Protein AF-A0AAV4DYQ5-F1 (afdb_monomer_lite)

pLDDT: mean 73.78, std 22.27, range [22.94, 95.5]

Organism: NCBI:txid259542

Radius of gyration: 40.96 Å; chains: 1; bounding box: 99×68×121 Å

InterPro domains:
  IPR041373 Reverse transcriptase, RNase H-like domain [PF17917] (2-89)
  IPR041588 Integrase zinc-binding domain [PF17921] (194-247)
  IPR043502 DNA/RNA polymerase superfamily [SSF56672] (3-96)

Secondary structure (DSSP, 8-state):
--EEEEEEEETTEEEEEEEEEPPTTGGGS-HHHHHHHHHHHHHHHTHHHHTTS-EEEEES-HHHHHHHHS-GGGS-HHHHHHHHHHTTS-EEEEE--GGG-HHHHHHHHS--------------TT--S-HHHHHHHHHHHHH-TTHHHHHHHHHH---S-GGGS-TTGGGTTTSGGGEEEETTEEEETTEEEPPGGGHHHHHHHHHTT---HHHHHHHHHTTEE-TTHHHHHHHHHHH-HHHHHTPPPPPPPPP-PPPPPSSTTSS-------TTHHHHHTS----SS-----S--TTHHHHHHHHHHHHHHHHHHHHTT--PPPPPPTT-EEEEE-TTT--EEEEEEEEE-SSTTEEEEEETTS-EEEEEGGGEEE----S----PPP---------------------------------------------------------PBPTTS-B-PPPGGG--

Structure (mmCIF, N/CA/C/O backbone):
data_AF-A0AAV4DYQ5-F1
#
_entry.id   AF-A0AAV4DYQ5-F1
#
loop_
_atom_site.group_PDB
_atom_site.id
_atom_site.type_symbol
_atom_site.label_atom_id
_atom_site.label_alt_id
_atom_site.label_comp_id
_atom_site.label_asym_id
_atom_site.label_entity_id
_atom_site.label_seq_id
_atom_site.pdbx_PDB_ins_code
_atom_site.Cartn_x
_atom_site.Cartn_y
_atom_site.Cartn_z
_atom_site.occupancy
_atom_site.B_iso_or_equiv
_atom_site.auth_seq_id
_atom_site.auth_comp_id
_atom_site.auth_asym_id
_atom_site.auth_atom_id
_atom_site.pdbx_PDB_model_num
ATOM 1 N N . MET A 1 1 ? 24.724 -5.135 -26.888 1.00 62.59 1 MET A N 1
ATOM 2 C CA . MET A 1 1 ? 24.090 -4.908 -28.202 1.00 62.59 1 MET A CA 1
ATOM 3 C C . MET A 1 1 ? 24.418 -3.481 -28.605 1.00 62.59 1 MET A C 1
ATOM 5 O O . MET A 1 1 ? 24.224 -2.604 -27.772 1.00 62.59 1 MET A O 1
ATOM 9 N N . ASN A 1 2 ? 24.985 -3.268 -29.795 1.00 72.44 2 ASN A N 1
ATOM 10 C CA . ASN A 1 2 ? 25.504 -1.955 -30.218 1.00 72.44 2 ASN A CA 1
ATOM 11 C C . ASN A 1 2 ? 24.656 -1.302 -31.321 1.00 72.44 2 ASN A C 1
ATOM 13 O O . ASN A 1 2 ? 24.756 -0.096 -31.530 1.00 72.44 2 ASN A O 1
ATOM 17 N N . GLY A 1 3 ? 23.785 -2.074 -31.968 1.00 81.25 3 GLY A N 1
ATOM 18 C CA . GLY A 1 3 ? 22.864 -1.610 -32.993 1.00 81.25 3 GLY A CA 1
ATOM 19 C C . GLY A 1 3 ? 21.546 -2.375 -32.959 1.00 81.25 3 GLY A C 1
ATOM 20 O O . GLY A 1 3 ? 21.386 -3.359 -32.239 1.00 81.25 3 GLY A O 1
ATOM 21 N N . LEU A 1 4 ? 20.596 -1.888 -33.744 1.00 85.56 4 LEU A N 1
ATOM 22 C CA . LEU A 1 4 ? 19.301 -2.485 -34.028 1.00 85.56 4 LEU A CA 1
ATOM 23 C C . LEU A 1 4 ? 19.344 -3.053 -35.444 1.00 85.56 4 LEU A C 1
ATOM 25 O O . LEU A 1 4 ? 19.844 -2.398 -36.359 1.00 85.56 4 LEU A O 1
ATOM 29 N N . GLY A 1 5 ? 18.793 -4.248 -35.624 1.00 87.31 5 GLY A N 1
ATOM 30 C CA . GLY A 1 5 ? 18.663 -4.900 -36.922 1.00 87.31 5 GLY A CA 1
ATOM 31 C C . GLY A 1 5 ? 17.226 -5.347 -37.142 1.00 87.31 5 GLY A C 1
ATOM 32 O O . GLY A 1 5 ? 16.602 -5.899 -36.238 1.00 87.31 5 GLY A O 1
ATOM 33 N N . ALA A 1 6 ? 16.698 -5.115 -38.339 1.00 90.25 6 ALA A N 1
ATOM 34 C CA . ALA A 1 6 ? 15.381 -5.579 -38.747 1.00 90.25 6 ALA A CA 1
ATOM 35 C C . ALA A 1 6 ? 15.418 -6.060 -40.202 1.00 90.25 6 ALA A C 1
ATOM 37 O O . ALA A 1 6 ? 16.075 -5.472 -41.062 1.00 90.25 6 ALA A O 1
ATOM 38 N N . VAL A 1 7 ? 14.686 -7.133 -40.487 1.00 91.81 7 VAL A N 1
ATOM 39 C CA . VAL A 1 7 ? 14.515 -7.669 -41.839 1.00 91.81 7 VAL A CA 1
ATOM 40 C C . VAL A 1 7 ? 13.033 -7.878 -42.107 1.00 91.81 7 VAL A C 1
ATOM 42 O O . VAL A 1 7 ? 12.326 -8.474 -41.294 1.00 91.81 7 VAL A O 1
ATOM 45 N N . LEU A 1 8 ? 12.565 -7.385 -43.250 1.00 92.62 8 LEU A N 1
ATOM 46 C CA . LEU A 1 8 ? 11.227 -7.652 -43.755 1.00 92.62 8 LEU A CA 1
ATOM 47 C C . LEU A 1 8 ? 11.285 -8.880 -44.663 1.00 92.62 8 LEU A C 1
ATOM 49 O O . LEU A 1 8 ? 12.020 -8.883 -45.651 1.00 92.62 8 LEU A O 1
ATOM 53 N N . LEU A 1 9 ? 10.506 -9.907 -44.329 1.00 91.94 9 LEU A N 1
ATOM 54 C CA . LEU A 1 9 ? 10.408 -11.145 -45.099 1.00 91.94 9 LEU A CA 1
ATOM 55 C C . LEU A 1 9 ? 9.011 -11.279 -45.713 1.00 91.94 9 LEU A C 1
ATOM 57 O O . LEU A 1 9 ? 8.012 -10.995 -45.053 1.00 91.94 9 LEU A O 1
ATOM 61 N N . GLN A 1 10 ? 8.940 -11.783 -46.941 1.00 92.12 10 GLN A N 1
ATOM 62 C CA . GLN A 1 10 ? 7.708 -12.213 -47.597 1.00 92.12 10 GLN A CA 1
ATOM 63 C C . GLN A 1 10 ? 7.927 -13.629 -48.132 1.00 92.12 10 GLN A C 1
ATOM 65 O O . GLN A 1 10 ? 8.867 -13.857 -48.885 1.00 92.12 10 GLN A O 1
ATOM 70 N N . ASN A 1 11 ? 7.084 -14.587 -47.728 1.00 89.31 11 ASN A N 1
ATOM 71 C CA . ASN A 1 11 ? 7.251 -16.013 -48.057 1.00 89.31 11 ASN A CA 1
ATOM 72 C C . ASN A 1 11 ? 8.669 -16.536 -47.736 1.00 89.31 11 ASN A C 1
ATOM 74 O O . ASN A 1 11 ? 9.299 -17.186 -48.563 1.00 89.31 11 ASN A O 1
ATOM 78 N N . ASP A 1 12 ? 9.187 -16.168 -46.557 1.00 84.88 12 ASP A N 1
ATOM 79 C CA . ASP A 1 12 ? 10.547 -16.464 -46.070 1.00 84.88 12 ASP A CA 1
ATOM 80 C C . ASP A 1 12 ? 11.709 -15.932 -46.940 1.00 84.88 12 ASP A C 1
ATOM 82 O O . ASP A 1 12 ? 12.875 -16.178 -46.631 1.00 84.88 12 ASP A O 1
ATOM 86 N N . ALA A 1 13 ? 11.420 -15.116 -47.959 1.00 88.06 13 ALA A N 1
ATOM 87 C CA . ALA A 1 13 ? 12.415 -14.397 -48.748 1.00 88.06 13 ALA A CA 1
ATOM 88 C C . ALA A 1 13 ? 12.568 -12.940 -48.265 1.00 88.06 13 ALA A C 1
ATOM 90 O O . ALA A 1 13 ? 11.567 -12.288 -47.950 1.00 88.06 13 ALA A O 1
ATOM 91 N N . PRO A 1 14 ? 13.795 -12.394 -48.198 1.00 89.81 14 PRO A N 1
ATOM 92 C CA . PRO A 1 14 ? 14.017 -11.019 -47.770 1.00 89.81 14 PRO A CA 1
ATOM 93 C C . PRO A 1 14 ? 13.567 -10.003 -48.819 1.00 89.81 14 PRO A C 1
ATOM 95 O O . PRO A 1 14 ? 13.977 -10.057 -49.974 1.00 89.81 14 PRO A O 1
ATOM 98 N N . VAL A 1 15 ? 12.753 -9.047 -48.377 1.00 90.56 15 VAL A N 1
ATOM 99 C CA . VAL A 1 15 ? 12.261 -7.916 -49.178 1.00 90.56 15 VAL A CA 1
ATOM 100 C C . VAL A 1 15 ? 13.088 -6.666 -48.901 1.00 90.56 15 VAL A C 1
ATOM 102 O O . VAL A 1 15 ? 13.448 -5.937 -49.820 1.00 90.56 15 VAL A O 1
ATOM 105 N N . ALA A 1 16 ? 13.396 -6.408 -47.629 1.00 90.19 16 ALA A N 1
ATOM 106 C CA . ALA A 1 16 ? 14.167 -5.244 -47.217 1.00 90.19 16 ALA A CA 1
ATOM 107 C C . ALA A 1 16 ? 14.948 -5.522 -45.930 1.00 90.19 16 ALA A C 1
ATOM 109 O O . ALA A 1 16 ? 14.476 -6.230 -45.039 1.00 90.19 16 ALA A O 1
ATOM 110 N N . PHE A 1 17 ? 16.125 -4.911 -45.819 1.00 89.69 17 PHE A N 1
ATOM 111 C CA . PHE A 1 17 ? 16.960 -4.943 -44.623 1.00 89.69 17 PHE A CA 1
ATOM 112 C C . PHE A 1 17 ? 17.086 -3.536 -44.049 1.00 89.69 17 PHE A C 1
ATOM 114 O O . PHE A 1 17 ? 17.131 -2.548 -44.786 1.00 89.69 17 PHE A O 1
ATOM 121 N N . ALA A 1 18 ? 17.159 -3.448 -42.730 1.00 85.88 18 ALA A N 1
ATOM 122 C CA . ALA A 1 18 ? 17.378 -2.208 -42.017 1.00 85.88 18 ALA A CA 1
ATOM 123 C C . ALA A 1 18 ? 18.311 -2.449 -40.834 1.00 85.88 18 ALA A C 1
ATOM 125 O O . ALA A 1 18 ? 18.137 -3.400 -40.074 1.00 85.88 18 ALA A O 1
ATOM 126 N N . SER A 1 19 ? 19.272 -1.554 -40.651 1.00 86.69 19 SER A N 1
ATOM 127 C CA . SER A 1 19 ? 20.131 -1.520 -39.474 1.00 86.69 19 SER A CA 1
ATOM 128 C C . SER A 1 19 ? 20.339 -0.080 -39.020 1.00 86.69 19 SER A C 1
ATOM 130 O O . SER A 1 19 ? 20.219 0.859 -39.812 1.00 86.69 19 SER A O 1
ATOM 132 N N . LYS A 1 20 ? 20.602 0.100 -37.726 1.00 83.38 20 LYS A N 1
ATOM 133 C CA . LYS A 1 20 ? 20.886 1.404 -37.119 1.00 83.38 20 LYS A CA 1
ATOM 134 C C . LYS A 1 20 ? 21.747 1.229 -35.873 1.00 83.38 20 LYS A C 1
ATOM 136 O O . LYS A 1 20 ? 21.446 0.376 -35.046 1.00 83.38 20 LYS A O 1
ATOM 141 N N . SER A 1 21 ? 22.764 2.063 -35.692 1.00 83.00 21 SER A N 1
ATOM 142 C CA . SER A 1 21 ? 23.550 2.093 -34.452 1.00 83.00 21 SER A CA 1
ATOM 143 C C . SER A 1 21 ? 22.764 2.718 -33.291 1.00 83.00 21 SER A C 1
ATOM 145 O O . SER A 1 21 ? 22.024 3.685 -33.479 1.00 83.00 21 SER A O 1
ATOM 147 N N . LEU A 1 22 ? 22.915 2.161 -32.085 1.00 80.75 22 LEU A N 1
ATOM 148 C CA . LEU A 1 22 ? 22.312 2.718 -30.871 1.00 80.75 22 LEU A CA 1
ATOM 149 C C . LEU A 1 22 ? 23.082 3.964 -30.427 1.00 80.75 22 LEU A C 1
ATOM 151 O O . LEU A 1 22 ? 24.313 3.955 -30.365 1.00 80.75 22 LEU A O 1
ATOM 155 N N . THR A 1 23 ? 22.361 5.010 -30.040 1.00 81.12 23 THR A N 1
ATOM 156 C CA . THR A 1 23 ? 22.945 6.194 -29.391 1.00 81.12 23 THR A CA 1
ATOM 157 C C . THR A 1 23 ? 23.490 5.859 -27.996 1.00 81.12 23 THR A C 1
ATOM 159 O O . THR A 1 23 ? 23.063 4.893 -27.362 1.00 81.12 23 THR A O 1
ATOM 162 N N . GLU A 1 24 ? 24.375 6.700 -27.450 1.00 75.50 24 GLU A N 1
ATOM 163 C CA . GLU A 1 24 ? 24.888 6.559 -26.069 1.00 75.50 24 GLU A CA 1
ATOM 164 C C . GLU A 1 24 ? 23.779 6.513 -25.001 1.00 75.50 24 GLU A C 1
ATOM 166 O O . GLU A 1 24 ? 23.923 5.915 -23.930 1.00 75.50 24 GLU A O 1
ATOM 171 N N . THR A 1 25 ? 22.633 7.131 -25.282 1.00 77.69 25 THR A N 1
ATOM 172 C CA . THR A 1 25 ? 21.459 7.063 -24.409 1.00 77.69 25 THR A CA 1
ATOM 173 C C . THR A 1 25 ? 20.726 5.734 -24.561 1.00 77.69 25 THR A C 1
ATOM 175 O O . THR A 1 25 ? 20.440 5.093 -23.552 1.00 77.69 25 THR A O 1
ATOM 178 N N . GLU A 1 26 ? 20.479 5.275 -25.791 1.00 80.69 26 GLU A N 1
ATOM 179 C CA . GLU A 1 26 ? 19.784 4.005 -26.051 1.00 80.69 26 GLU A CA 1
ATOM 180 C C . GLU A 1 26 ? 20.610 2.779 -25.620 1.00 80.69 26 GLU A C 1
ATOM 182 O O . GLU A 1 26 ? 20.047 1.774 -25.185 1.00 80.69 26 GLU A O 1
ATOM 187 N N . LYS A 1 27 ? 21.949 2.858 -25.648 1.00 80.44 27 LYS A N 1
ATOM 188 C CA . LYS A 1 27 ? 22.840 1.801 -25.125 1.00 80.44 27 LYS A CA 1
ATOM 189 C C . LYS A 1 27 ? 22.600 1.499 -23.642 1.00 80.44 27 LYS A C 1
ATOM 191 O O . LYS A 1 27 ? 22.812 0.365 -23.212 1.00 80.44 27 LYS A O 1
ATOM 196 N N . ARG A 1 28 ? 22.143 2.496 -22.875 1.00 77.88 28 ARG A N 1
ATOM 197 C CA . ARG A 1 28 ? 21.854 2.399 -21.433 1.00 77.88 28 ARG A CA 1
ATOM 198 C C . ARG A 1 28 ? 20.436 1.912 -21.120 1.00 77.88 28 ARG A C 1
ATOM 200 O O . ARG A 1 28 ? 20.096 1.786 -19.946 1.00 77.88 28 ARG A O 1
ATOM 207 N N . TYR A 1 29 ? 19.608 1.658 -22.134 1.00 82.38 29 TYR A N 1
ATOM 208 C CA . TYR A 1 29 ? 18.263 1.119 -21.936 1.00 82.38 29 TYR A CA 1
ATOM 209 C C . TYR A 1 29 ? 18.311 -0.318 -21.412 1.00 82.38 29 TYR A C 1
ATOM 211 O O . TYR A 1 29 ? 19.249 -1.071 -21.698 1.00 82.38 29 TYR A O 1
ATOM 219 N N . ALA A 1 30 ? 17.282 -0.702 -20.651 1.00 80.94 30 ALA A N 1
ATOM 220 C CA . ALA A 1 30 ? 17.138 -2.072 -20.170 1.00 80.94 30 ALA A CA 1
ATOM 221 C C . ALA A 1 30 ? 17.024 -3.043 -21.355 1.00 80.94 30 ALA A C 1
ATOM 223 O O . ALA A 1 30 ? 16.554 -2.663 -22.430 1.00 80.94 30 ALA A O 1
ATOM 224 N N . ASN A 1 31 ? 17.404 -4.312 -21.168 1.00 82.94 31 ASN A N 1
ATOM 225 C CA . ASN A 1 31 ? 17.429 -5.268 -22.282 1.00 82.94 31 ASN A CA 1
ATOM 226 C C . ASN A 1 31 ? 16.085 -5.334 -23.030 1.00 82.94 31 ASN A C 1
ATOM 228 O O . ASN A 1 31 ? 16.035 -5.158 -24.240 1.00 82.94 31 ASN A O 1
ATOM 232 N N . ILE A 1 32 ? 14.988 -5.445 -22.280 1.00 84.06 32 ILE A N 1
ATOM 233 C CA . ILE A 1 32 ? 13.623 -5.476 -22.815 1.00 84.06 32 ILE A CA 1
ATOM 234 C C . ILE A 1 32 ? 13.227 -4.207 -23.589 1.00 84.06 32 ILE A C 1
ATOM 236 O O . ILE A 1 32 ? 12.458 -4.280 -24.544 1.00 84.06 32 ILE A O 1
ATOM 240 N N . GLU A 1 33 ? 13.762 -3.047 -23.205 1.00 86.19 33 GLU A N 1
ATOM 241 C CA . GLU A 1 33 ? 13.521 -1.772 -23.886 1.00 86.19 33 GLU A CA 1
ATOM 242 C C . GLU A 1 33 ? 14.260 -1.702 -25.218 1.00 86.19 33 GLU A C 1
ATOM 244 O O . GLU A 1 33 ? 13.699 -1.203 -26.190 1.00 86.19 33 GLU A O 1
ATOM 249 N N . ARG A 1 34 ? 15.488 -2.230 -25.290 1.00 86.06 34 ARG A N 1
ATOM 250 C CA . ARG A 1 34 ? 16.248 -2.306 -26.548 1.00 86.06 34 ARG A CA 1
ATOM 251 C C . ARG A 1 34 ? 15.583 -3.245 -27.547 1.00 86.06 34 ARG A C 1
ATOM 253 O O . ARG A 1 34 ? 15.468 -2.903 -28.719 1.00 86.06 34 ARG A O 1
ATOM 260 N N . GLU A 1 35 ? 15.087 -4.380 -27.066 1.00 88.81 35 GLU A N 1
ATOM 261 C CA . GLU A 1 35 ? 14.379 -5.352 -27.900 1.00 88.81 35 GLU A CA 1
ATOM 262 C C . GLU A 1 35 ? 13.065 -4.774 -28.443 1.00 88.81 35 GLU A C 1
ATOM 264 O O . GLU A 1 35 ? 12.780 -4.881 -29.636 1.00 88.81 35 GLU A O 1
ATOM 269 N N . LEU A 1 36 ? 12.276 -4.074 -27.614 1.00 89.44 36 LEU A N 1
ATOM 270 C CA . LEU A 1 36 ? 11.073 -3.396 -28.111 1.00 89.44 36 LEU A CA 1
ATOM 271 C C . LEU A 1 36 ? 11.422 -2.238 -29.058 1.00 89.44 36 LEU A C 1
ATOM 273 O O . LEU A 1 36 ? 10.729 -2.030 -30.051 1.00 89.44 36 LEU A O 1
ATOM 277 N N . LEU A 1 37 ? 12.502 -1.499 -28.790 1.00 89.44 37 LEU A N 1
ATOM 278 C CA . LEU A 1 37 ? 12.987 -0.442 -29.676 1.00 89.44 37 LEU A CA 1
ATOM 279 C C . LEU A 1 37 ? 13.370 -0.991 -31.060 1.00 89.44 37 LEU A C 1
ATOM 281 O O . LEU A 1 37 ? 13.089 -0.327 -32.058 1.00 89.44 37 LEU A O 1
ATOM 285 N N . ALA A 1 38 ? 13.932 -2.202 -31.144 1.00 89.50 38 ALA A N 1
ATOM 286 C CA . ALA A 1 38 ? 14.184 -2.880 -32.418 1.00 89.50 38 ALA A CA 1
ATOM 287 C C . ALA A 1 38 ? 12.885 -3.106 -33.210 1.00 89.50 38 ALA A C 1
ATOM 289 O O . ALA A 1 38 ? 12.847 -2.870 -34.419 1.00 89.50 38 ALA A O 1
ATOM 290 N N . VAL A 1 39 ? 11.804 -3.493 -32.524 1.00 90.75 39 VAL A N 1
ATOM 291 C CA . VAL A 1 39 ? 10.474 -3.656 -33.133 1.00 90.75 39 VAL A CA 1
ATOM 292 C C . VAL A 1 39 ? 9.920 -2.318 -33.622 1.00 90.75 39 VAL A C 1
ATOM 294 O O . VAL A 1 39 ? 9.500 -2.230 -34.774 1.00 90.75 39 VAL A O 1
ATOM 297 N N . VAL A 1 40 ? 9.962 -1.267 -32.791 1.00 91.25 40 VAL A N 1
ATOM 298 C CA . VAL A 1 40 ? 9.535 0.091 -33.187 1.00 91.25 40 VAL A CA 1
ATOM 299 C C . VAL A 1 40 ? 10.296 0.542 -34.435 1.00 91.25 40 VAL A C 1
ATOM 301 O O . VAL A 1 40 ? 9.683 0.983 -35.405 1.00 91.25 40 VAL A O 1
ATOM 304 N N . PHE A 1 41 ? 11.624 0.384 -34.428 1.00 90.94 41 PHE A N 1
ATOM 305 C CA . PHE A 1 41 ? 12.489 0.737 -35.550 1.00 90.94 41 PHE A CA 1
ATOM 306 C C . PHE A 1 41 ? 12.107 -0.018 -36.826 1.00 90.94 41 PHE A C 1
ATOM 308 O O . PHE A 1 41 ? 11.960 0.606 -37.874 1.00 90.94 41 PHE A O 1
ATOM 315 N N . GLY A 1 42 ? 11.904 -1.336 -36.744 1.00 90.69 42 GLY A N 1
ATOM 316 C CA . GLY A 1 42 ? 11.468 -2.143 -37.884 1.00 90.69 42 GLY A CA 1
ATOM 317 C C . GLY A 1 42 ? 10.118 -1.685 -38.438 1.00 90.69 42 GLY A C 1
ATOM 318 O O . GLY A 1 42 ? 9.991 -1.480 -39.645 1.00 90.69 42 GLY A O 1
ATOM 319 N N . CYS A 1 43 ? 9.131 -1.461 -37.567 1.00 91.31 43 CYS A N 1
ATOM 320 C CA . CYS A 1 43 ? 7.796 -1.042 -37.987 1.00 91.31 43 CYS A CA 1
ATOM 321 C C . CYS A 1 43 ? 7.803 0.320 -38.691 1.00 91.31 43 CYS A C 1
ATOM 323 O O . CYS A 1 43 ? 7.223 0.475 -39.763 1.00 91.31 43 CYS A O 1
ATOM 325 N N . GLU A 1 44 ? 8.500 1.302 -38.123 1.00 91.19 44 GLU A N 1
ATOM 326 C CA . GLU A 1 44 ? 8.587 2.639 -38.712 1.00 91.19 44 GLU A CA 1
ATOM 327 C C . GLU A 1 44 ? 9.431 2.659 -39.983 1.00 91.19 44 GLU A C 1
ATOM 329 O O . GLU A 1 44 ? 9.074 3.319 -40.959 1.00 91.19 44 GLU A O 1
ATOM 334 N N . ARG A 1 45 ? 10.532 1.900 -40.018 1.00 90.44 45 ARG A N 1
ATOM 335 C CA . ARG A 1 45 ? 11.393 1.841 -41.201 1.00 90.44 45 ARG A CA 1
ATOM 336 C C . ARG A 1 45 ? 10.688 1.193 -42.387 1.00 90.44 45 ARG A C 1
ATOM 338 O O . ARG A 1 45 ? 10.913 1.613 -43.522 1.00 90.44 45 ARG A O 1
ATOM 345 N N . PHE A 1 46 ? 9.843 0.199 -42.127 1.00 92.75 46 PHE A N 1
ATOM 346 C CA . PHE A 1 46 ? 9.070 -0.508 -43.144 1.00 92.75 46 PHE A CA 1
ATOM 347 C C . PHE A 1 46 ? 7.632 0.002 -43.277 1.00 92.75 46 PHE A C 1
ATOM 349 O O . PHE A 1 46 ? 6.819 -0.683 -43.896 1.00 92.75 46 PHE A O 1
ATOM 356 N N . HIS A 1 47 ? 7.324 1.200 -42.761 1.00 92.69 47 HIS A N 1
ATOM 357 C CA . HIS A 1 47 ? 5.975 1.774 -42.731 1.00 92.69 47 HIS A CA 1
ATOM 358 C C . HIS A 1 47 ? 5.230 1.628 -44.065 1.00 92.69 47 HIS A C 1
ATOM 360 O O . HIS A 1 47 ? 4.129 1.085 -44.099 1.00 92.69 47 HIS A O 1
ATOM 366 N N . THR A 1 48 ? 5.868 2.003 -45.178 1.00 91.88 48 THR A N 1
ATOM 367 C CA . THR A 1 48 ? 5.293 1.923 -46.532 1.00 91.88 48 THR A CA 1
ATOM 368 C C . THR A 1 48 ? 4.841 0.513 -46.932 1.00 91.88 48 THR A C 1
ATOM 370 O O . THR A 1 48 ? 3.925 0.367 -47.735 1.00 91.88 48 THR A O 1
ATOM 373 N N . TYR A 1 49 ? 5.470 -0.534 -46.391 1.00 91.25 49 TYR A N 1
ATOM 374 C CA . TYR A 1 49 ? 5.157 -1.927 -46.714 1.00 91.25 49 TYR A CA 1
ATOM 375 C C . TYR A 1 49 ? 4.096 -2.534 -45.796 1.00 91.25 49 TYR A C 1
ATOM 377 O O . TYR A 1 49 ? 3.275 -3.332 -46.257 1.00 91.25 49 TYR A O 1
ATOM 385 N N . ILE A 1 50 ? 4.151 -2.198 -44.504 1.00 92.69 50 ILE A N 1
ATOM 386 C CA . ILE A 1 50 ? 3.383 -2.887 -43.459 1.00 92.69 50 ILE A CA 1
ATOM 387 C C . ILE A 1 50 ? 2.125 -2.135 -43.020 1.00 92.69 50 ILE A C 1
ATOM 389 O O . ILE A 1 50 ? 1.24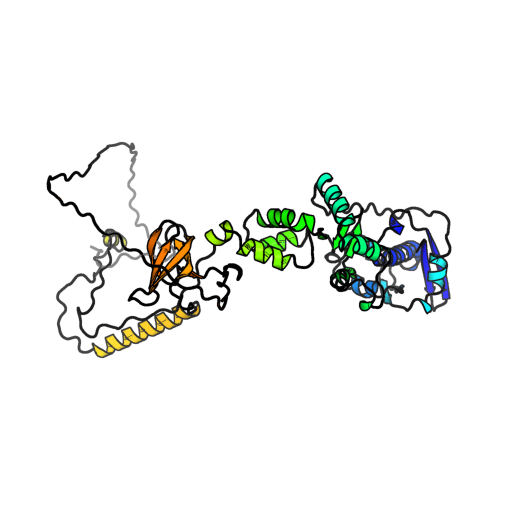1 -2.736 -42.415 1.00 92.69 50 ILE A O 1
ATOM 393 N N . TYR A 1 51 ? 2.029 -0.830 -43.288 1.00 93.25 51 TYR A N 1
ATOM 394 C CA . TYR A 1 51 ? 0.888 -0.035 -42.848 1.00 93.25 51 TYR A CA 1
ATOM 395 C C . TYR A 1 51 ? -0.420 -0.552 -43.467 1.00 93.25 51 TYR A C 1
ATOM 397 O O . TYR A 1 51 ? -0.509 -0.780 -44.674 1.00 93.25 51 TYR A O 1
ATOM 405 N N . GLY A 1 52 ? -1.433 -0.767 -42.621 1.00 90.12 52 GLY A N 1
ATOM 406 C CA . GLY A 1 52 ? -2.734 -1.306 -43.028 1.00 90.12 52 GLY A CA 1
ATOM 407 C C . GLY A 1 52 ? -2.756 -2.804 -43.363 1.00 90.12 52 GLY A C 1
ATOM 408 O O . GLY A 1 52 ? -3.756 -3.275 -43.901 1.00 90.12 52 GLY A O 1
ATOM 409 N N . LYS A 1 53 ? -1.687 -3.560 -43.070 1.00 91.06 53 LYS A N 1
ATOM 410 C CA . LYS A 1 53 ? -1.629 -5.016 -43.276 1.00 91.06 53 LYS A CA 1
ATOM 411 C C . LYS A 1 53 ? -1.314 -5.756 -41.973 1.00 91.06 53 LYS A C 1
ATOM 413 O O . LYS A 1 53 ? -0.512 -5.249 -41.189 1.00 91.06 53 LYS A O 1
ATOM 418 N N . PRO A 1 54 ? -1.855 -6.973 -41.778 1.00 92.62 54 PRO A N 1
ATOM 419 C CA . PRO A 1 54 ? -1.468 -7.821 -40.661 1.00 92.62 54 PRO A CA 1
ATOM 420 C C . PRO A 1 54 ? -0.026 -8.302 -40.850 1.00 92.62 54 PRO A C 1
ATOM 422 O O . PRO A 1 54 ? 0.316 -8.891 -41.880 1.00 92.62 54 PRO A O 1
ATOM 425 N N . VAL A 1 55 ? 0.827 -8.064 -39.855 1.00 92.81 55 VAL A N 1
ATOM 426 C CA . VAL A 1 55 ? 2.244 -8.450 -39.881 1.00 92.81 55 VAL A CA 1
ATOM 427 C C . VAL A 1 55 ? 2.622 -9.225 -38.626 1.00 92.81 55 VAL A C 1
ATOM 429 O O . VAL A 1 55 ? 2.231 -8.897 -37.510 1.00 92.81 55 VAL A O 1
ATOM 432 N N . ILE A 1 56 ? 3.435 -10.265 -38.802 1.00 92.75 56 ILE A N 1
ATOM 433 C CA . ILE A 1 56 ? 3.984 -11.049 -37.696 1.00 92.75 56 ILE A CA 1
ATOM 434 C C . ILE A 1 56 ? 5.403 -10.561 -37.412 1.00 92.75 56 ILE A C 1
ATOM 436 O O . ILE A 1 56 ? 6.302 -10.723 -38.238 1.00 92.75 56 ILE A O 1
ATOM 440 N N . VAL A 1 57 ? 5.613 -10.003 -36.224 1.00 92.38 57 VAL A N 1
ATOM 441 C CA . VAL A 1 57 ? 6.936 -9.606 -35.738 1.00 92.38 57 VAL A CA 1
ATOM 442 C C . VAL A 1 57 ? 7.544 -10.783 -34.986 1.00 92.38 57 VAL A C 1
ATOM 444 O O . VAL A 1 57 ? 6.992 -11.242 -33.990 1.00 92.38 57 VAL A O 1
ATOM 447 N N . LYS A 1 58 ? 8.693 -11.275 -35.451 1.00 90.88 58 LYS A N 1
ATOM 448 C CA . LYS A 1 58 ? 9.458 -12.341 -34.788 1.00 90.88 58 LYS A CA 1
ATOM 449 C C . LYS A 1 58 ? 10.590 -11.705 -33.974 1.00 90.88 58 LYS A C 1
ATOM 451 O O . LYS A 1 58 ? 11.402 -10.986 -34.548 1.00 90.88 58 LYS A O 1
ATOM 456 N N . SER A 1 59 ? 10.634 -11.962 -32.667 1.00 88.69 59 SER A N 1
ATOM 457 C CA . SER A 1 59 ? 11.707 -11.510 -31.763 1.00 88.69 59 SER A CA 1
ATOM 458 C C . SER A 1 59 ? 12.206 -12.672 -30.906 1.00 88.69 59 SER A C 1
ATOM 460 O O . SER A 1 59 ? 11.437 -13.559 -30.535 1.00 88.69 59 SER A O 1
ATOM 462 N N . ASP A 1 60 ? 13.486 -12.661 -30.561 1.00 84.56 60 ASP A N 1
ATOM 463 C CA . ASP A 1 60 ? 14.128 -13.613 -29.655 1.00 84.56 60 ASP A CA 1
ATOM 464 C C . ASP A 1 60 ? 13.999 -13.233 -28.173 1.00 84.56 60 ASP A C 1
ATOM 466 O O . ASP A 1 60 ? 14.480 -13.957 -27.299 1.00 84.56 60 ASP A O 1
ATOM 470 N N . HIS A 1 61 ? 13.263 -12.167 -27.853 1.00 82.50 61 HIS A N 1
ATOM 471 C CA . HIS A 1 61 ? 13.005 -11.759 -26.479 1.00 82.50 61 HIS A CA 1
ATOM 472 C C . HIS A 1 61 ? 11.599 -12.166 -26.017 1.00 82.50 61 HIS A C 1
ATOM 474 O O . HIS A 1 61 ? 10.626 -11.416 -26.133 1.00 82.50 61 HIS A O 1
ATOM 480 N N . LYS A 1 62 ? 11.489 -13.368 -25.429 1.00 80.12 62 LYS A N 1
ATOM 481 C CA . LYS A 1 62 ? 10.220 -13.971 -24.965 1.00 80.12 62 LYS A CA 1
ATOM 482 C C . LYS A 1 62 ? 9.320 -13.026 -24.140 1.00 80.12 62 LYS A C 1
ATOM 484 O O . LYS A 1 62 ? 8.112 -13.029 -24.381 1.00 80.12 62 LYS A O 1
ATOM 489 N N . PRO A 1 63 ? 9.839 -12.185 -23.219 1.00 78.50 63 PRO A N 1
ATOM 490 C CA . PRO A 1 63 ? 9.003 -11.234 -22.480 1.00 78.50 63 PRO A CA 1
ATOM 491 C C . PRO A 1 63 ? 8.205 -10.242 -23.343 1.00 78.50 63 PRO A C 1
ATOM 493 O O . PRO A 1 63 ? 7.142 -9.794 -22.910 1.00 78.50 63 PRO A O 1
ATOM 496 N N . LEU A 1 64 ? 8.650 -9.917 -24.566 1.00 81.44 64 LEU A N 1
ATOM 497 C CA . LEU A 1 64 ? 7.934 -8.975 -25.441 1.00 81.44 64 LEU A CA 1
ATOM 498 C C . LEU A 1 64 ? 6.562 -9.490 -25.874 1.00 81.44 64 LEU A C 1
ATOM 500 O O . LEU A 1 64 ? 5.613 -8.709 -25.952 1.00 81.44 64 LEU A O 1
ATOM 504 N N . GLN A 1 65 ? 6.441 -10.803 -26.082 1.00 82.44 65 GLN A N 1
ATOM 505 C CA . GLN A 1 65 ? 5.169 -11.442 -26.412 1.00 82.44 65 GLN A CA 1
ATOM 506 C C . GLN A 1 65 ? 4.124 -11.195 -25.310 1.00 82.44 65 GLN A C 1
ATOM 508 O O . GLN A 1 65 ? 2.963 -10.918 -25.600 1.00 82.44 65 GLN A O 1
ATOM 513 N N . ASN A 1 66 ? 4.553 -11.222 -24.044 1.00 76.62 66 ASN A N 1
ATOM 514 C CA . ASN A 1 66 ? 3.678 -10.993 -22.896 1.00 76.62 66 ASN A CA 1
ATOM 515 C C . ASN A 1 66 ? 3.360 -9.508 -22.688 1.00 76.62 66 ASN A C 1
ATOM 517 O O . ASN A 1 66 ? 2.252 -9.176 -22.275 1.00 76.62 66 ASN A O 1
ATOM 521 N N . ILE A 1 67 ? 4.321 -8.607 -22.923 1.00 73.44 67 ILE A N 1
ATOM 522 C CA . ILE A 1 67 ? 4.117 -7.166 -22.709 1.00 73.44 67 ILE A CA 1
ATOM 523 C C . ILE A 1 67 ? 3.107 -6.587 -23.695 1.00 73.44 67 ILE A C 1
ATOM 525 O O . ILE A 1 67 ? 2.268 -5.793 -23.279 1.00 73.44 67 ILE A O 1
ATOM 529 N N . HIS A 1 68 ? 3.136 -7.014 -24.958 1.00 69.81 68 HIS A N 1
ATOM 530 C CA . HIS A 1 68 ? 2.195 -6.535 -25.972 1.00 69.81 68 HIS A CA 1
ATOM 531 C C . HIS A 1 68 ? 0.728 -6.875 -25.646 1.00 69.81 68 HIS A C 1
ATOM 533 O O . HIS A 1 68 ? -0.177 -6.135 -26.014 1.00 69.81 68 HIS A O 1
ATOM 539 N N . GLN A 1 69 ? 0.491 -7.962 -24.907 1.00 72.44 69 GLN A N 1
ATOM 540 C CA . GLN A 1 69 ? -0.849 -8.384 -24.483 1.00 72.44 69 GLN A CA 1
ATOM 541 C C . GLN A 1 69 ? -1.322 -7.707 -23.187 1.00 72.44 69 GLN A C 1
ATOM 543 O O . GLN A 1 69 ? -2.506 -7.751 -22.853 1.00 72.44 69 GLN A O 1
ATOM 548 N N . LYS A 1 70 ? -0.408 -7.107 -22.415 1.00 73.25 70 LYS A N 1
ATOM 549 C CA . LYS A 1 70 ? -0.733 -6.445 -21.147 1.00 73.25 70 LYS A CA 1
ATOM 550 C C . LYS A 1 70 ? -1.249 -5.031 -21.400 1.00 73.25 70 LYS A C 1
ATOM 552 O O . LYS A 1 70 ? -0.861 -4.360 -22.350 1.00 73.25 70 LYS A O 1
ATOM 557 N N . HIS A 1 71 ? -2.090 -4.540 -20.491 1.00 72.44 71 HIS A N 1
ATOM 558 C CA . HIS A 1 71 ? -2.564 -3.161 -20.555 1.00 72.44 71 HIS A CA 1
ATOM 559 C C . HIS A 1 71 ? -1.387 -2.177 -20.445 1.00 72.44 71 HIS A C 1
ATOM 561 O O . HIS A 1 71 ? -0.591 -2.249 -19.503 1.00 72.44 71 HIS A O 1
ATOM 567 N N . ILE A 1 72 ? -1.316 -1.237 -21.393 1.00 75.69 72 ILE A N 1
ATOM 568 C CA . ILE A 1 72 ? -0.193 -0.311 -21.610 1.00 75.69 72 ILE A CA 1
ATOM 569 C C . ILE A 1 72 ? 0.210 0.439 -20.325 1.00 75.69 72 ILE A C 1
ATOM 571 O O . ILE A 1 72 ? 1.394 0.653 -20.086 1.00 75.69 72 ILE A O 1
ATOM 575 N N . ALA A 1 73 ? -0.752 0.779 -19.459 1.00 70.38 73 ALA A N 1
ATOM 576 C CA . ALA A 1 73 ? -0.493 1.511 -18.211 1.00 70.38 73 ALA A CA 1
ATOM 577 C C . ALA A 1 73 ? 0.348 0.749 -17.167 1.00 70.38 73 ALA A C 1
ATOM 579 O O . ALA A 1 73 ? 0.826 1.355 -16.213 1.00 70.38 73 ALA A O 1
ATOM 580 N N . HIS A 1 74 ? 0.512 -0.571 -17.302 1.00 70.94 74 HIS A N 1
ATOM 581 C CA . HIS A 1 74 ? 1.363 -1.356 -16.401 1.00 70.94 74 HIS A CA 1
ATOM 582 C C . HIS A 1 74 ? 2.806 -1.490 -16.896 1.00 70.94 74 HIS A C 1
ATOM 584 O O . HIS A 1 74 ? 3.647 -2.010 -16.160 1.00 70.94 74 HIS A O 1
ATOM 590 N N . ALA A 1 75 ? 3.096 -1.062 -18.125 1.00 75.44 75 ALA A N 1
ATOM 591 C CA . ALA A 1 75 ? 4.452 -1.050 -18.645 1.00 75.44 75 ALA A CA 1
ATOM 592 C C . ALA A 1 75 ? 5.228 0.159 -18.082 1.00 75.44 75 ALA A C 1
ATOM 594 O O . ALA A 1 75 ? 4.639 1.216 -17.850 1.00 75.44 75 ALA A O 1
ATOM 595 N N . PRO A 1 76 ? 6.551 0.038 -17.880 1.00 77.50 76 PRO A N 1
ATOM 596 C CA . PRO A 1 76 ? 7.426 1.183 -17.649 1.00 77.50 76 PRO A CA 1
ATOM 597 C C . PRO A 1 76 ? 7.168 2.323 -18.655 1.00 77.50 76 PRO A C 1
ATOM 599 O O . PRO A 1 76 ? 6.926 2.035 -19.830 1.00 77.50 76 PRO A O 1
ATOM 602 N N . PRO A 1 77 ? 7.263 3.608 -18.256 1.00 78.56 77 PRO A N 1
ATOM 603 C CA . PRO A 1 77 ? 6.887 4.749 -19.101 1.00 78.56 77 PRO A CA 1
ATOM 604 C C . PRO A 1 77 ? 7.537 4.755 -20.491 1.00 78.56 77 PRO A C 1
ATOM 606 O O . PRO A 1 77 ? 6.911 5.131 -21.483 1.00 78.56 77 PRO A O 1
ATOM 609 N N . ARG A 1 78 ? 8.795 4.309 -20.584 1.00 83.50 78 ARG A N 1
ATOM 610 C CA . ARG A 1 78 ? 9.523 4.203 -21.853 1.00 83.50 78 ARG A CA 1
ATOM 611 C C . ARG A 1 78 ? 8.919 3.130 -22.765 1.00 83.50 78 ARG A C 1
ATOM 613 O O . ARG A 1 78 ? 8.626 3.422 -23.923 1.00 83.50 78 ARG A O 1
ATOM 620 N N . LEU A 1 79 ? 8.654 1.936 -22.229 1.00 83.44 79 LEU A N 1
ATOM 621 C CA . LEU A 1 79 ? 7.967 0.857 -22.944 1.00 83.44 79 LEU A CA 1
ATOM 622 C C . LEU A 1 79 ? 6.546 1.264 -23.349 1.00 83.44 79 LEU A C 1
ATOM 624 O O . LEU A 1 79 ? 6.149 1.020 -24.481 1.00 83.44 79 LEU A O 1
ATOM 628 N N . GLN A 1 80 ? 5.802 1.945 -22.475 1.00 84.19 80 GLN A N 1
ATOM 629 C CA . GLN A 1 80 ? 4.469 2.470 -22.784 1.00 84.19 80 GLN A CA 1
ATOM 630 C C . GLN A 1 80 ? 4.484 3.387 -24.017 1.00 84.19 80 GLN A C 1
ATOM 632 O O . GLN A 1 80 ? 3.650 3.232 -24.906 1.00 84.19 80 GLN A O 1
ATOM 637 N N . ARG A 1 81 ? 5.454 4.304 -24.118 1.00 83.12 81 ARG A N 1
ATOM 638 C CA . ARG A 1 81 ? 5.599 5.183 -25.294 1.00 83.12 81 ARG A CA 1
ATOM 639 C C . ARG A 1 81 ? 5.954 4.406 -26.564 1.00 83.12 81 ARG A C 1
ATOM 641 O O . ARG A 1 81 ? 5.416 4.704 -27.626 1.00 83.12 81 ARG A O 1
ATOM 648 N N . MET A 1 82 ? 6.834 3.409 -26.465 1.00 88.00 82 MET A N 1
ATOM 649 C CA . MET A 1 82 ? 7.174 2.530 -27.591 1.00 88.00 82 MET A CA 1
ATOM 650 C C . MET A 1 82 ? 5.957 1.717 -28.062 1.00 88.00 82 MET A C 1
ATOM 652 O O . MET A 1 82 ? 5.703 1.640 -29.260 1.00 88.00 82 MET A O 1
ATOM 656 N N . LEU A 1 83 ? 5.156 1.184 -27.133 1.00 87.50 83 LEU A N 1
ATOM 657 C CA . LEU A 1 83 ? 3.913 0.469 -27.440 1.00 87.50 83 LEU A CA 1
ATOM 658 C C . LEU A 1 83 ? 2.892 1.368 -28.150 1.00 87.50 83 LEU A C 1
ATOM 660 O O . LEU A 1 83 ? 2.285 0.937 -29.126 1.00 87.50 83 LEU A O 1
ATOM 664 N N . LEU A 1 84 ? 2.744 2.626 -27.720 1.00 88.50 84 LEU A N 1
ATOM 665 C CA . LEU A 1 84 ? 1.862 3.596 -28.385 1.00 88.50 84 LEU A CA 1
ATOM 666 C C . LEU A 1 84 ? 2.291 3.893 -29.829 1.00 88.50 84 LEU A C 1
ATOM 668 O O . LEU A 1 84 ? 1.441 4.107 -30.685 1.00 88.50 84 LEU A O 1
ATOM 672 N N . ARG A 1 85 ? 3.594 3.867 -30.130 1.00 88.50 85 ARG A N 1
ATOM 673 C CA . ARG A 1 85 ? 4.106 4.051 -31.502 1.00 88.50 85 ARG A CA 1
ATOM 674 C C . ARG A 1 85 ? 3.885 2.843 -32.398 1.00 88.50 85 ARG A C 1
ATOM 676 O O . ARG A 1 85 ? 3.798 2.995 -33.610 1.00 88.50 85 ARG A O 1
ATOM 683 N N . ILE A 1 86 ? 3.796 1.657 -31.806 1.00 89.44 86 ILE A N 1
ATOM 684 C CA . ILE A 1 86 ? 3.487 0.420 -32.524 1.00 89.44 86 ILE A CA 1
ATOM 685 C C . ILE A 1 86 ? 1.973 0.290 -32.770 1.00 89.44 86 ILE A C 1
ATOM 687 O O . ILE A 1 86 ? 1.573 -0.337 -33.742 1.00 89.44 86 ILE A O 1
ATOM 691 N N . GLN A 1 87 ? 1.131 0.931 -31.953 1.00 88.75 87 GLN A N 1
ATOM 692 C CA . GLN A 1 87 ? -0.334 0.844 -32.022 1.00 88.75 87 GLN A CA 1
ATOM 693 C C . GLN A 1 87 ? -0.970 1.109 -33.408 1.00 88.75 87 GLN A C 1
ATOM 695 O O . GLN A 1 87 ? -1.976 0.467 -33.704 1.00 88.75 87 GLN A O 1
ATOM 700 N N . PRO A 1 88 ? -0.446 2.002 -34.273 1.00 90.12 88 PRO A N 1
ATOM 701 C CA . PRO A 1 88 ? -0.979 2.191 -35.625 1.00 90.12 88 PRO A CA 1
ATOM 702 C C . PRO A 1 88 ? -0.785 0.993 -36.570 1.00 90.12 88 PRO A C 1
ATOM 704 O O . PRO A 1 88 ? -1.370 0.986 -37.652 1.00 90.12 88 PRO A O 1
ATOM 707 N N . TYR A 1 89 ? 0.053 0.016 -36.212 1.00 90.88 89 TYR A N 1
ATOM 708 C CA . TYR A 1 89 ? 0.358 -1.160 -37.025 1.00 90.88 89 TYR A CA 1
ATOM 709 C C . TYR A 1 89 ? -0.395 -2.388 -36.500 1.00 90.88 89 TYR A C 1
ATOM 711 O O . TYR A 1 89 ? -0.384 -2.665 -35.302 1.00 90.88 89 TYR A O 1
ATOM 719 N N . ASP A 1 90 ? -0.996 -3.166 -37.403 1.00 90.44 90 ASP A N 1
ATOM 720 C CA . ASP A 1 90 ? -1.618 -4.454 -37.074 1.00 90.44 90 ASP A CA 1
ATOM 721 C C . ASP A 1 90 ? -0.538 -5.540 -36.944 1.00 90.44 90 ASP A C 1
ATOM 723 O O . ASP A 1 90 ? -0.311 -6.357 -37.841 1.00 90.44 90 ASP A O 1
ATOM 727 N N . CYS A 1 91 ? 0.229 -5.478 -35.855 1.00 88.75 91 CYS A N 1
ATOM 728 C CA . CYS A 1 91 ? 1.356 -6.371 -35.621 1.00 88.75 91 CYS A CA 1
ATOM 729 C C . CYS A 1 91 ? 1.080 -7.385 -34.506 1.00 88.75 91 CYS A C 1
ATOM 731 O O . CYS A 1 91 ? 0.649 -7.031 -33.412 1.00 88.75 91 CYS A O 1
ATOM 733 N N . THR A 1 92 ? 1.431 -8.648 -34.746 1.00 89.12 92 THR A N 1
ATOM 734 C CA . THR A 1 92 ? 1.438 -9.701 -33.719 1.00 89.12 92 THR A CA 1
ATOM 735 C C . THR A 1 92 ? 2.877 -10.092 -33.395 1.00 89.12 92 THR A C 1
ATOM 737 O O . THR A 1 92 ? 3.600 -10.571 -34.270 1.00 89.12 92 THR A O 1
ATOM 740 N N . ILE A 1 93 ? 3.305 -9.904 -32.142 1.00 89.50 93 ILE A N 1
ATOM 741 C CA . ILE A 1 93 ? 4.662 -10.254 -31.690 1.00 89.50 93 ILE A CA 1
ATOM 742 C C . ILE A 1 93 ? 4.716 -11.728 -31.269 1.00 89.50 93 ILE A C 1
ATOM 744 O O . ILE A 1 93 ? 4.008 -12.142 -30.350 1.00 89.50 93 ILE A O 1
ATOM 748 N N . LEU A 1 94 ? 5.587 -12.511 -31.910 1.00 88.81 94 LEU A N 1
ATOM 749 C CA . LEU A 1 94 ? 5.837 -13.922 -31.613 1.00 88.81 94 LEU A CA 1
ATOM 750 C C . LEU A 1 94 ? 7.300 -14.152 -31.229 1.00 88.81 94 LEU A C 1
ATOM 752 O O . LEU A 1 94 ? 8.219 -13.645 -31.876 1.00 88.81 94 LEU A O 1
ATOM 756 N N . TYR A 1 95 ? 7.509 -14.970 -30.198 1.00 88.62 95 TYR A N 1
ATOM 757 C CA . TYR A 1 95 ? 8.842 -15.419 -29.823 1.00 88.62 95 TYR A CA 1
ATOM 758 C C . TYR A 1 95 ? 9.398 -16.421 -30.844 1.00 88.62 95 TYR A C 1
ATOM 760 O O . TYR A 1 95 ? 8.726 -17.398 -31.185 1.00 88.62 95 TYR A O 1
ATOM 768 N N . LYS A 1 96 ? 10.644 -16.215 -31.280 1.00 85.19 96 LYS A N 1
ATOM 769 C CA . LYS A 1 96 ? 11.412 -17.169 -32.087 1.00 85.19 96 LYS A CA 1
ATOM 770 C C . LYS A 1 96 ? 12.825 -17.322 -31.505 1.00 85.19 96 LYS A C 1
ATOM 772 O O . LYS A 1 96 ? 13.458 -16.306 -31.247 1.00 85.19 96 LYS A O 1
ATOM 777 N N . PRO A 1 97 ? 13.357 -18.541 -31.300 1.00 83.50 97 PRO A N 1
ATOM 778 C CA . PRO A 1 97 ? 14.693 -18.720 -30.729 1.00 83.50 97 PRO A CA 1
ATOM 779 C C . PRO A 1 97 ? 15.789 -18.002 -31.534 1.00 83.50 97 PRO A C 1
ATOM 781 O O . PRO A 1 97 ? 15.833 -18.117 -32.758 1.00 83.50 97 PRO A O 1
ATOM 784 N N . GLY A 1 98 ? 16.726 -17.333 -30.850 1.00 77.44 98 GLY A N 1
ATOM 785 C CA . GLY A 1 98 ? 17.775 -16.521 -31.491 1.00 77.44 98 GLY A CA 1
ATOM 786 C C . GLY A 1 98 ? 18.663 -17.280 -32.489 1.00 77.44 98 GLY A C 1
ATOM 787 O O . GLY A 1 98 ? 19.091 -16.716 -33.491 1.00 77.44 98 GLY A O 1
ATOM 788 N N . LYS A 1 99 ? 18.850 -18.598 -32.303 1.00 78.88 99 LYS A N 1
ATOM 789 C CA . LYS A 1 99 ? 19.566 -19.470 -33.261 1.00 78.88 99 LYS A CA 1
ATOM 790 C C . LYS A 1 99 ? 18.947 -19.462 -34.666 1.00 78.88 99 LYS A C 1
ATOM 792 O O . LYS A 1 99 ? 19.637 -19.734 -35.640 1.00 78.88 99 LYS A O 1
ATOM 797 N N . GLU A 1 100 ? 17.660 -19.140 -34.770 1.00 78.94 100 GLU A N 1
ATOM 798 C CA . GLU A 1 100 ? 16.908 -19.076 -36.024 1.00 78.94 100 GLU A CA 1
ATOM 799 C C . GLU A 1 100 ? 16.716 -17.633 -36.539 1.00 78.94 100 GLU A C 1
ATOM 801 O O . GLU A 1 100 ? 15.973 -17.417 -37.504 1.00 78.94 100 GLU A O 1
ATOM 806 N N . MET A 1 101 ? 17.353 -16.646 -35.893 1.00 80.19 101 MET A N 1
ATOM 807 C CA . MET A 1 101 ? 17.299 -15.212 -36.214 1.00 80.19 101 MET A CA 1
ATOM 808 C C . MET A 1 101 ? 18.645 -14.660 -36.719 1.00 80.19 101 MET A C 1
ATOM 810 O O . MET A 1 101 ? 19.009 -13.516 -36.462 1.00 80.19 101 MET A O 1
ATOM 814 N N . VAL A 1 102 ? 19.365 -15.462 -37.508 1.00 79.19 102 VAL A N 1
ATOM 815 C CA . VAL A 1 102 ? 20.734 -15.169 -37.976 1.00 79.19 102 VAL A CA 1
ATOM 816 C C . VAL A 1 102 ? 20.853 -13.824 -38.707 1.00 79.19 102 VAL A C 1
ATOM 818 O O . VAL A 1 102 ? 21.798 -13.078 -38.481 1.00 79.19 102 VAL A O 1
ATOM 821 N N . ILE A 1 103 ? 19.887 -13.485 -39.566 1.00 80.62 103 ILE A N 1
ATOM 822 C CA . ILE A 1 103 ? 19.937 -12.266 -40.392 1.00 80.62 103 ILE A CA 1
ATOM 823 C C . ILE A 1 103 ? 19.808 -11.001 -39.532 1.00 80.62 103 ILE A C 1
ATOM 825 O O . ILE A 1 103 ? 20.570 -10.052 -39.701 1.00 80.62 103 ILE A O 1
ATOM 829 N N . ALA A 1 104 ? 18.844 -10.980 -38.609 1.00 77.19 104 ALA A N 1
ATOM 830 C CA . ALA A 1 104 ? 18.608 -9.827 -37.745 1.00 77.19 104 ALA A CA 1
ATOM 831 C C . ALA A 1 104 ? 19.737 -9.653 -36.715 1.00 77.19 104 ALA A C 1
ATOM 833 O O . ALA A 1 104 ? 20.168 -8.525 -36.478 1.00 77.19 104 ALA A O 1
ATOM 834 N N . ASP A 1 105 ? 20.259 -10.757 -36.168 1.00 80.56 105 ASP A N 1
ATOM 835 C CA . ASP A 1 105 ? 21.409 -10.745 -35.253 1.00 80.56 105 ASP A CA 1
ATOM 836 C C . ASP A 1 105 ? 22.693 -10.268 -35.955 1.00 80.56 105 ASP A C 1
ATOM 838 O O . ASP A 1 105 ? 23.457 -9.487 -35.395 1.00 80.56 105 ASP A O 1
ATOM 842 N N . TYR A 1 106 ? 22.910 -10.644 -37.220 1.00 81.75 106 TYR A N 1
ATOM 843 C CA . TYR A 1 106 ? 24.029 -10.109 -37.999 1.00 81.75 106 TYR A CA 1
ATOM 844 C C . TYR A 1 106 ? 23.902 -8.593 -38.216 1.00 81.75 106 TYR A C 1
ATOM 846 O O . TYR A 1 106 ? 24.859 -7.853 -37.992 1.00 81.75 106 TYR A O 1
ATOM 854 N N . LEU A 1 107 ? 22.713 -8.109 -38.592 1.00 75.38 107 LEU A N 1
ATOM 855 C CA . LEU A 1 107 ? 22.455 -6.684 -38.840 1.00 75.38 107 LEU A CA 1
ATOM 856 C C . LEU A 1 107 ? 22.529 -5.810 -37.583 1.00 75.38 107 LEU A C 1
ATOM 858 O O . LEU A 1 107 ? 22.865 -4.636 -37.689 1.00 75.38 107 LEU A O 1
ATOM 862 N N . SER A 1 108 ? 22.213 -6.356 -36.407 1.00 74.88 108 SER A N 1
ATOM 863 C CA . SER A 1 108 ? 22.321 -5.632 -35.133 1.00 74.88 108 SER A CA 1
ATOM 864 C C . SER A 1 108 ? 23.764 -5.553 -34.611 1.00 74.88 108 SER A C 1
ATOM 866 O O . SER A 1 108 ? 24.088 -4.681 -33.798 1.00 74.88 108 SER A O 1
ATOM 868 N N . ARG A 1 109 ? 24.637 -6.461 -35.075 1.00 73.25 109 ARG A N 1
ATOM 869 C CA . ARG A 1 109 ? 26.072 -6.516 -34.747 1.00 73.25 109 ARG A CA 1
ATOM 870 C C . ARG A 1 109 ? 26.947 -5.776 -35.753 1.00 73.25 109 ARG A C 1
ATOM 872 O O . ARG A 1 109 ? 27.984 -5.243 -35.365 1.00 73.25 109 ARG A O 1
ATOM 879 N N . ALA A 1 110 ? 26.555 -5.753 -37.024 1.00 67.38 110 ALA A N 1
ATOM 880 C CA . ALA A 1 110 ? 27.212 -4.966 -38.056 1.00 67.38 110 ALA A CA 1
ATOM 881 C C . ALA A 1 110 ? 26.880 -3.484 -37.828 1.00 67.38 110 ALA A C 1
ATOM 883 O O . ALA A 1 110 ? 25.735 -3.099 -38.001 1.00 67.38 110 ALA A O 1
ATOM 884 N N . ASN A 1 111 ? 27.852 -2.666 -37.414 1.00 56.62 111 ASN A N 1
ATOM 885 C CA . ASN A 1 111 ? 27.669 -1.225 -37.189 1.00 56.62 111 ASN A CA 1
ATOM 886 C C . ASN A 1 111 ? 27.490 -0.476 -38.528 1.00 56.62 111 ASN A C 1
ATOM 888 O O . ASN A 1 111 ? 28.487 -0.316 -39.236 1.00 56.62 111 ASN A O 1
ATOM 892 N N . PRO A 1 112 ? 26.297 0.036 -38.895 1.00 57.06 112 PRO A N 1
ATOM 893 C CA . PRO A 1 112 ? 26.207 1.094 -39.896 1.00 57.06 112 PRO A CA 1
ATOM 894 C C . PRO A 1 112 ? 26.518 2.460 -39.252 1.00 57.06 112 PRO A C 1
ATOM 896 O O . PRO A 1 112 ? 26.492 2.601 -38.025 1.00 57.06 112 PRO A O 1
ATOM 899 N N . GLU A 1 113 ? 26.789 3.472 -40.077 1.00 55.81 113 GLU A N 1
ATOM 900 C CA . GLU A 1 113 ? 27.054 4.849 -39.636 1.00 55.81 113 GLU A CA 1
ATOM 901 C C . GLU A 1 113 ? 25.951 5.430 -38.726 1.00 55.81 113 GLU A C 1
ATOM 903 O O . GLU A 1 113 ? 24.811 4.952 -38.716 1.00 55.81 113 GLU A O 1
ATOM 908 N N . GLU A 1 114 ? 26.306 6.446 -37.928 1.00 49.94 114 GLU A N 1
ATOM 909 C CA . GLU A 1 114 ? 25.427 7.113 -36.957 1.00 49.94 114 GLU A CA 1
ATOM 910 C C . GLU A 1 114 ? 24.140 7.631 -37.629 1.00 49.94 114 GLU A C 1
ATOM 912 O O . GLU A 1 114 ? 24.107 8.680 -38.264 1.00 49.94 114 GLU A O 1
ATOM 917 N N . GLY A 1 115 ? 23.053 6.863 -37.520 1.00 50.44 115 GLY A N 1
ATOM 918 C CA . GLY A 1 115 ? 21.761 7.211 -38.106 1.00 50.44 115 GLY A CA 1
ATOM 919 C C . GLY A 1 115 ? 20.932 8.140 -37.215 1.00 50.44 115 GLY A C 1
ATOM 920 O O . GLY A 1 115 ? 20.954 8.016 -35.990 1.00 50.44 115 GLY A O 1
ATOM 921 N N . ASN A 1 116 ? 20.130 9.007 -37.851 1.00 47.12 116 ASN A N 1
ATOM 922 C CA . ASN A 1 116 ? 19.212 9.973 -37.227 1.00 47.12 116 ASN A CA 1
ATOM 923 C C . ASN A 1 116 ? 18.508 9.440 -35.967 1.00 47.12 116 ASN A C 1
ATOM 925 O O . ASN A 1 116 ? 17.968 8.327 -35.942 1.00 47.12 116 ASN A O 1
ATOM 929 N N . THR A 1 117 ? 18.490 10.254 -34.912 1.00 47.12 117 THR A N 1
ATOM 930 C CA . THR A 1 117 ? 17.885 9.927 -33.618 1.00 47.12 117 THR A CA 1
ATOM 931 C C . THR A 1 117 ? 16.399 9.620 -33.777 1.00 47.12 117 THR A C 1
ATOM 933 O O . THR A 1 117 ? 15.646 10.341 -34.427 1.00 47.12 117 THR A O 1
ATOM 936 N N . ILE A 1 118 ? 15.952 8.526 -33.159 1.00 51.31 118 ILE A N 1
ATOM 937 C CA . ILE A 1 118 ? 14.534 8.409 -32.846 1.00 51.31 118 ILE A CA 1
ATOM 938 C C . ILE A 1 118 ? 14.364 9.341 -31.650 1.00 51.31 118 ILE A C 1
ATOM 940 O O . ILE A 1 118 ? 14.897 9.045 -30.583 1.00 51.31 118 ILE A O 1
ATOM 944 N N . ALA A 1 119 ? 13.719 10.493 -31.842 1.00 39.22 119 ALA A N 1
ATOM 945 C CA . ALA A 1 119 ? 13.504 11.468 -30.779 1.00 39.22 119 ALA A CA 1
ATOM 946 C C . ALA A 1 119 ? 12.590 10.867 -29.700 1.00 39.22 119 ALA A C 1
ATOM 948 O O . ALA A 1 119 ? 11.371 11.013 -29.710 1.00 39.22 119 ALA A O 1
ATOM 949 N N . LEU A 1 120 ? 13.192 10.126 -28.776 1.00 49.00 120 LEU A N 1
ATOM 950 C CA . LEU A 1 120 ? 12.596 9.758 -27.511 1.00 49.00 120 LEU A CA 1
ATOM 951 C C . LEU A 1 120 ? 13.112 10.798 -26.513 1.00 49.00 120 LEU A C 1
ATOM 953 O O . LEU A 1 120 ? 14.085 10.550 -25.804 1.00 49.00 120 LEU A O 1
ATOM 957 N N . GLU A 1 121 ? 12.500 11.988 -26.488 1.00 40.34 121 GLU A N 1
ATOM 958 C CA . GLU A 1 121 ? 12.669 12.937 -25.377 1.00 40.34 121 GLU A CA 1
ATOM 959 C C . GLU A 1 121 ? 12.069 12.288 -24.126 1.00 40.34 121 GLU A C 1
ATOM 961 O O . GLU A 1 121 ? 10.904 12.445 -23.763 1.00 40.34 121 GLU A O 1
ATOM 966 N N . ALA A 1 122 ? 12.856 11.397 -23.535 1.00 44.78 122 ALA A N 1
ATOM 967 C CA . ALA A 1 122 ? 12.421 10.460 -22.525 1.00 44.78 122 ALA A CA 1
ATOM 968 C C . ALA A 1 122 ? 12.918 10.886 -21.153 1.00 44.78 122 ALA A C 1
ATOM 970 O O . ALA A 1 122 ? 13.412 10.057 -20.397 1.00 44.78 122 ALA A O 1
ATOM 971 N N . THR A 1 123 ? 12.734 12.155 -20.800 1.00 42.94 123 THR A N 1
ATOM 972 C CA . THR A 1 123 ? 12.707 12.527 -19.389 1.00 42.94 123 THR A CA 1
ATOM 973 C C . THR A 1 123 ? 11.422 11.925 -18.825 1.00 42.94 123 THR A C 1
ATOM 975 O O . THR A 1 123 ? 10.305 12.250 -19.252 1.00 42.94 123 THR A O 1
ATOM 978 N N . ILE A 1 124 ? 11.547 10.929 -17.950 1.00 49.94 124 ILE A N 1
ATOM 979 C CA . ILE A 1 124 ? 10.403 10.357 -17.245 1.00 49.94 124 ILE A CA 1
ATOM 980 C C . ILE A 1 124 ? 9.932 11.423 -16.242 1.00 49.94 124 ILE A C 1
ATOM 982 O O . ILE A 1 124 ? 10.344 11.444 -15.091 1.00 49.94 124 ILE A O 1
ATOM 986 N N . TYR A 1 125 ? 9.039 12.316 -16.685 1.00 44.28 125 TYR A N 1
ATOM 987 C CA . TYR A 1 125 ? 8.344 13.322 -15.861 1.00 44.28 125 TYR A CA 1
ATOM 988 C C . TYR A 1 125 ? 7.482 12.718 -14.729 1.00 44.28 125 TYR A C 1
ATOM 990 O O . TYR A 1 125 ? 6.783 13.443 -14.029 1.00 44.28 125 TYR A O 1
ATOM 998 N N . ALA A 1 126 ? 7.497 11.395 -14.542 1.00 46.88 126 ALA A N 1
ATOM 999 C CA . ALA A 1 126 ? 6.678 10.702 -13.549 1.00 46.88 126 ALA A CA 1
ATOM 1000 C C . ALA A 1 126 ? 7.247 10.779 -12.121 1.00 46.88 126 ALA A C 1
ATOM 1002 O O . ALA A 1 126 ? 6.586 10.361 -11.173 1.00 46.88 126 ALA A O 1
ATOM 1003 N N . VAL A 1 127 ? 8.462 11.305 -11.941 1.00 55.12 127 VAL A N 1
ATOM 1004 C CA . VAL A 1 127 ? 9.064 11.445 -10.615 1.00 55.12 127 VAL A CA 1
ATOM 1005 C C . VAL A 1 127 ? 8.647 12.779 -10.001 1.00 55.12 127 VAL A C 1
ATOM 1007 O O . VAL A 1 127 ? 9.259 13.813 -10.248 1.00 55.12 127 VAL A O 1
ATOM 1010 N N . HIS A 1 128 ? 7.617 12.763 -9.156 1.00 60.25 128 HIS A N 1
ATOM 1011 C CA . HIS A 1 128 ? 7.250 13.905 -8.311 1.00 60.25 128 HIS A CA 1
ATOM 1012 C C . HIS A 1 128 ? 8.234 14.065 -7.135 1.00 60.25 128 HIS A C 1
ATOM 1014 O O . HIS A 1 128 ? 7.863 13.916 -5.969 1.00 60.25 128 HIS A O 1
ATOM 1020 N N . ALA A 1 129 ? 9.507 14.332 -7.427 1.00 68.38 129 ALA A N 1
ATOM 1021 C CA . ALA A 1 129 ? 10.528 14.618 -6.423 1.00 68.38 129 ALA A CA 1
ATOM 1022 C C . ALA A 1 129 ? 11.386 15.810 -6.850 1.00 68.38 129 ALA A C 1
ATOM 1024 O O . ALA A 1 129 ? 11.538 16.089 -8.034 1.00 68.38 129 ALA A O 1
ATOM 1025 N N . THR A 1 130 ? 11.945 16.520 -5.871 1.00 79.50 130 THR A N 1
ATOM 1026 C CA . THR A 1 130 ? 12.899 17.599 -6.135 1.00 79.50 130 THR A CA 1
ATOM 1027 C C . THR A 1 130 ? 14.202 17.029 -6.690 1.00 79.50 130 THR A C 1
ATOM 1029 O O . THR A 1 130 ? 14.632 15.952 -6.267 1.00 79.50 130 THR A O 1
ATOM 1032 N N . ASP A 1 131 ? 14.875 17.776 -7.567 1.00 81.19 131 ASP A N 1
ATOM 1033 C CA . ASP A 1 131 ? 16.143 17.350 -8.180 1.00 81.19 131 ASP A CA 1
ATOM 1034 C C . ASP A 1 131 ? 17.187 16.947 -7.128 1.00 81.19 131 ASP A C 1
ATOM 1036 O O . ASP A 1 131 ? 17.841 15.914 -7.243 1.00 81.19 131 ASP A O 1
ATOM 1040 N N . SER A 1 132 ? 17.263 17.693 -6.021 1.00 85.62 132 SER A N 1
ATOM 1041 C CA . SER A 1 132 ? 18.135 17.364 -4.886 1.00 85.62 132 SER A CA 1
ATOM 1042 C C . SER A 1 132 ? 17.832 15.987 -4.276 1.00 85.62 132 SER A C 1
ATOM 1044 O O . SER A 1 132 ? 18.753 15.218 -3.992 1.00 85.62 132 SER A O 1
ATOM 1046 N N . LYS A 1 133 ? 16.550 15.633 -4.103 1.00 86.06 133 LYS A N 1
ATOM 1047 C CA . LYS A 1 133 ? 16.163 14.326 -3.553 1.00 86.06 133 LYS A CA 1
ATOM 1048 C C . LYS A 1 133 ? 16.439 13.207 -4.556 1.00 86.06 133 LYS A C 1
ATOM 1050 O O . LYS A 1 133 ? 16.849 12.124 -4.148 1.00 86.06 133 LYS A O 1
ATOM 1055 N N . ILE A 1 134 ? 16.266 13.471 -5.850 1.00 85.88 134 ILE A N 1
ATOM 1056 C CA . ILE A 1 134 ? 16.607 12.530 -6.921 1.00 85.88 134 ILE A CA 1
ATOM 1057 C C . ILE A 1 134 ? 18.108 12.214 -6.906 1.00 85.88 134 ILE A C 1
ATOM 1059 O O . ILE A 1 134 ? 18.480 11.040 -6.907 1.00 85.88 134 ILE A O 1
ATOM 1063 N N . GLU A 1 135 ? 18.972 13.226 -6.823 1.00 87.81 135 GLU A N 1
ATOM 1064 C CA . GLU A 1 135 ? 20.427 13.024 -6.742 1.00 87.81 135 GLU A CA 1
ATOM 1065 C C . GLU A 1 135 ? 20.850 12.285 -5.464 1.00 87.81 135 GLU A C 1
ATOM 1067 O O . GLU A 1 135 ? 21.724 11.410 -5.500 1.00 87.81 135 GLU A O 1
ATOM 1072 N N . GLN A 1 136 ? 20.176 12.555 -4.342 1.00 89.94 136 GLN A N 1
ATOM 1073 C CA . GLN A 1 136 ? 20.376 11.798 -3.106 1.00 89.94 136 GLN A CA 1
ATOM 1074 C C . GLN A 1 136 ? 20.027 10.314 -3.300 1.00 89.94 136 GLN A C 1
ATOM 1076 O O . GLN A 1 136 ? 20.837 9.450 -2.963 1.00 89.94 136 GLN A O 1
ATOM 1081 N N . ILE A 1 137 ? 18.871 10.007 -3.903 1.00 90.06 137 ILE A N 1
ATOM 1082 C CA . ILE A 1 137 ? 18.457 8.624 -4.184 1.00 90.06 137 ILE A CA 1
ATOM 1083 C C . ILE A 1 137 ? 19.464 7.938 -5.108 1.00 90.06 137 ILE A C 1
ATOM 1085 O O . ILE A 1 137 ? 19.848 6.805 -4.831 1.00 90.06 137 ILE A O 1
ATOM 1089 N N . LYS A 1 138 ? 19.942 8.601 -6.169 1.00 89.69 138 LYS A N 1
ATOM 1090 C CA . LYS A 1 138 ? 20.965 8.036 -7.071 1.00 89.69 138 LYS A CA 1
ATOM 1091 C C . LYS A 1 138 ? 22.251 7.692 -6.324 1.00 89.69 138 LYS A C 1
ATOM 1093 O O . LYS A 1 138 ? 22.816 6.617 -6.523 1.00 89.69 138 LYS A O 1
ATOM 1098 N N . THR A 1 139 ? 22.705 8.595 -5.459 1.00 90.69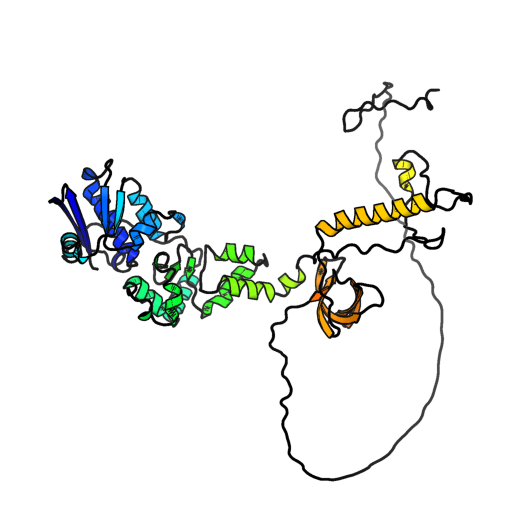 139 THR A N 1
ATOM 1099 C CA . THR A 1 139 ? 23.928 8.411 -4.670 1.00 90.69 139 THR A CA 1
ATOM 1100 C C . THR A 1 139 ? 23.792 7.236 -3.705 1.00 90.69 139 THR A C 1
ATOM 1102 O O . THR A 1 139 ? 24.676 6.385 -3.643 1.00 90.69 139 THR A O 1
ATOM 1105 N N . GLU A 1 140 ? 22.667 7.144 -2.998 1.00 91.06 140 GLU A N 1
ATOM 1106 C CA . GLU A 1 140 ? 22.397 6.057 -2.053 1.00 91.06 140 GLU A CA 1
ATOM 1107 C C . GLU A 1 140 ? 22.133 4.717 -2.759 1.00 91.06 140 GLU A C 1
ATOM 1109 O O . GLU A 1 140 ? 22.582 3.679 -2.286 1.00 91.06 140 GLU A O 1
ATOM 1114 N N . THR A 1 141 ? 21.512 4.728 -3.941 1.00 90.00 141 THR A N 1
ATOM 1115 C CA . THR A 1 141 ? 21.298 3.525 -4.770 1.00 90.00 141 THR A CA 1
ATOM 1116 C C . THR A 1 141 ? 22.622 2.890 -5.193 1.00 90.00 141 THR A C 1
ATOM 1118 O O . THR A 1 141 ? 22.742 1.669 -5.173 1.00 90.00 141 THR A O 1
ATOM 1121 N N . LYS A 1 142 ? 23.637 3.700 -5.529 1.00 88.38 142 LYS A N 1
ATOM 1122 C CA . LYS A 1 142 ? 24.982 3.201 -5.872 1.00 88.38 142 LYS A CA 1
ATOM 1123 C C . LYS A 1 142 ? 25.718 2.586 -4.679 1.00 88.38 142 LYS A C 1
ATOM 1125 O O . LYS A 1 142 ? 26.532 1.691 -4.875 1.00 88.38 142 LYS A O 1
ATOM 1130 N N . LYS A 1 143 ? 25.465 3.080 -3.463 1.00 89.75 143 LYS A N 1
ATOM 1131 C CA . LYS A 1 143 ? 26.061 2.553 -2.224 1.00 89.75 143 LYS A CA 1
ATOM 1132 C C . LYS A 1 143 ? 25.335 1.309 -1.704 1.00 89.75 143 LYS A C 1
ATOM 1134 O O . LYS A 1 143 ? 25.912 0.556 -0.924 1.00 89.75 143 LYS A O 1
ATOM 1139 N N . ASP A 1 144 ? 24.071 1.123 -2.080 1.00 88.81 144 ASP A N 1
ATOM 1140 C CA . ASP A 1 144 ? 23.236 0.031 -1.588 1.00 88.81 144 ASP A CA 1
ATOM 1141 C C . ASP A 1 144 ? 23.740 -1.329 -2.123 1.00 88.81 144 ASP A C 1
ATOM 1143 O O . ASP A 1 144 ? 23.882 -1.503 -3.339 1.00 88.81 144 ASP A O 1
ATOM 1147 N N . PRO A 1 145 ? 23.993 -2.313 -1.236 1.00 86.12 145 PRO A N 1
ATOM 1148 C CA . PRO A 1 145 ? 24.562 -3.605 -1.615 1.00 86.12 145 PRO A CA 1
ATOM 1149 C C . PRO A 1 145 ? 23.618 -4.472 -2.461 1.00 86.12 145 PRO A C 1
ATOM 1151 O O . PRO A 1 145 ? 24.085 -5.410 -3.104 1.00 86.12 145 PRO A O 1
ATOM 1154 N N . GLU A 1 146 ? 22.308 -4.200 -2.463 1.00 87.50 146 GLU A N 1
ATOM 1155 C CA . GLU A 1 146 ? 21.330 -4.913 -3.293 1.00 87.50 146 GLU A CA 1
ATOM 1156 C C . GLU A 1 146 ? 21.002 -4.136 -4.575 1.00 87.50 146 GLU A C 1
ATOM 1158 O O . GLU A 1 146 ? 20.931 -4.738 -5.649 1.00 87.50 146 GLU A O 1
ATOM 1163 N N . LEU A 1 147 ? 20.807 -2.812 -4.493 1.00 87.75 147 LEU A N 1
ATOM 1164 C CA . LEU A 1 147 ? 20.370 -2.024 -5.655 1.00 87.75 147 LEU A CA 1
ATOM 1165 C C . LEU A 1 147 ? 21.493 -1.683 -6.642 1.00 87.75 147 LEU A C 1
ATOM 1167 O O . LEU A 1 147 ? 21.215 -1.599 -7.838 1.00 87.75 147 LEU A O 1
ATOM 1171 N N . GLY A 1 148 ? 22.739 -1.527 -6.184 1.00 86.62 148 GLY A N 1
ATOM 1172 C CA . GLY A 1 148 ? 23.887 -1.313 -7.072 1.00 86.62 148 GLY A CA 1
ATOM 1173 C C . GLY A 1 148 ? 24.046 -2.455 -8.087 1.00 86.62 148 GLY A C 1
ATOM 1174 O O . GLY A 1 148 ? 23.947 -2.213 -9.292 1.00 86.62 148 GLY A O 1
ATOM 1175 N N . PRO A 1 149 ? 24.170 -3.718 -7.630 1.00 87.12 149 PRO A N 1
ATOM 1176 C CA . PRO A 1 149 ? 24.198 -4.881 -8.518 1.00 87.12 149 PRO A CA 1
ATOM 1177 C C . PRO A 1 149 ? 22.926 -5.040 -9.362 1.00 87.12 149 PRO A C 1
ATOM 1179 O O . PRO A 1 149 ? 22.994 -5.497 -10.503 1.00 87.12 149 PRO A O 1
ATOM 1182 N N . LEU A 1 150 ? 21.758 -4.657 -8.828 1.00 86.69 150 LEU A N 1
ATOM 1183 C CA . LEU A 1 150 ? 20.491 -4.709 -9.565 1.00 86.69 150 LEU A CA 1
ATOM 1184 C C . LEU A 1 150 ? 20.508 -3.780 -10.782 1.00 86.69 150 LEU A C 1
ATOM 1186 O O . LEU A 1 150 ? 20.039 -4.166 -11.851 1.00 86.69 150 LEU A O 1
ATOM 1190 N N . LEU A 1 151 ? 21.054 -2.573 -10.628 1.00 85.62 151 LEU A N 1
ATOM 1191 C CA . LEU A 1 151 ? 21.172 -1.595 -11.705 1.00 85.62 151 LEU A CA 1
ATOM 1192 C C . LEU A 1 151 ? 22.010 -2.158 -12.858 1.00 85.62 151 LEU A C 1
ATOM 1194 O O . LEU A 1 151 ? 21.587 -2.094 -14.013 1.00 85.62 151 LEU A O 1
ATOM 1198 N N . GLU A 1 152 ? 23.154 -2.769 -12.549 1.00 84.12 152 GLU A N 1
ATOM 1199 C CA . GLU A 1 152 ? 24.007 -3.405 -13.556 1.00 84.12 152 GLU A CA 1
ATOM 1200 C C . GLU A 1 152 ? 23.310 -4.595 -14.228 1.00 84.12 152 GLU A C 1
ATOM 1202 O O . GLU A 1 152 ? 23.365 -4.722 -15.453 1.00 84.12 152 GLU A O 1
ATOM 1207 N N . GLN A 1 153 ? 22.607 -5.434 -13.461 1.00 85.06 153 GLN A N 1
ATOM 1208 C CA . GLN A 1 153 ? 21.876 -6.592 -13.989 1.00 85.06 153 GLN A CA 1
ATOM 1209 C C . GLN A 1 153 ? 20.728 -6.190 -14.926 1.00 85.06 153 GLN A C 1
ATOM 1211 O O . GLN A 1 153 ? 20.527 -6.831 -15.954 1.00 85.06 153 GLN A O 1
ATOM 1216 N N . ILE A 1 154 ? 19.990 -5.114 -14.633 1.00 84.44 154 ILE A N 1
ATOM 1217 C CA . ILE A 1 154 ? 18.893 -4.658 -15.507 1.00 84.44 154 ILE A CA 1
ATOM 1218 C C . ILE A 1 154 ? 19.425 -4.190 -16.875 1.00 84.44 154 ILE A C 1
ATOM 1220 O O . ILE A 1 154 ? 18.785 -4.434 -17.903 1.00 84.44 154 ILE A O 1
ATOM 1224 N N . ILE A 1 155 ? 20.598 -3.549 -16.900 1.00 80.19 155 ILE A N 1
ATOM 1225 C CA . ILE A 1 155 ? 21.228 -3.048 -18.134 1.00 80.19 155 ILE A CA 1
ATOM 1226 C C . ILE A 1 155 ? 21.829 -4.199 -18.960 1.00 80.19 155 ILE A C 1
ATOM 1228 O O . ILE A 1 155 ? 21.660 -4.251 -20.183 1.00 80.19 155 ILE A O 1
ATOM 1232 N N . HIS A 1 156 ? 22.524 -5.135 -18.307 1.00 79.25 156 HIS A N 1
ATOM 1233 C CA . HIS A 1 156 ? 23.223 -6.232 -18.989 1.00 79.25 156 HIS A CA 1
ATOM 1234 C C . HIS A 1 156 ? 22.326 -7.437 -19.302 1.00 79.25 156 HIS A C 1
ATOM 1236 O O . HIS A 1 156 ? 22.658 -8.219 -20.190 1.00 79.25 156 HIS A O 1
ATOM 1242 N N . GLY A 1 157 ? 21.171 -7.545 -18.646 1.00 74.69 157 GLY A N 1
ATOM 1243 C CA . GLY A 1 157 ? 20.232 -8.649 -18.803 1.00 74.69 157 GLY A CA 1
ATOM 1244 C C . GLY A 1 157 ? 20.296 -9.652 -17.650 1.00 74.69 157 GLY A C 1
ATOM 1245 O O . GLY A 1 157 ? 21.280 -9.748 -16.917 1.00 74.69 157 GLY A O 1
ATOM 1246 N N . TRP A 1 158 ? 19.206 -10.403 -17.497 1.00 76.62 158 TRP A N 1
ATOM 1247 C CA . TRP A 1 158 ? 19.058 -11.425 -16.462 1.00 76.62 158 TRP A CA 1
ATOM 1248 C C . TRP A 1 158 ? 19.511 -12.791 -16.996 1.00 76.62 158 TRP A C 1
ATOM 1250 O O . TRP A 1 158 ? 19.187 -13.117 -18.137 1.00 76.62 158 TRP A O 1
ATOM 1260 N N . PRO A 1 159 ? 20.229 -13.608 -16.204 1.00 74.88 159 PRO A N 1
ATOM 1261 C CA . PRO A 1 159 ? 20.604 -14.958 -16.617 1.00 74.88 159 PRO A CA 1
ATOM 1262 C C . PRO A 1 159 ? 19.382 -15.888 -16.665 1.00 74.88 159 PRO A C 1
ATOM 1264 O O . PRO A 1 159 ? 18.480 -15.777 -15.833 1.00 74.88 159 PRO A O 1
ATOM 1267 N N . ASP A 1 160 ? 19.397 -16.860 -17.584 1.00 68.25 160 ASP A N 1
ATOM 1268 C CA . ASP A 1 160 ? 18.303 -17.832 -17.775 1.00 68.25 160 ASP A CA 1
ATOM 1269 C C . ASP A 1 160 ? 18.005 -18.650 -16.506 1.00 68.25 160 ASP A C 1
ATOM 1271 O O . ASP A 1 160 ? 16.865 -19.028 -16.231 1.00 68.25 160 ASP A O 1
ATOM 1275 N N . ASN A 1 161 ? 19.036 -18.893 -15.690 1.00 71.62 161 ASN A N 1
ATOM 1276 C CA . ASN A 1 161 ? 18.923 -19.615 -14.431 1.00 71.62 161 ASN A CA 1
ATOM 1277 C C . ASN A 1 161 ? 18.872 -18.645 -13.247 1.00 71.62 161 ASN A C 1
ATOM 1279 O O . ASN A 1 161 ? 19.895 -18.100 -12.829 1.00 71.62 161 ASN A O 1
ATOM 1283 N N . SER A 1 162 ? 17.709 -18.544 -12.597 1.00 66.19 162 SER A N 1
ATOM 1284 C CA . SER A 1 162 ? 17.519 -17.735 -11.378 1.00 66.19 162 SER A CA 1
ATOM 1285 C C . SER A 1 162 ? 18.477 -18.105 -10.232 1.00 66.19 162 SER A C 1
ATOM 1287 O O . SER A 1 162 ? 18.744 -17.297 -9.343 1.00 66.19 162 SER A O 1
ATOM 1289 N N . ASN A 1 163 ? 19.045 -19.315 -10.256 1.00 66.44 163 ASN A N 1
ATOM 1290 C CA . ASN A 1 163 ? 20.029 -19.772 -9.278 1.00 66.44 163 ASN A CA 1
ATOM 1291 C C . ASN A 1 163 ? 21.422 -19.143 -9.437 1.00 66.44 163 ASN A C 1
ATOM 1293 O O . ASN A 1 163 ? 22.164 -19.111 -8.455 1.00 66.44 163 ASN A O 1
ATOM 1297 N N . GLN A 1 164 ? 21.757 -18.622 -10.621 1.00 67.38 164 GLN A N 1
ATOM 1298 C CA . GLN A 1 164 ? 23.014 -17.907 -10.888 1.00 67.38 164 GLN A CA 1
ATOM 1299 C C . GLN A 1 164 ? 22.965 -16.448 -10.405 1.00 67.38 164 GLN A C 1
ATOM 1301 O O . GLN A 1 164 ? 23.995 -15.789 -10.295 1.00 67.38 164 GLN A O 1
ATOM 1306 N N . VAL A 1 165 ? 21.771 -15.953 -10.069 1.00 73.94 165 VAL A N 1
ATOM 1307 C CA . VAL A 1 165 ? 21.554 -14.612 -9.524 1.00 73.94 165 VAL A CA 1
ATOM 1308 C C . VAL A 1 165 ? 21.935 -14.578 -8.038 1.00 73.94 165 VAL A C 1
ATOM 1310 O O . VAL A 1 165 ? 21.598 -15.494 -7.271 1.00 73.94 165 VAL A O 1
ATOM 1313 N N . GLN A 1 166 ? 22.614 -13.503 -7.612 1.00 76.12 166 GLN A N 1
ATOM 1314 C CA . GLN A 1 166 ? 22.988 -13.292 -6.207 1.00 76.12 166 GLN A CA 1
ATOM 1315 C C . GLN A 1 166 ? 21.757 -13.415 -5.295 1.00 76.12 166 GLN A C 1
ATOM 1317 O O . GLN A 1 166 ? 20.662 -12.966 -5.638 1.00 76.12 166 GLN A O 1
ATOM 1322 N N . LYS A 1 167 ? 21.922 -14.006 -4.103 1.00 74.31 167 LYS A N 1
ATOM 1323 C CA . LYS A 1 167 ? 20.800 -14.348 -3.204 1.00 74.31 167 LYS A CA 1
ATOM 1324 C C . LYS A 1 167 ? 19.860 -13.165 -2.901 1.00 74.31 167 LYS A C 1
ATOM 1326 O O . LYS A 1 167 ? 18.655 -13.384 -2.811 1.00 74.31 167 LYS A O 1
ATOM 1331 N N . GLY A 1 168 ? 20.379 -11.938 -2.775 1.00 74.62 168 GLY A N 1
ATOM 1332 C CA . GLY A 1 168 ? 19.571 -10.728 -2.545 1.00 74.62 168 GLY A CA 1
ATOM 1333 C C . GLY A 1 168 ? 18.693 -10.335 -3.742 1.00 74.62 168 GLY A C 1
ATOM 1334 O O . GLY A 1 168 ? 17.526 -9.985 -3.577 1.00 74.62 168 GLY A O 1
ATOM 1335 N N . LEU A 1 169 ? 19.209 -10.510 -4.960 1.00 79.00 169 LEU A N 1
ATOM 1336 C CA . LEU A 1 169 ? 18.568 -10.119 -6.222 1.00 79.00 169 LEU A CA 1
ATOM 1337 C C . LEU A 1 169 ? 17.451 -11.077 -6.662 1.00 79.00 169 LEU A C 1
ATOM 1339 O O . LEU A 1 169 ? 16.571 -10.690 -7.429 1.00 79.00 169 LEU A O 1
ATOM 1343 N N . ARG A 1 170 ? 17.416 -12.309 -6.133 1.00 80.75 170 ARG A N 1
ATOM 1344 C CA . ARG A 1 170 ? 16.391 -13.319 -6.474 1.00 80.75 170 ARG A CA 1
ATOM 1345 C C . ARG A 1 170 ? 14.955 -12.837 -6.248 1.00 80.75 170 ARG A C 1
ATOM 1347 O O . ARG A 1 170 ? 14.041 -13.283 -6.933 1.00 80.75 170 ARG A O 1
ATOM 1354 N N . ARG A 1 171 ? 14.746 -11.903 -5.314 1.00 82.62 171 ARG A N 1
ATOM 1355 C CA . ARG A 1 171 ? 13.426 -11.315 -5.011 1.00 82.62 171 ARG A CA 1
ATOM 1356 C C . ARG A 1 171 ? 12.897 -10.422 -6.138 1.00 82.62 171 ARG A C 1
ATOM 1358 O O . ARG A 1 171 ? 11.701 -10.152 -6.180 1.00 82.62 171 ARG A O 1
ATOM 1365 N N . TYR A 1 172 ? 13.780 -9.977 -7.029 1.00 83.69 172 TYR A N 1
ATOM 1366 C CA . TYR A 1 172 ? 13.467 -9.144 -8.185 1.00 83.69 172 TYR A CA 1
ATOM 1367 C C . TYR A 1 172 ? 13.285 -9.969 -9.472 1.00 83.69 172 TYR A C 1
ATOM 1369 O O . TYR A 1 172 ? 12.653 -9.479 -10.404 1.00 83.69 172 TYR A O 1
ATOM 1377 N N . CYS A 1 173 ? 13.718 -11.242 -9.497 1.00 81.06 173 CYS A N 1
ATOM 1378 C CA . CYS A 1 173 ? 13.543 -12.160 -10.636 1.00 81.06 173 CYS A CA 1
ATOM 1379 C C . CYS A 1 173 ? 12.075 -12.356 -11.062 1.00 81.06 173 CYS A C 1
ATOM 1381 O O . CYS A 1 173 ? 11.810 -12.681 -12.212 1.00 81.06 173 CYS A O 1
ATOM 1383 N N . SER A 1 174 ? 11.108 -12.193 -10.156 1.00 81.88 174 SER A N 1
ATOM 1384 C CA . SER A 1 174 ? 9.681 -12.339 -10.482 1.00 81.88 174 SER A CA 1
ATOM 1385 C C . SER A 1 174 ? 9.071 -11.100 -11.141 1.00 81.88 174 SER A C 1
ATOM 1387 O O . SER A 1 174 ? 7.970 -11.173 -11.683 1.00 81.88 174 SER A O 1
ATOM 1389 N N . ILE A 1 175 ? 9.755 -9.956 -11.069 1.00 83.06 175 ILE A N 1
ATOM 1390 C CA . ILE A 1 175 ? 9.259 -8.661 -11.547 1.00 83.06 175 ILE A CA 1
ATOM 1391 C C . ILE A 1 175 ? 10.188 -8.027 -12.585 1.00 83.06 175 ILE A C 1
ATOM 1393 O O . ILE A 1 175 ? 10.055 -6.838 -12.857 1.00 83.06 175 ILE A O 1
ATOM 1397 N N . THR A 1 176 ? 11.104 -8.800 -13.170 1.00 80.94 176 THR A N 1
ATOM 1398 C CA . THR A 1 176 ? 12.111 -8.336 -14.142 1.00 80.94 176 THR A CA 1
ATOM 1399 C C . THR A 1 176 ? 11.502 -7.558 -15.296 1.00 80.94 176 THR A C 1
ATOM 1401 O O . THR A 1 176 ? 12.016 -6.506 -15.653 1.00 80.94 176 THR A O 1
ATOM 1404 N N . ASP A 1 177 ? 10.360 -8.020 -15.808 1.00 76.69 177 ASP A N 1
ATOM 1405 C CA . ASP A 1 177 ? 9.639 -7.400 -16.927 1.00 76.69 177 ASP A CA 1
ATOM 1406 C C . ASP A 1 177 ? 9.111 -5.992 -16.604 1.00 76.69 177 ASP A C 1
ATOM 1408 O O . ASP A 1 177 ? 8.764 -5.229 -17.502 1.00 76.69 177 ASP A O 1
ATOM 1412 N N . TYR A 1 178 ? 9.014 -5.656 -15.316 1.00 80.94 178 TYR A N 1
ATOM 1413 C CA . TYR A 1 178 ? 8.527 -4.369 -14.825 1.00 80.94 178 TYR A CA 1
ATOM 1414 C C . TYR A 1 178 ? 9.653 -3.452 -14.350 1.00 80.94 178 TYR A C 1
ATOM 1416 O O . TYR A 1 178 ? 9.364 -2.325 -13.948 1.00 80.94 178 TYR A O 1
ATOM 1424 N N . LEU A 1 179 ? 10.903 -3.925 -14.351 1.00 85.56 179 LEU A N 1
ATOM 1425 C CA . LEU A 1 179 ? 12.054 -3.157 -13.897 1.00 85.56 179 LEU A CA 1
ATOM 1426 C C . LEU A 1 179 ? 12.726 -2.440 -15.068 1.00 85.56 179 LEU A C 1
ATOM 1428 O O . LEU A 1 179 ? 13.018 -3.039 -16.099 1.00 85.56 179 LEU A O 1
ATOM 1432 N N . SER A 1 180 ? 13.016 -1.159 -14.880 1.00 83.88 180 SER A N 1
ATOM 1433 C CA . SER A 1 180 ? 13.748 -0.335 -15.844 1.00 83.88 180 SER A CA 1
ATOM 1434 C C . SER A 1 180 ? 14.742 0.567 -15.124 1.00 83.88 180 SER A C 1
ATOM 1436 O O . SER A 1 180 ? 14.574 0.868 -13.941 1.00 83.88 180 SER A O 1
ATOM 1438 N N . VAL A 1 181 ? 15.767 1.026 -15.842 1.00 84.94 181 VAL A N 1
ATOM 1439 C CA . VAL A 1 181 ? 16.722 2.016 -15.332 1.00 84.94 181 VAL A CA 1
ATOM 1440 C C . VAL A 1 181 ? 16.546 3.324 -16.097 1.00 84.94 181 VAL A C 1
ATOM 1442 O O . VAL A 1 181 ? 16.443 3.335 -17.327 1.00 84.94 181 VAL A O 1
ATOM 1445 N N . ASP A 1 182 ? 16.498 4.436 -15.365 1.00 78.75 182 ASP A N 1
ATOM 1446 C CA . ASP A 1 182 ? 16.467 5.777 -15.947 1.00 78.75 182 ASP A CA 1
ATOM 1447 C C . ASP A 1 182 ? 17.313 6.758 -15.137 1.00 78.75 182 ASP A C 1
ATOM 1449 O O . ASP A 1 182 ? 17.147 6.884 -13.928 1.00 78.75 182 ASP A O 1
ATOM 1453 N N . GLY A 1 183 ? 18.270 7.426 -15.785 1.00 75.06 183 GLY A N 1
ATOM 1454 C CA . GLY A 1 183 ? 19.134 8.412 -15.124 1.00 75.06 183 GLY A CA 1
ATOM 1455 C C . GLY A 1 183 ? 19.915 7.893 -13.905 1.00 75.06 183 GLY A C 1
ATOM 1456 O O . GLY A 1 183 ? 20.316 8.695 -13.067 1.00 75.06 183 GLY A O 1
ATOM 1457 N N . GLY A 1 184 ? 20.121 6.578 -13.775 1.00 79.88 184 GLY A N 1
ATOM 1458 C CA . GLY A 1 184 ? 20.732 5.951 -12.593 1.00 79.88 184 GLY A CA 1
ATOM 1459 C C . GLY A 1 184 ? 19.751 5.594 -11.468 1.00 79.88 184 GLY A C 1
ATOM 146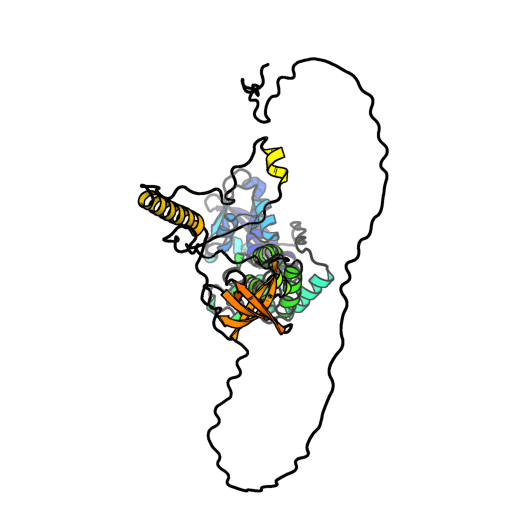0 O O . GLY A 1 184 ? 20.186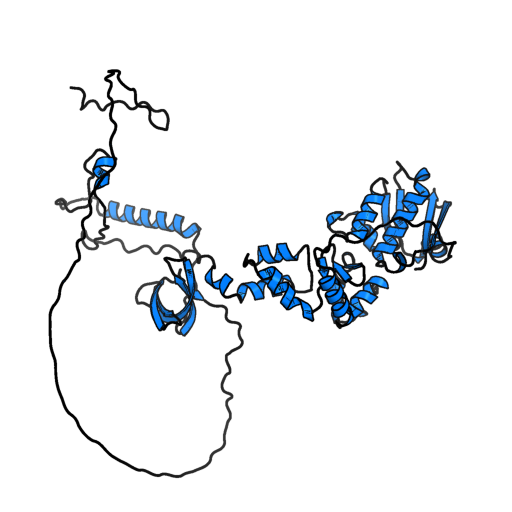 5.167 -10.402 1.00 79.88 184 GLY A O 1
ATOM 1461 N N . LEU A 1 185 ? 18.446 5.754 -11.691 1.00 84.75 185 LEU A N 1
ATOM 1462 C CA . LEU A 1 185 ? 17.380 5.279 -10.814 1.00 84.75 185 LEU A CA 1
ATOM 1463 C C . LEU A 1 185 ? 16.876 3.919 -11.289 1.00 84.75 185 LEU A C 1
ATOM 1465 O O . LEU A 1 185 ? 16.714 3.695 -12.489 1.00 84.75 185 LEU A O 1
ATOM 1469 N N . VAL A 1 186 ? 16.563 3.040 -10.341 1.00 88.44 186 VAL A N 1
ATOM 1470 C CA . VAL A 1 186 ? 15.829 1.803 -10.615 1.00 88.44 186 VAL A CA 1
ATOM 1471 C C . VAL A 1 186 ? 14.341 2.090 -10.449 1.00 88.44 186 VAL A C 1
ATOM 1473 O O . VAL A 1 186 ? 13.915 2.602 -9.414 1.00 88.44 186 VAL A O 1
ATOM 1476 N N . LEU A 1 187 ? 13.544 1.756 -11.458 1.00 86.38 187 LEU A N 1
ATOM 1477 C CA . LEU A 1 187 ? 12.096 1.948 -11.475 1.00 86.38 187 LEU A CA 1
ATOM 1478 C C . LEU A 1 187 ? 11.387 0.598 -11.572 1.00 86.38 187 LEU A C 1
ATOM 1480 O O . LEU A 1 187 ? 11.869 -0.312 -12.243 1.00 86.38 187 LEU A O 1
ATOM 1484 N N . LYS A 1 188 ? 10.218 0.489 -10.938 1.00 86.19 188 LYS A N 1
ATOM 1485 C CA . LYS A 1 188 ? 9.242 -0.583 -11.153 1.00 86.19 188 LYS A CA 1
ATOM 1486 C C . LYS A 1 188 ? 7.968 0.033 -11.732 1.00 86.19 188 LYS A C 1
ATOM 1488 O O . LYS A 1 188 ? 7.167 0.607 -10.993 1.00 86.19 188 LYS A O 1
ATOM 1493 N N . GLY A 1 189 ? 7.764 -0.085 -13.041 1.00 80.69 189 GLY A N 1
ATOM 1494 C CA . GLY A 1 189 ? 6.734 0.696 -13.730 1.00 80.69 189 GLY A CA 1
ATOM 1495 C C . GLY A 1 189 ? 7.026 2.195 -13.588 1.00 80.69 189 GLY A C 1
ATOM 1496 O O . GLY A 1 189 ? 8.077 2.652 -14.027 1.00 80.69 189 GLY A O 1
ATOM 1497 N N . ALA A 1 190 ? 6.123 2.947 -12.952 1.00 77.31 190 ALA A N 1
ATOM 1498 C CA . ALA A 1 190 ? 6.313 4.372 -12.648 1.00 77.31 190 ALA A CA 1
ATOM 1499 C C . ALA A 1 190 ? 6.968 4.647 -11.276 1.00 77.31 190 ALA A C 1
ATOM 1501 O O . ALA A 1 190 ? 7.433 5.757 -11.033 1.00 77.31 190 ALA A O 1
ATOM 1502 N N . ALA A 1 191 ? 7.025 3.653 -10.384 1.00 85.81 191 ALA A N 1
ATOM 1503 C CA . ALA A 1 191 ? 7.473 3.840 -9.007 1.00 85.81 191 ALA A CA 1
ATOM 1504 C C . ALA A 1 191 ? 8.997 3.700 -8.865 1.00 85.81 191 ALA A C 1
ATOM 1506 O O . ALA A 1 191 ? 9.592 2.765 -9.406 1.00 85.81 191 ALA A O 1
ATOM 1507 N N . ILE A 1 192 ? 9.627 4.572 -8.074 1.00 89.50 192 ILE A N 1
ATOM 1508 C CA . ILE A 1 192 ? 11.071 4.510 -7.799 1.00 89.50 192 ILE A CA 1
ATOM 1509 C C . ILE A 1 192 ? 11.371 3.422 -6.775 1.00 89.50 192 ILE A C 1
ATOM 1511 O O . ILE A 1 192 ? 10.746 3.362 -5.715 1.00 89.50 192 ILE A O 1
ATOM 1515 N N . VAL A 1 193 ? 12.371 2.589 -7.052 1.00 91.38 193 VAL A N 1
ATOM 1516 C CA . VAL A 1 193 ? 12.869 1.614 -6.084 1.00 91.38 193 VAL A CA 1
ATOM 1517 C C . VAL A 1 193 ? 13.773 2.307 -5.063 1.00 91.38 193 VAL A C 1
ATOM 1519 O O . VAL A 1 193 ? 14.795 2.880 -5.424 1.00 91.38 193 VAL A O 1
ATOM 1522 N N . ILE A 1 194 ? 13.391 2.261 -3.786 1.00 93.00 194 ILE A N 1
ATOM 1523 C CA . ILE A 1 194 ? 14.043 3.037 -2.721 1.00 93.00 194 ILE A CA 1
ATOM 1524 C C . ILE A 1 194 ? 15.156 2.233 -2.013 1.00 93.00 194 ILE A C 1
ATOM 1526 O O . ILE A 1 194 ? 14.893 1.109 -1.549 1.00 93.00 194 ILE A O 1
ATOM 1530 N N . PRO A 1 195 ? 16.373 2.807 -1.860 1.00 93.12 195 PRO A N 1
ATOM 1531 C CA . PRO A 1 195 ? 17.483 2.188 -1.130 1.00 93.12 195 PRO A CA 1
ATOM 1532 C C . PRO A 1 195 ? 17.176 2.051 0.358 1.00 93.12 195 PRO A C 1
ATOM 1534 O O . PRO A 1 195 ? 16.429 2.851 0.927 1.00 93.12 195 PRO A O 1
ATOM 1537 N N . LYS A 1 196 ? 17.763 1.040 1.009 1.00 92.19 196 LYS A N 1
ATOM 1538 C CA . LYS A 1 196 ? 17.435 0.686 2.403 1.00 92.19 196 LYS A CA 1
ATOM 1539 C C . LYS A 1 196 ? 17.594 1.865 3.372 1.00 92.19 196 LYS A C 1
ATOM 1541 O O . LYS A 1 196 ? 16.750 2.026 4.248 1.00 92.19 196 LYS A O 1
ATOM 1546 N N . THR A 1 197 ? 18.614 2.699 3.175 1.00 93.75 197 THR A N 1
ATOM 1547 C CA . THR A 1 197 ? 18.929 3.871 4.012 1.00 93.75 197 THR A CA 1
ATOM 1548 C C . THR A 1 197 ? 17.835 4.940 4.015 1.00 93.75 197 THR A C 1
ATOM 1550 O O . THR A 1 197 ? 17.689 5.659 4.996 1.00 93.75 197 THR A O 1
ATOM 1553 N N . MET A 1 198 ? 17.031 5.032 2.951 1.00 92.25 198 MET A N 1
ATOM 1554 C CA . MET A 1 198 ? 16.010 6.075 2.788 1.00 92.25 198 MET A CA 1
ATOM 1555 C C . MET A 1 198 ? 14.583 5.589 3.071 1.00 92.25 198 MET A C 1
ATOM 1557 O O . MET A 1 198 ? 13.640 6.384 3.028 1.00 92.25 198 MET A O 1
ATOM 1561 N N . ARG A 1 199 ? 14.392 4.290 3.344 1.00 94.56 199 ARG A N 1
ATOM 1562 C CA . ARG A 1 199 ? 13.053 3.705 3.533 1.00 94.56 199 ARG A CA 1
ATOM 1563 C C . ARG A 1 199 ? 12.323 4.312 4.726 1.00 94.56 199 ARG A C 1
ATOM 1565 O O . ARG A 1 199 ? 11.145 4.614 4.591 1.00 94.56 199 ARG A O 1
ATOM 1572 N N . GLU A 1 200 ? 13.009 4.542 5.845 1.00 93.75 200 GLU A N 1
ATOM 1573 C CA . GLU A 1 200 ? 12.403 5.126 7.052 1.00 93.75 200 GLU A CA 1
ATOM 1574 C C . GLU A 1 200 ? 11.886 6.551 6.812 1.00 93.75 200 GLU A C 1
ATOM 1576 O O . GLU A 1 200 ? 10.731 6.845 7.123 1.00 93.75 200 GLU A O 1
ATOM 1581 N N . GLU A 1 201 ? 12.692 7.413 6.176 1.00 93.94 201 GLU A N 1
ATOM 1582 C CA . GLU A 1 201 ? 12.287 8.785 5.826 1.00 93.94 201 GLU A CA 1
ATOM 1583 C C . GLU A 1 201 ? 11.046 8.778 4.919 1.00 93.94 201 GLU A C 1
ATOM 1585 O O . GLU A 1 201 ? 10.083 9.518 5.136 1.00 93.94 201 GLU A O 1
ATOM 1590 N N . ILE A 1 202 ? 11.055 7.932 3.887 1.00 92.81 202 ILE A N 1
ATOM 1591 C CA . ILE A 1 202 ? 9.968 7.871 2.906 1.00 92.81 202 ILE A CA 1
ATOM 1592 C C . ILE A 1 2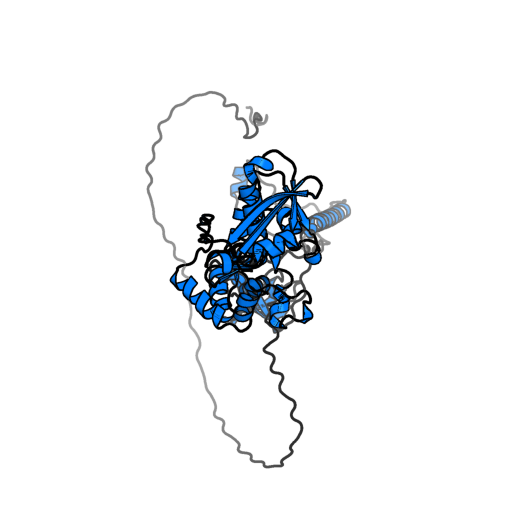02 ? 8.703 7.265 3.518 1.00 92.81 202 ILE A C 1
ATOM 1594 O O . ILE A 1 202 ? 7.608 7.770 3.261 1.00 92.81 202 ILE A O 1
ATOM 1598 N N . LEU A 1 203 ? 8.835 6.241 4.363 1.00 94.25 203 LEU A N 1
ATOM 1599 C CA . LEU A 1 203 ? 7.720 5.680 5.125 1.00 94.25 203 LEU A CA 1
ATOM 1600 C C . LEU A 1 203 ? 7.056 6.742 6.001 1.00 94.25 203 LEU A C 1
ATOM 1602 O O . LEU A 1 203 ? 5.833 6.887 5.939 1.00 94.25 203 LEU A O 1
ATOM 1606 N N . ALA A 1 204 ? 7.843 7.540 6.730 1.00 92.50 204 ALA A N 1
ATOM 1607 C CA . ALA A 1 204 ? 7.317 8.628 7.549 1.00 92.50 204 ALA A CA 1
ATOM 1608 C C . ALA A 1 204 ? 6.497 9.628 6.710 1.00 92.50 204 ALA A C 1
ATOM 1610 O O . ALA A 1 204 ? 5.375 9.968 7.079 1.00 92.50 204 ALA A O 1
ATOM 1611 N N . ARG A 1 205 ? 6.973 10.014 5.515 1.00 91.69 205 ARG A N 1
ATOM 1612 C CA . ARG A 1 205 ? 6.226 10.907 4.597 1.00 91.69 205 ARG A CA 1
ATOM 1613 C C . ARG A 1 205 ? 4.960 10.283 4.002 1.00 91.69 205 ARG A C 1
ATOM 1615 O O . ARG A 1 205 ? 3.979 10.978 3.709 1.00 91.69 205 ARG A O 1
ATOM 1622 N N . ILE A 1 206 ? 4.960 8.972 3.768 1.00 91.88 206 ILE A N 1
ATOM 1623 C CA . ILE A 1 206 ? 3.751 8.250 3.342 1.00 91.88 206 ILE A CA 1
ATOM 1624 C C . ILE A 1 206 ? 2.720 8.254 4.479 1.00 91.88 206 ILE A C 1
ATOM 1626 O O . ILE A 1 206 ? 1.521 8.387 4.215 1.00 91.88 206 ILE A O 1
ATOM 1630 N N . HIS A 1 207 ? 3.186 8.135 5.722 1.00 93.19 207 HIS A N 1
ATOM 1631 C CA . HIS A 1 207 ? 2.363 8.036 6.921 1.00 93.19 207 HIS A CA 1
ATOM 1632 C C . HIS A 1 207 ? 1.876 9.377 7.495 1.00 93.19 207 HIS A C 1
ATOM 1634 O O . HIS A 1 207 ? 0.834 9.376 8.139 1.00 93.19 207 HIS A O 1
ATOM 1640 N N . ASP A 1 208 ? 2.558 10.492 7.226 1.00 90.44 208 ASP A N 1
ATOM 1641 C CA . ASP A 1 208 ? 2.330 11.840 7.793 1.00 90.44 208 ASP A CA 1
ATOM 1642 C C . ASP A 1 208 ? 0.849 12.270 7.913 1.00 90.44 208 ASP A C 1
ATOM 1644 O O . ASP A 1 208 ? 0.421 12.848 8.903 1.00 90.44 208 ASP A O 1
ATOM 1648 N N . GLY A 1 209 ? 0.004 11.901 6.945 1.00 89.44 209 GLY A N 1
ATOM 1649 C CA . GLY A 1 209 ? -1.431 12.214 6.982 1.00 89.44 209 GLY A CA 1
ATOM 1650 C C . GLY A 1 209 ? -2.304 11.302 7.863 1.00 89.44 209 GLY A C 1
ATOM 1651 O O . GLY A 1 209 ? -3.527 11.421 7.796 1.00 89.44 209 GLY A O 1
ATOM 1652 N N . HIS A 1 210 ? -1.730 10.329 8.581 1.00 91.75 210 HIS A N 1
ATOM 1653 C CA . HIS A 1 210 ? -2.415 9.333 9.425 1.00 91.75 210 HIS A CA 1
ATOM 1654 C C . HIS A 1 210 ? -3.653 8.676 8.776 1.00 91.75 210 HIS A C 1
ATOM 1656 O O . HIS A 1 210 ? -4.646 8.355 9.427 1.00 91.75 210 HIS A O 1
ATOM 1662 N N . GLN A 1 211 ? -3.604 8.440 7.462 1.00 88.81 211 GLN A N 1
ATOM 1663 C CA . GLN A 1 211 ? -4.777 8.078 6.653 1.00 88.81 211 GLN A CA 1
ATOM 1664 C C . GLN A 1 211 ? -5.192 6.597 6.745 1.00 88.81 211 GLN A C 1
ATOM 1666 O O . GLN A 1 211 ? -6.161 6.172 6.107 1.00 88.81 211 GLN A O 1
ATOM 1671 N N . GLY A 1 212 ? -4.465 5.804 7.532 1.00 89.00 212 GLY A N 1
ATOM 1672 C CA . GLY A 1 212 ? -4.647 4.363 7.658 1.00 89.00 212 GLY A CA 1
ATOM 1673 C C . GLY A 1 212 ? -3.966 3.554 6.549 1.00 89.00 212 GLY A C 1
ATOM 1674 O O . GLY A 1 212 ? -3.582 4.070 5.500 1.00 89.00 212 GLY A O 1
ATOM 1675 N N . ILE A 1 213 ? -3.853 2.245 6.787 1.00 92.44 213 ILE A N 1
ATOM 1676 C CA . ILE A 1 213 ? -3.011 1.316 6.013 1.00 92.44 213 ILE A CA 1
ATOM 1677 C C . ILE A 1 213 ? -3.303 1.373 4.507 1.00 92.44 213 ILE A C 1
ATOM 1679 O O . ILE A 1 213 ? -2.400 1.578 3.703 1.00 92.44 213 ILE A O 1
ATOM 1683 N N . GLN A 1 214 ? -4.570 1.229 4.109 1.00 92.25 214 GLN A N 1
ATOM 1684 C CA . GLN A 1 214 ? -4.939 1.128 2.691 1.00 92.25 214 GLN A CA 1
ATOM 1685 C C . GLN A 1 214 ? -4.655 2.418 1.914 1.00 92.25 214 GLN A C 1
ATOM 1687 O O . GLN A 1 214 ? -4.134 2.365 0.803 1.00 92.25 214 GLN A O 1
ATOM 1692 N N . LYS A 1 215 ? -4.942 3.586 2.504 1.00 91.25 215 LYS A N 1
ATOM 1693 C CA . LYS A 1 215 ? -4.660 4.876 1.860 1.00 91.25 215 LYS A CA 1
ATOM 1694 C C . LYS A 1 215 ? -3.158 5.124 1.740 1.00 91.25 215 LYS A C 1
ATOM 1696 O O . LYS A 1 215 ? -2.710 5.565 0.687 1.00 91.25 215 LYS A O 1
ATOM 1701 N N . SER A 1 216 ? -2.379 4.767 2.762 1.00 93.00 216 SER A N 1
ATOM 1702 C CA . SER A 1 216 ? -0.914 4.827 2.709 1.00 93.00 216 SER A CA 1
ATOM 1703 C C . SER A 1 216 ? -0.333 3.913 1.623 1.00 93.00 216 SER A C 1
ATOM 1705 O O . SER A 1 216 ? 0.545 4.342 0.879 1.00 93.00 216 SER A O 1
ATOM 1707 N N . ILE A 1 217 ? -0.860 2.691 1.459 1.00 92.75 217 ILE A N 1
ATOM 1708 C CA . ILE A 1 217 ? -0.452 1.784 0.371 1.00 92.75 217 ILE A CA 1
ATOM 1709 C C . ILE A 1 217 ? -0.774 2.394 -0.997 1.00 92.75 217 ILE A C 1
ATOM 1711 O O . ILE A 1 217 ? 0.086 2.394 -1.875 1.00 92.75 217 ILE A O 1
ATOM 1715 N N . LEU A 1 218 ? -1.983 2.932 -1.183 1.00 89.25 218 LEU A N 1
ATOM 1716 C CA . LEU A 1 218 ? -2.384 3.562 -2.445 1.00 89.25 218 LEU A CA 1
ATOM 1717 C C . LEU A 1 218 ? -1.518 4.783 -2.779 1.00 89.25 218 LEU A C 1
ATOM 1719 O O . LEU A 1 218 ? -1.092 4.916 -3.921 1.00 89.25 218 LEU A O 1
ATOM 1723 N N . LYS A 1 219 ? -1.195 5.620 -1.785 1.00 87.25 219 LYS A N 1
ATOM 1724 C CA . LYS A 1 219 ? -0.291 6.772 -1.939 1.00 87.25 219 LYS A CA 1
ATOM 1725 C C . LYS A 1 219 ? 1.121 6.346 -2.357 1.00 87.25 219 LYS A C 1
ATOM 1727 O O . LYS A 1 219 ? 1.766 7.043 -3.131 1.00 87.25 219 LYS A O 1
ATOM 1732 N N . ALA A 1 220 ? 1.605 5.217 -1.839 1.00 90.06 220 ALA A N 1
ATOM 1733 C CA . ALA A 1 220 ? 2.941 4.716 -2.146 1.00 90.06 220 ALA A CA 1
ATOM 1734 C C . ALA A 1 220 ? 3.022 4.020 -3.514 1.00 90.06 220 ALA A C 1
ATOM 1736 O O . ALA A 1 220 ? 4.038 4.153 -4.191 1.00 90.06 220 ALA A O 1
ATOM 1737 N N . ARG A 1 221 ? 1.959 3.307 -3.923 1.00 85.50 221 ARG A N 1
ATOM 1738 C CA . ARG A 1 221 ? 1.935 2.385 -5.076 1.00 85.50 221 ARG A CA 1
ATOM 1739 C C . ARG A 1 221 ? 2.504 2.977 -6.364 1.00 85.50 221 ARG A C 1
ATOM 1741 O O . ARG A 1 221 ? 3.227 2.279 -7.069 1.00 85.50 221 ARG A O 1
ATOM 1748 N N . ASP A 1 222 ? 2.165 4.231 -6.647 1.00 75.25 222 ASP A N 1
ATOM 1749 C CA . ASP A 1 222 ? 2.473 4.873 -7.927 1.00 75.25 222 ASP A CA 1
ATOM 1750 C C . ASP A 1 222 ? 3.738 5.755 -7.853 1.00 75.25 222 ASP A C 1
ATOM 1752 O O . ASP A 1 222 ? 4.213 6.231 -8.878 1.00 75.25 222 ASP A O 1
ATOM 1756 N N . CYS A 1 223 ? 4.327 5.919 -6.660 1.00 84.69 223 CYS A N 1
ATOM 1757 C CA . CYS A 1 223 ? 5.485 6.789 -6.427 1.00 84.69 223 CYS A CA 1
ATOM 1758 C C . CYS A 1 223 ? 6.752 6.011 -6.053 1.00 84.69 223 CYS A C 1
ATOM 1760 O O . CYS A 1 223 ? 7.840 6.322 -6.540 1.00 84.69 223 CYS A O 1
ATOM 1762 N N . VAL A 1 224 ? 6.638 5.015 -5.167 1.00 91.31 224 VAL A N 1
ATOM 1763 C CA . VAL A 1 224 ? 7.792 4.322 -4.576 1.00 91.31 224 VAL A CA 1
ATOM 1764 C C . VAL A 1 224 ? 7.566 2.822 -4.416 1.00 91.31 224 VAL A C 1
ATOM 1766 O O . VAL A 1 224 ? 6.445 2.338 -4.269 1.00 91.31 224 VAL A O 1
ATOM 1769 N N . TYR A 1 225 ? 8.659 2.067 -4.412 1.00 92.38 225 TYR A N 1
ATOM 1770 C CA . TYR A 1 225 ? 8.643 0.621 -4.269 1.00 92.38 225 TYR A CA 1
ATOM 1771 C C . TYR A 1 225 ? 9.862 0.108 -3.500 1.00 92.38 225 TYR A C 1
ATOM 1773 O O . TYR A 1 225 ? 10.984 0.570 -3.675 1.00 92.38 225 TYR A O 1
ATOM 1781 N N . TRP A 1 226 ? 9.658 -0.921 -2.687 1.00 92.69 226 TRP A N 1
ATOM 1782 C CA . TRP A 1 226 ? 10.700 -1.855 -2.271 1.00 92.69 226 TRP A CA 1
ATOM 1783 C C . TRP A 1 226 ? 10.043 -3.169 -1.856 1.00 92.69 226 TRP A C 1
ATOM 1785 O O . TRP A 1 226 ? 8.831 -3.245 -1.624 1.00 92.69 226 TRP A O 1
ATOM 1795 N N . HIS A 1 227 ? 10.840 -4.231 -1.775 1.00 89.81 227 HIS A N 1
ATOM 1796 C CA . HIS A 1 227 ? 10.343 -5.511 -1.295 1.00 89.81 227 HIS A CA 1
ATOM 1797 C C . HIS A 1 227 ? 9.926 -5.395 0.178 1.00 89.81 227 HIS A C 1
ATOM 1799 O O . HIS A 1 227 ? 10.754 -5.067 1.021 1.00 89.81 227 HIS A O 1
ATOM 1805 N N . GLY A 1 228 ? 8.657 -5.681 0.478 1.00 90.56 228 GLY A N 1
ATOM 1806 C CA . GLY A 1 228 ? 8.109 -5.574 1.834 1.00 90.56 228 GLY A CA 1
ATOM 1807 C C . GLY A 1 228 ? 7.406 -4.252 2.161 1.00 90.56 228 GLY A C 1
ATOM 1808 O O . GLY A 1 228 ? 6.846 -4.154 3.243 1.00 90.56 228 GLY A O 1
ATOM 1809 N N . LEU A 1 229 ? 7.315 -3.290 1.230 1.00 93.44 229 LEU A N 1
ATOM 1810 C CA . LEU A 1 229 ? 6.668 -1.979 1.444 1.00 93.44 229 LEU A CA 1
ATOM 1811 C C . LEU A 1 229 ? 5.317 -2.044 2.182 1.00 93.44 229 LEU A C 1
ATOM 1813 O O . LEU A 1 229 ? 5.069 -1.279 3.105 1.00 93.44 229 LEU A O 1
ATOM 1817 N N . GLN A 1 230 ? 4.428 -2.961 1.789 1.00 94.44 230 GLN A N 1
ATOM 1818 C CA . GLN A 1 230 ? 3.111 -3.098 2.425 1.00 94.44 230 GLN A CA 1
ATOM 1819 C C . GLN A 1 230 ? 3.201 -3.539 3.891 1.00 94.44 230 GLN A C 1
ATOM 1821 O O . GLN A 1 230 ? 2.396 -3.097 4.713 1.00 94.44 230 GLN A O 1
ATOM 1826 N N . LYS A 1 231 ? 4.167 -4.407 4.209 1.00 95.00 231 LYS A N 1
ATOM 1827 C CA . LYS A 1 231 ? 4.426 -4.865 5.573 1.00 95.00 231 LYS A CA 1
ATOM 1828 C C . LYS A 1 231 ? 4.944 -3.700 6.413 1.00 95.00 231 LYS A C 1
ATOM 1830 O O . LYS A 1 231 ? 4.343 -3.412 7.441 1.00 95.00 231 LYS A O 1
ATOM 1835 N N . ASP A 1 232 ? 5.931 -2.966 5.908 1.00 95.25 232 ASP A N 1
ATOM 1836 C CA . ASP A 1 232 ? 6.517 -1.824 6.617 1.00 95.25 232 ASP A CA 1
ATOM 1837 C C . ASP A 1 232 ? 5.482 -0.705 6.857 1.00 95.25 232 ASP A C 1
ATOM 1839 O O . ASP A 1 232 ? 5.402 -0.151 7.952 1.00 95.25 232 ASP A O 1
ATOM 1843 N N . ILE A 1 233 ? 4.613 -0.412 5.876 1.00 95.38 233 ILE A N 1
ATOM 1844 C CA . ILE A 1 233 ? 3.486 0.528 6.057 1.00 95.38 233 ILE A CA 1
ATOM 1845 C C . ILE A 1 233 ? 2.525 0.028 7.141 1.00 95.38 233 ILE A C 1
ATOM 1847 O O . ILE A 1 233 ? 2.040 0.815 7.955 1.00 95.38 233 ILE A O 1
ATOM 1851 N N . THR A 1 234 ? 2.211 -1.268 7.141 1.00 94.19 234 THR A N 1
ATOM 1852 C CA . THR A 1 234 ? 1.296 -1.861 8.124 1.00 94.19 234 THR A CA 1
ATOM 1853 C C . THR A 1 234 ? 1.872 -1.751 9.533 1.00 94.19 234 THR A C 1
ATOM 1855 O O . THR A 1 234 ? 1.176 -1.273 10.427 1.00 94.19 234 THR A O 1
ATOM 1858 N N . GLU A 1 235 ? 3.141 -2.114 9.713 1.00 93.81 235 GLU A N 1
ATOM 1859 C CA . GLU A 1 235 ? 3.856 -2.026 10.991 1.00 93.81 235 GLU A CA 1
ATOM 1860 C C . GLU A 1 235 ? 3.977 -0.576 11.481 1.00 93.81 235 GLU A C 1
ATOM 1862 O O . GLU A 1 235 ? 3.725 -0.298 12.655 1.00 93.81 235 GLU A O 1
ATOM 1867 N N . MET A 1 236 ? 4.258 0.377 10.588 1.00 94.06 236 MET A N 1
ATOM 1868 C CA . MET A 1 236 ? 4.301 1.802 10.931 1.00 94.06 236 MET A CA 1
ATOM 1869 C C . MET A 1 236 ? 2.934 2.332 11.384 1.00 94.06 236 MET A C 1
ATOM 1871 O O . MET A 1 236 ? 2.837 3.031 12.389 1.00 94.06 236 MET A O 1
ATOM 1875 N N . VAL A 1 237 ? 1.851 1.993 10.679 1.00 92.00 237 VAL A N 1
ATOM 1876 C CA . VAL A 1 237 ? 0.505 2.452 11.063 1.00 92.00 237 VAL A CA 1
ATOM 1877 C C . VAL A 1 237 ? 0.034 1.791 12.362 1.00 92.00 237 VAL A C 1
ATOM 1879 O O . VAL A 1 237 ? -0.642 2.441 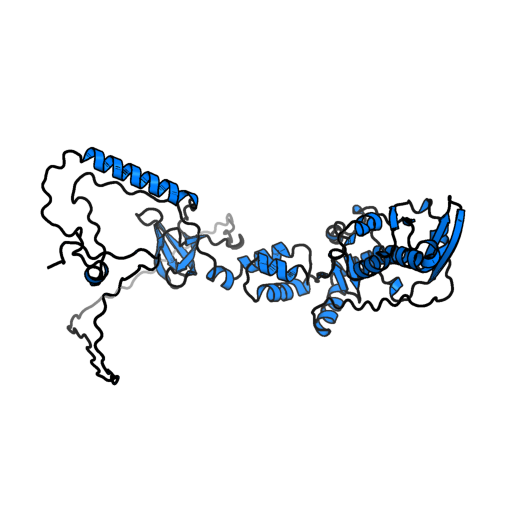13.154 1.00 92.00 237 VAL A O 1
ATOM 1882 N N . GLN A 1 238 ? 0.381 0.521 12.592 1.00 89.25 238 GLN A N 1
ATOM 1883 C CA . GLN A 1 238 ? 0.020 -0.209 13.812 1.00 89.25 238 GLN A CA 1
ATOM 1884 C C . GLN A 1 238 ? 0.801 0.259 15.045 1.00 89.25 238 GLN A C 1
ATOM 1886 O O . GLN A 1 238 ? 0.239 0.272 16.138 1.00 89.25 238 GLN A O 1
ATOM 1891 N N . SER A 1 239 ? 2.064 0.657 14.877 1.00 89.56 239 SER A N 1
ATOM 1892 C CA . SER A 1 239 ? 2.892 1.204 15.960 1.00 89.56 239 SER A CA 1
ATOM 1893 C C . SER A 1 239 ? 2.652 2.698 16.222 1.00 89.56 239 SER A C 1
ATOM 1895 O O . SER A 1 239 ? 3.051 3.214 17.265 1.00 89.56 239 SER A O 1
ATOM 1897 N N . CYS A 1 240 ? 1.959 3.401 15.322 1.00 90.88 240 CYS A N 1
ATOM 1898 C CA . CYS A 1 240 ? 1.679 4.825 15.467 1.00 90.88 240 CYS A CA 1
ATOM 1899 C C . CYS A 1 240 ? 0.662 5.131 16.581 1.00 90.88 240 CYS A C 1
ATOM 1901 O O . CYS A 1 240 ? -0.507 4.733 16.520 1.00 90.88 240 CYS A O 1
ATOM 1903 N N . ILE A 1 241 ? 1.090 5.947 17.550 1.00 87.88 241 ILE A N 1
ATOM 1904 C CA . ILE A 1 241 ? 0.274 6.402 18.685 1.00 87.88 241 ILE A CA 1
ATOM 1905 C C . ILE A 1 241 ? -0.954 7.186 18.205 1.00 87.88 241 ILE A C 1
ATOM 1907 O O . ILE A 1 241 ? -2.068 6.870 18.612 1.00 87.88 241 ILE A O 1
ATOM 1911 N N . HIS A 1 242 ? -0.786 8.145 17.287 1.00 90.19 242 HIS A N 1
ATOM 1912 C CA . HIS A 1 242 ? -1.900 8.957 16.781 1.00 90.19 242 HIS A CA 1
ATOM 1913 C C . HIS A 1 242 ? -2.954 8.126 16.036 1.00 90.19 242 HIS A C 1
ATOM 1915 O O . HIS A 1 242 ? -4.155 8.338 16.225 1.00 90.19 242 HIS A O 1
ATOM 1921 N N . CYS A 1 243 ? -2.532 7.148 15.225 1.00 90.69 243 CYS A N 1
ATOM 1922 C CA . CYS A 1 243 ? -3.456 6.224 14.560 1.00 90.69 243 CYS A CA 1
ATOM 1923 C C . CYS A 1 243 ? -4.161 5.292 15.556 1.00 90.69 243 CYS A C 1
ATOM 1925 O O . CYS A 1 243 ? -5.338 4.967 15.374 1.00 90.69 243 CYS A O 1
ATOM 1927 N N . SER A 1 244 ? -3.459 4.867 16.608 1.00 87.88 244 SER A N 1
ATOM 1928 C CA . SER A 1 244 ? -4.039 4.064 17.685 1.00 87.88 244 SER A CA 1
ATOM 1929 C C . SER A 1 244 ? -5.107 4.855 18.448 1.00 87.88 244 SER A C 1
ATOM 1931 O O . SER A 1 244 ? -6.240 4.387 18.565 1.00 87.88 244 SER A O 1
ATOM 1933 N N . GLU A 1 245 ? -4.804 6.095 18.844 1.00 89.50 245 GLU A N 1
ATOM 1934 C CA . GLU A 1 245 ? -5.713 6.994 19.569 1.00 89.50 245 GLU A CA 1
ATOM 1935 C C . GLU A 1 245 ? -7.012 7.263 18.793 1.00 89.50 245 GLU A C 1
ATOM 1937 O O . GLU A 1 245 ? -8.098 7.240 19.369 1.00 89.50 245 GLU A O 1
ATOM 1942 N N . HIS A 1 246 ? -6.927 7.444 17.472 1.00 89.25 246 HIS A N 1
ATOM 1943 C CA . HIS A 1 246 ? -8.077 7.743 16.604 1.00 89.25 246 HIS A CA 1
ATOM 1944 C C . HIS A 1 246 ? -8.690 6.496 15.949 1.00 89.25 246 HIS A C 1
ATOM 1946 O O . HIS A 1 246 ? -9.435 6.580 14.966 1.00 89.25 246 HIS A O 1
ATOM 1952 N N . SER A 1 247 ? -8.375 5.309 16.465 1.00 87.25 247 SER A N 1
ATOM 1953 C CA . SER A 1 247 ? -8.918 4.064 15.938 1.00 87.25 247 SER A CA 1
ATOM 1954 C C . SER A 1 247 ? -10.440 3.973 16.085 1.00 87.25 247 SER A C 1
ATOM 1956 O O . SER A 1 247 ? -11.039 4.415 17.062 1.00 87.25 247 SER A O 1
ATOM 1958 N N . LYS A 1 248 ? -11.086 3.290 15.133 1.00 88.44 248 LYS A N 1
ATOM 1959 C CA . LYS A 1 248 ? -12.532 3.015 15.190 1.00 88.44 248 LYS A CA 1
ATOM 1960 C C . LYS A 1 248 ? -12.904 2.207 16.437 1.00 88.44 248 LYS A C 1
ATOM 1962 O O . LYS A 1 248 ? -12.127 1.352 16.870 1.00 88.44 248 LYS A O 1
ATOM 1967 N N . SER A 1 249 ? -14.120 2.413 16.946 1.00 89.56 249 SER A N 1
ATOM 1968 C CA . SER A 1 249 ? -14.710 1.588 18.008 1.00 89.56 249 SER A CA 1
ATOM 1969 C C . SER A 1 249 ? -14.734 0.099 17.644 1.00 89.56 249 SER A C 1
ATOM 1971 O O . SER A 1 249 ? -14.812 -0.273 16.469 1.00 89.56 249 SER A O 1
ATOM 1973 N N . GLN A 1 250 ? -14.669 -0.766 18.660 1.00 91.12 250 GLN A N 1
ATOM 1974 C CA . GLN A 1 250 ? -14.806 -2.211 18.461 1.00 91.12 250 GLN A CA 1
ATOM 1975 C C . GLN A 1 250 ? -16.224 -2.582 18.009 1.00 91.12 250 GLN A C 1
ATOM 1977 O O . GLN A 1 250 ? -17.181 -1.823 18.177 1.00 91.12 250 GLN A O 1
ATOM 1982 N N . ARG A 1 251 ? -16.360 -3.777 17.424 1.00 90.12 251 ARG A N 1
ATOM 1983 C CA . ARG A 1 251 ? -17.675 -4.342 17.101 1.00 90.12 251 ARG A CA 1
ATOM 1984 C C . ARG A 1 251 ? -18.450 -4.627 18.386 1.00 90.12 251 ARG A C 1
ATOM 1986 O O . ARG A 1 251 ? -17.860 -5.019 19.387 1.00 90.12 251 ARG A O 1
ATOM 1993 N N . LYS A 1 252 ? -19.770 -4.456 18.319 1.00 90.31 252 LYS A N 1
ATOM 1994 C CA . LYS A 1 252 ? -20.685 -4.759 19.422 1.00 90.31 252 LYS A CA 1
ATOM 1995 C C . LYS A 1 252 ? -20.679 -6.259 19.723 1.00 90.31 252 LYS A C 1
ATOM 1997 O O . LYS A 1 252 ? -20.600 -7.074 18.804 1.00 90.31 252 LYS A O 1
ATOM 2002 N N . GLU A 1 253 ? -20.789 -6.601 21.001 1.00 92.44 253 GLU A N 1
ATOM 2003 C CA . GLU A 1 253 ? -20.986 -7.981 21.445 1.00 92.44 253 GLU A CA 1
ATOM 2004 C C . GLU A 1 253 ? -22.467 -8.377 21.385 1.00 92.44 253 GLU A C 1
ATOM 2006 O O . GLU A 1 253 ? -23.316 -7.491 21.495 1.00 92.44 253 GLU A O 1
ATOM 2011 N N . PRO A 1 254 ? -22.795 -9.678 21.260 1.00 93.50 254 PRO A N 1
ATOM 2012 C CA . PRO A 1 254 ? -24.177 -10.151 21.214 1.00 93.50 254 PRO A CA 1
ATOM 2013 C C . PRO A 1 254 ? -25.017 -9.648 22.387 1.00 93.50 254 PRO A C 1
ATOM 2015 O O . PRO A 1 254 ? -24.528 -9.587 23.522 1.00 93.50 254 PRO A O 1
ATOM 2018 N N . LEU A 1 255 ? -26.286 -9.331 22.141 1.00 92.94 255 LEU A N 1
ATOM 2019 C CA . LEU A 1 255 ? -27.212 -8.841 23.159 1.00 92.94 255 LEU A CA 1
ATOM 2020 C C . LEU A 1 255 ? -27.375 -9.891 24.265 1.00 92.94 255 LEU A C 1
ATOM 2022 O O . LEU A 1 255 ? -27.673 -11.056 23.989 1.00 92.94 255 LEU A O 1
ATOM 2026 N N . GLN A 1 256 ? -27.204 -9.478 25.520 1.00 89.94 256 GLN A N 1
ATOM 2027 C CA . GLN A 1 256 ? -27.509 -10.316 26.678 1.00 89.94 256 GLN A CA 1
ATOM 2028 C C . GLN A 1 256 ? -28.935 -10.003 27.149 1.00 89.94 256 GLN A C 1
ATOM 2030 O O . GLN A 1 256 ? -29.176 -8.898 27.642 1.00 89.94 256 GLN A O 1
ATOM 2035 N N . PRO A 1 257 ? -29.901 -10.921 26.956 1.00 87.50 257 PRO A N 1
ATOM 2036 C CA . PRO A 1 257 ? -31.241 -10.739 27.486 1.00 87.50 257 PRO A CA 1
ATOM 2037 C C . PRO A 1 257 ? -31.192 -10.816 29.013 1.00 87.50 257 PRO A C 1
ATOM 2039 O O . PRO A 1 257 ? -30.427 -11.586 29.589 1.00 87.50 257 PRO A O 1
ATOM 2042 N N . HIS A 1 258 ? -32.006 -9.995 29.666 1.00 85.81 258 HIS A N 1
ATOM 2043 C CA . HIS A 1 258 ? -32.171 -10.033 31.112 1.00 85.81 258 HIS A CA 1
ATOM 2044 C C . HIS A 1 258 ? -33.360 -10.919 31.474 1.00 85.81 258 HIS A C 1
ATOM 2046 O O . HIS A 1 258 ? -34.324 -11.019 30.710 1.00 85.81 258 HIS A O 1
ATOM 2052 N N . GLU A 1 259 ? -33.325 -11.493 32.672 1.00 87.38 259 GLU A N 1
ATOM 2053 C CA . GLU A 1 259 ? -34.440 -12.278 33.189 1.00 87.38 259 GLU A CA 1
ATOM 2054 C C . GLU A 1 259 ? -35.709 -11.429 33.315 1.00 87.38 259 GLU A C 1
ATOM 2056 O O . GLU A 1 259 ? -35.698 -10.323 33.869 1.00 87.38 259 GLU A O 1
ATOM 2061 N N . ILE A 1 260 ? -36.816 -11.957 32.792 1.00 85.81 260 ILE A N 1
ATOM 2062 C CA . ILE A 1 260 ? -38.128 -11.320 32.898 1.00 85.81 260 ILE A CA 1
ATOM 2063 C C . ILE A 1 260 ? -38.634 -11.508 34.334 1.00 85.81 260 ILE A C 1
ATOM 2065 O O . ILE A 1 260 ? -38.755 -12.657 34.774 1.00 85.81 260 ILE A O 1
ATOM 2069 N N . PRO A 1 261 ? -38.967 -10.420 35.059 1.00 84.69 261 PRO A N 1
ATOM 2070 C CA . PRO A 1 261 ? -39.445 -10.517 36.432 1.00 84.69 261 PRO A CA 1
ATOM 2071 C C . PRO A 1 261 ? -40.682 -11.414 36.537 1.00 84.69 261 PRO A C 1
ATOM 2073 O O . PRO A 1 261 ? -41.603 -11.335 35.722 1.00 84.69 261 PRO A O 1
ATOM 2076 N N . GLY A 1 262 ? -40.706 -12.280 37.548 1.00 80.00 262 GLY A N 1
ATOM 2077 C CA . GLY A 1 262 ? -41.794 -13.232 37.768 1.00 80.00 262 GLY A CA 1
ATOM 2078 C C . GLY A 1 262 ? -43.023 -12.613 38.430 1.00 80.00 262 GLY A C 1
ATOM 2079 O O . GLY A 1 262 ? -44.101 -13.204 38.377 1.00 80.00 262 GLY A O 1
ATOM 2080 N N . ARG A 1 263 ? -42.875 -11.442 39.059 1.00 77.12 263 ARG A N 1
ATOM 2081 C CA . ARG A 1 263 ? -43.956 -10.735 39.753 1.00 77.12 263 ARG A CA 1
ATOM 2082 C C . ARG A 1 263 ? -43.990 -9.255 39.357 1.00 77.12 263 ARG A C 1
ATOM 2084 O O . ARG A 1 263 ? -42.928 -8.672 39.115 1.00 77.12 263 ARG A O 1
ATOM 2091 N N . PRO A 1 264 ? -45.179 -8.625 39.322 1.00 75.00 264 PRO A N 1
ATOM 2092 C CA . PRO A 1 264 ? -45.281 -7.171 39.243 1.00 75.00 264 PRO A CA 1
ATOM 2093 C C . PRO A 1 264 ? -44.424 -6.508 40.328 1.00 75.00 264 PRO A C 1
ATOM 2095 O O . PRO A 1 264 ? -44.277 -7.060 41.416 1.00 75.00 264 PRO A O 1
ATOM 2098 N N . TRP A 1 265 ? -43.854 -5.341 40.024 1.00 75.31 265 TRP A N 1
ATOM 2099 C CA . TRP A 1 265 ? -43.026 -4.543 40.946 1.00 75.31 265 TRP A CA 1
ATOM 2100 C C . TRP A 1 265 ? -41.689 -5.158 41.385 1.00 75.31 265 TRP A C 1
ATOM 2102 O O . TRP A 1 265 ? -40.925 -4.492 42.073 1.00 75.31 265 TRP A O 1
ATOM 2112 N N . GLN A 1 266 ? -41.342 -6.371 40.945 1.00 80.50 266 GLN A N 1
ATOM 2113 C CA . GLN A 1 266 ? -40.045 -6.985 41.262 1.00 80.50 266 GLN A CA 1
ATOM 2114 C C . GLN A 1 266 ? -38.860 -6.227 40.634 1.00 80.50 266 GLN A C 1
ATOM 2116 O O . GLN A 1 266 ? -37.754 -6.256 41.166 1.00 80.50 266 GLN A O 1
ATOM 2121 N N . LYS A 1 267 ? -39.077 -5.543 39.505 1.00 80.62 267 LYS A N 1
ATOM 2122 C CA . LYS A 1 267 ? -38.086 -4.663 38.879 1.00 80.62 267 LYS A CA 1
ATOM 2123 C C . LYS A 1 267 ? -38.780 -3.414 38.359 1.00 80.62 267 LYS A C 1
ATOM 2125 O O . LYS A 1 267 ? -39.753 -3.517 37.614 1.00 80.62 267 LYS A O 1
ATOM 2130 N N . ILE A 1 268 ? -38.265 -2.254 38.744 1.00 80.69 268 ILE A N 1
ATOM 2131 C CA . ILE A 1 268 ? -38.755 -0.948 38.308 1.00 80.69 268 ILE A CA 1
ATOM 2132 C C . ILE A 1 268 ? -37.599 -0.268 37.583 1.00 80.69 268 ILE A C 1
ATOM 2134 O O . ILE A 1 268 ? -36.490 -0.197 38.107 1.00 80.69 268 ILE A O 1
ATOM 2138 N N . ALA A 1 269 ? -37.854 0.192 36.365 1.00 79.00 269 ALA A N 1
ATOM 2139 C CA . ALA A 1 269 ? -36.958 1.072 35.635 1.00 79.00 269 ALA A CA 1
ATOM 2140 C C . ALA A 1 269 ? -37.713 2.379 35.401 1.00 79.00 269 ALA A C 1
ATOM 2142 O O . ALA A 1 269 ? -38.851 2.355 34.932 1.00 79.00 269 ALA A O 1
ATOM 2143 N N . ALA A 1 270 ? -37.092 3.491 35.768 1.00 79.00 270 ALA A N 1
ATOM 2144 C CA . ALA A 1 270 ? -37.599 4.826 35.511 1.00 79.00 270 ALA A CA 1
ATOM 2145 C C . ALA A 1 270 ? -36.572 5.553 34.646 1.00 79.00 270 ALA A C 1
ATOM 2147 O O . ALA A 1 270 ? -35.370 5.389 34.853 1.00 79.00 270 ALA A O 1
ATOM 2148 N N . ASP A 1 271 ? -37.062 6.317 33.681 1.00 76.38 271 ASP A N 1
ATOM 2149 C CA . ASP A 1 271 ? -36.250 7.189 32.844 1.00 76.38 271 ASP A CA 1
ATOM 2150 C C . ASP A 1 271 ? -36.767 8.619 33.002 1.00 76.38 271 ASP A C 1
ATOM 2152 O O . ASP A 1 271 ? -37.960 8.826 33.259 1.00 76.38 271 ASP A O 1
ATOM 2156 N N . LEU A 1 272 ? -35.866 9.592 32.911 1.00 73.25 272 LEU A N 1
ATOM 2157 C CA . LEU A 1 272 ? -36.221 10.999 33.047 1.00 73.25 272 LEU A CA 1
ATOM 2158 C C . LEU A 1 272 ? -36.783 11.491 31.716 1.00 73.25 272 LEU A C 1
ATOM 2160 O O . LEU A 1 272 ? -36.176 11.321 30.662 1.00 73.25 272 LEU A O 1
ATOM 2164 N N . PHE A 1 273 ? -37.962 12.098 31.774 1.00 62.06 273 PHE A N 1
ATOM 2165 C CA . PHE A 1 273 ? -38.665 12.615 30.611 1.00 62.06 273 PHE A CA 1
ATOM 2166 C C . PHE A 1 273 ? -39.148 14.035 30.896 1.00 62.06 273 PHE A C 1
ATOM 2168 O O . PHE A 1 273 ? -39.749 14.280 31.942 1.00 62.06 273 PHE A O 1
ATOM 2175 N N . GLU A 1 274 ? -38.886 14.957 29.973 1.00 65.44 274 GLU A N 1
ATOM 2176 C CA . GLU A 1 274 ? -39.290 16.361 30.073 1.00 65.44 274 GLU A CA 1
ATOM 2177 C C . GLU A 1 274 ? -40.617 16.613 29.329 1.00 65.44 274 GLU A C 1
ATOM 2179 O O . GLU A 1 274 ? -40.922 15.989 28.312 1.00 65.44 274 GLU A O 1
ATOM 2184 N N . ILE A 1 275 ? -41.449 17.488 29.897 1.00 57.28 275 ILE A N 1
ATOM 2185 C CA . ILE A 1 275 ? -42.921 17.481 29.792 1.00 57.28 275 ILE A CA 1
ATOM 2186 C C . ILE A 1 275 ? -43.513 18.119 28.516 1.00 57.28 275 ILE A C 1
ATOM 2188 O O . ILE A 1 275 ? -44.702 17.935 28.246 1.00 57.28 275 ILE A O 1
ATOM 2192 N N . ASP A 1 276 ? -42.723 18.765 27.657 1.00 59.22 276 ASP A N 1
ATOM 2193 C CA . ASP A 1 276 ? -43.248 19.487 26.477 1.00 59.22 276 ASP A CA 1
ATOM 2194 C C . ASP A 1 276 ? -43.860 18.584 25.382 1.00 59.22 276 ASP A C 1
ATOM 2196 O O . ASP A 1 276 ? -44.464 19.049 24.411 1.00 59.22 276 ASP A O 1
ATOM 2200 N N . ALA A 1 277 ? -43.773 17.263 25.525 1.00 59.62 277 ALA A N 1
ATOM 2201 C CA . ALA A 1 277 ? -44.348 16.316 24.577 1.00 59.62 277 ALA A CA 1
ATOM 2202 C C . ALA A 1 277 ? -45.887 16.273 24.573 1.00 59.62 277 ALA A C 1
ATOM 2204 O O . ALA A 1 277 ? -46.476 15.950 23.540 1.00 59.62 277 ALA A O 1
ATOM 2205 N N . GLU A 1 278 ? -46.571 16.595 25.678 1.00 62.69 278 GLU A N 1
ATOM 2206 C CA . GLU A 1 278 ? -48.048 16.634 25.681 1.00 62.69 278 GLU A CA 1
ATOM 2207 C C . GLU A 1 278 ? -48.585 17.739 24.758 1.00 62.69 278 GLU A C 1
ATOM 2209 O O . GLU A 1 278 ? -49.624 17.562 24.113 1.00 62.69 278 GLU A O 1
ATOM 2214 N N . ILE A 1 279 ? -47.817 18.827 24.623 1.00 58.94 279 ILE A N 1
ATOM 2215 C CA . ILE A 1 279 ? -48.059 19.916 23.672 1.00 58.94 279 ILE A CA 1
ATOM 2216 C C . ILE A 1 279 ? -47.839 19.412 22.237 1.00 58.94 279 ILE A C 1
ATOM 2218 O O . ILE A 1 279 ? -48.689 19.627 21.374 1.00 58.94 279 ILE A O 1
ATOM 2222 N N . LEU A 1 280 ? -46.757 18.662 21.987 1.00 57.25 280 LEU A N 1
ATOM 2223 C CA . LEU A 1 280 ? -46.435 18.101 20.666 1.00 57.25 280 LEU A CA 1
ATOM 2224 C C . LEU A 1 280 ? -47.482 17.084 20.164 1.00 57.25 280 LEU A C 1
ATOM 2226 O O . LEU A 1 280 ? -47.780 17.029 18.971 1.00 57.25 280 LEU A O 1
ATOM 2230 N N . PHE A 1 281 ? -48.041 16.262 21.059 1.00 65.50 281 PHE A N 1
ATOM 2231 C CA . PHE A 1 281 ? -49.002 15.210 20.702 1.00 65.50 281 PHE A CA 1
ATOM 2232 C C . PHE A 1 281 ? -50.473 15.622 20.860 1.00 65.50 281 PHE A C 1
ATOM 2234 O O . PHE A 1 281 ? -51.355 14.832 20.506 1.00 65.50 281 PHE A O 1
ATOM 2241 N N . GLY A 1 282 ? -50.753 16.821 21.390 1.00 57.47 282 GLY A N 1
ATOM 2242 C CA . GLY A 1 282 ? -52.110 17.357 21.564 1.00 57.47 282 GLY A CA 1
ATOM 2243 C C . GLY A 1 282 ? -53.027 16.461 22.406 1.00 57.47 282 GLY A C 1
ATOM 2244 O O . GLY A 1 282 ? -54.250 16.470 22.240 1.00 57.47 282 GLY A O 1
ATOM 2245 N N . ARG A 1 283 ? -52.443 15.617 23.261 1.00 63.44 283 ARG A N 1
ATOM 2246 C CA . ARG A 1 283 ? -53.159 14.670 24.116 1.00 63.44 283 ARG A CA 1
ATOM 2247 C C . ARG A 1 283 ? -52.360 14.414 25.382 1.00 63.44 283 ARG A C 1
ATOM 2249 O O . ARG A 1 283 ? -51.138 14.315 25.334 1.00 63.44 283 ARG A O 1
ATOM 2256 N N . ARG A 1 284 ? -53.085 14.186 26.477 1.00 60.16 284 ARG A N 1
ATOM 2257 C CA . ARG A 1 284 ? -52.513 13.660 27.715 1.00 60.16 284 ARG A CA 1
ATOM 2258 C C . ARG A 1 284 ? -51.896 12.293 27.427 1.00 60.16 284 ARG A C 1
ATOM 2260 O O . ARG A 1 284 ? -52.588 11.398 26.920 1.00 60.16 284 ARG A O 1
ATOM 2267 N N . ILE A 1 285 ? -50.603 12.139 27.679 1.00 62.12 285 ILE A N 1
ATOM 2268 C CA . ILE A 1 285 ? -49.910 10.881 27.402 1.00 62.12 285 ILE A CA 1
ATOM 2269 C C . ILE A 1 285 ? -50.234 9.931 28.559 1.00 62.12 285 ILE A C 1
ATOM 2271 O O . ILE A 1 285 ? -50.073 10.275 29.726 1.00 62.12 285 ILE A O 1
ATOM 2275 N N . GLN A 1 286 ? -50.727 8.725 28.259 1.00 57.28 286 GLN A N 1
ATOM 2276 C CA . GLN A 1 286 ? -50.853 7.687 29.284 1.00 57.28 286 GLN A CA 1
ATOM 2277 C C . GLN A 1 286 ? -49.445 7.246 29.696 1.00 57.28 286 GLN A C 1
ATOM 2279 O O . GLN A 1 286 ? -48.803 6.470 28.991 1.00 57.28 286 GLN A O 1
ATOM 2284 N N . GLY A 1 287 ? -48.948 7.803 30.799 1.00 58.59 287 GLY A N 1
ATOM 2285 C CA . GLY A 1 287 ? -47.664 7.436 31.383 1.00 58.59 287 GLY A CA 1
ATOM 2286 C C . GLY A 1 287 ? -47.743 6.138 32.187 1.00 58.59 287 GLY A C 1
ATOM 2287 O O . GLY A 1 287 ? -48.805 5.730 32.650 1.00 58.59 287 GLY A O 1
ATOM 2288 N N . THR A 1 288 ? -46.589 5.510 32.402 1.00 51.91 288 THR A N 1
ATOM 2289 C CA . THR A 1 288 ? -46.411 4.362 33.308 1.00 51.91 288 THR A CA 1
ATOM 2290 C C . THR A 1 288 ? -46.331 4.770 34.782 1.00 51.91 288 THR A C 1
ATOM 2292 O O . THR A 1 288 ? -46.015 3.937 35.632 1.00 51.91 288 THR A O 1
ATOM 2295 N N . LEU A 1 289 ? -46.596 6.044 35.099 1.00 53.19 289 LEU A N 1
ATOM 2296 C CA . LEU A 1 289 ? -46.684 6.513 36.477 1.00 53.19 289 LEU A CA 1
ATOM 2297 C C . LEU A 1 289 ? -47.820 5.763 37.192 1.00 53.19 289 LEU A C 1
ATOM 2299 O O . LEU A 1 289 ? -48.883 5.577 36.595 1.00 53.19 289 LEU A O 1
ATOM 2303 N N . PRO A 1 290 ? -47.620 5.297 38.437 1.00 50.12 290 PRO A N 1
ATOM 2304 C CA . PRO A 1 290 ? -48.528 4.342 39.058 1.00 50.12 290 PRO A CA 1
ATOM 2305 C C . PRO A 1 290 ? -49.948 4.901 39.216 1.00 50.12 290 PRO A C 1
ATOM 2307 O O . PRO A 1 290 ? -50.238 5.667 40.129 1.00 50.12 290 PRO A O 1
ATOM 2310 N N . SER A 1 291 ? -50.868 4.457 38.365 1.00 55.94 291 SER A N 1
ATOM 2311 C CA . SER A 1 291 ? -52.296 4.431 38.677 1.00 55.94 291 SER A CA 1
ATOM 2312 C C . SER A 1 291 ? -52.660 3.018 39.121 1.00 55.94 291 SER A C 1
ATOM 2314 O O . SER A 1 291 ? -52.219 2.055 38.496 1.00 55.94 291 SER A O 1
ATOM 2316 N N . ARG A 1 292 ? -53.451 2.896 40.193 1.00 46.00 292 ARG A N 1
ATOM 2317 C CA . ARG A 1 292 ? -53.890 1.640 40.829 1.00 46.00 292 ARG A CA 1
ATOM 2318 C C . ARG A 1 292 ? -54.229 0.548 39.795 1.00 46.00 292 ARG A C 1
ATOM 2320 O O . ARG A 1 292 ? -55.285 0.590 39.167 1.00 46.00 292 ARG A O 1
ATOM 2327 N N . ILE A 1 293 ? -53.329 -0.422 39.618 1.00 53.78 293 ILE A N 1
ATOM 2328 C CA . ILE A 1 293 ? -53.524 -1.569 38.721 1.00 53.78 293 ILE A CA 1
ATOM 2329 C C . ILE A 1 293 ? -54.479 -2.534 39.422 1.00 53.78 293 ILE A C 1
ATOM 2331 O O . ILE A 1 293 ? -54.270 -2.884 40.580 1.00 53.78 293 ILE A O 1
ATOM 2335 N N . ARG A 1 294 ? -55.558 -2.936 38.744 1.00 50.84 294 ARG A N 1
ATOM 2336 C CA . ARG A 1 294 ? -56.469 -3.955 39.270 1.00 50.84 294 ARG A CA 1
ATOM 2337 C C . ARG A 1 294 ? -55.750 -5.303 39.245 1.00 50.84 294 ARG A C 1
ATOM 2339 O O . ARG A 1 294 ? -55.398 -5.796 38.173 1.00 50.84 294 ARG A O 1
ATOM 2346 N N . ASP A 1 295 ? -55.536 -5.875 40.425 1.00 50.53 295 ASP A N 1
ATOM 2347 C CA . ASP A 1 295 ? -55.074 -7.247 40.599 1.00 50.53 295 ASP A CA 1
ATOM 2348 C C . ASP A 1 295 ? -56.131 -8.189 40.038 1.00 50.53 295 ASP A C 1
ATOM 2350 O O . ASP A 1 295 ? -57.165 -8.393 40.663 1.00 50.53 295 ASP A O 1
ATOM 2354 N N . THR A 1 296 ? -55.913 -8.662 38.810 1.00 55.34 296 THR A N 1
ATOM 2355 C CA . THR A 1 296 ? -56.406 -9.916 38.203 1.00 55.34 296 THR A CA 1
ATOM 2356 C C . THR A 1 296 ? -56.364 -9.760 36.683 1.00 55.34 296 THR A C 1
ATOM 2358 O O . THR A 1 296 ? -57.371 -9.505 36.028 1.00 55.34 296 THR A O 1
ATOM 2361 N N . ASN A 1 297 ? -55.180 -9.910 36.082 1.00 55.56 297 ASN A N 1
ATOM 2362 C CA . ASN A 1 297 ? -55.117 -10.187 34.649 1.00 55.56 297 ASN A CA 1
ATOM 2363 C C . ASN A 1 297 ? -54.975 -11.707 34.450 1.00 55.56 297 ASN A C 1
ATOM 2365 O O . ASN A 1 297 ? -53.882 -12.233 34.668 1.00 55.56 297 ASN A O 1
ATOM 2369 N N . PRO A 1 298 ? -56.036 -12.425 34.036 1.00 57.94 298 PRO A N 1
ATOM 2370 C CA . PRO A 1 298 ? -56.004 -13.879 33.844 1.00 57.94 298 PRO A CA 1
ATOM 2371 C C . PRO A 1 298 ? -55.062 -14.345 32.714 1.00 57.94 298 PRO A C 1
ATOM 2373 O O . PRO A 1 298 ? -54.877 -15.542 32.537 1.00 57.94 298 PRO A O 1
ATOM 2376 N N . LYS A 1 299 ? -54.436 -13.423 31.962 1.00 62.56 299 LYS A N 1
ATOM 2377 C CA . LYS A 1 299 ? -53.514 -13.702 30.841 1.00 62.56 299 LYS A CA 1
ATOM 2378 C C . LYS A 1 299 ? -52.029 -13.467 31.166 1.00 62.56 299 LYS A C 1
ATOM 2380 O O . LYS A 1 299 ? -51.236 -13.183 30.271 1.00 62.56 299 LYS A O 1
ATOM 2385 N N . SER A 1 300 ? -51.625 -13.524 32.436 1.00 65.00 300 SER A N 1
ATOM 2386 C CA . SER A 1 300 ? -50.235 -13.241 32.843 1.00 65.00 300 SER A CA 1
ATOM 2387 C C . SER A 1 300 ? -49.200 -14.163 32.173 1.00 65.00 300 SER A C 1
ATOM 2389 O O . SER A 1 300 ? -48.124 -13.695 31.794 1.00 65.00 300 SER A O 1
ATOM 2391 N N . ALA A 1 301 ? -49.545 -15.437 31.956 1.00 68.00 301 ALA A N 1
ATOM 2392 C CA . ALA A 1 301 ? -48.707 -16.402 31.243 1.00 68.00 301 ALA A CA 1
ATOM 2393 C C . ALA A 1 301 ? -48.492 -16.006 29.768 1.00 68.00 301 ALA A C 1
ATOM 2395 O O . ALA A 1 301 ? -47.349 -15.945 29.314 1.00 68.00 301 ALA A O 1
ATOM 2396 N N . ASP A 1 302 ? -49.560 -15.625 29.057 1.00 77.88 302 ASP A N 1
ATOM 2397 C CA . ASP A 1 302 ? -49.489 -15.154 27.665 1.00 77.88 302 ASP A CA 1
ATOM 2398 C C . ASP A 1 302 ? -48.621 -13.897 27.528 1.00 77.88 302 ASP A C 1
ATOM 2400 O O . ASP A 1 302 ? -47.882 -13.735 26.556 1.00 77.88 302 ASP A O 1
ATOM 2404 N N . ILE A 1 303 ? -48.697 -12.984 28.502 1.00 77.19 303 ILE A N 1
ATOM 2405 C CA . ILE A 1 303 ? -47.884 -11.760 28.515 1.00 77.19 303 ILE A CA 1
ATOM 2406 C C . ILE A 1 303 ? -46.406 -12.106 28.695 1.00 77.19 303 ILE A C 1
ATOM 2408 O O . ILE A 1 303 ? -45.565 -11.560 27.978 1.00 77.19 303 ILE A O 1
ATOM 2412 N N . LYS A 1 304 ? -46.082 -13.028 29.609 1.00 79.94 304 LYS A N 1
ATOM 2413 C CA . LYS A 1 304 ? -44.703 -13.483 29.820 1.00 79.94 304 LYS A CA 1
ATOM 2414 C C . LYS A 1 304 ? -44.137 -14.129 28.557 1.00 79.94 304 LYS A C 1
ATOM 2416 O O . LYS A 1 304 ? -43.028 -13.777 28.164 1.00 79.94 304 LYS A O 1
ATOM 2421 N N . GLN A 1 305 ? -44.908 -14.987 27.887 1.00 84.56 305 GLN A N 1
ATOM 2422 C CA . GLN A 1 305 ? -44.475 -15.615 26.637 1.00 84.56 305 GLN A CA 1
ATOM 2423 C C . GLN A 1 305 ? -44.220 -14.575 25.539 1.00 84.56 305 GLN A C 1
ATOM 2425 O O . GLN A 1 305 ? -43.151 -14.565 24.939 1.00 84.56 305 GLN A O 1
ATOM 2430 N N . ARG A 1 306 ? -45.123 -13.602 25.362 1.00 85.62 306 ARG A N 1
ATOM 2431 C CA . ARG A 1 306 ? -44.917 -12.500 24.402 1.00 85.62 306 ARG A CA 1
ATOM 2432 C C . ARG A 1 306 ? -43.674 -11.663 24.706 1.00 85.62 306 ARG A C 1
ATOM 2434 O O . ARG A 1 306 ? -43.032 -11.175 23.779 1.00 85.62 306 ARG A O 1
ATOM 2441 N N . LEU A 1 307 ? -43.338 -11.458 25.982 1.00 85.25 307 LEU A N 1
ATOM 2442 C CA . LEU A 1 307 ? -42.113 -10.755 26.377 1.00 85.25 307 LEU A CA 1
ATOM 2443 C C . LEU A 1 307 ? -40.860 -11.570 26.036 1.00 85.25 307 LEU A C 1
ATOM 2445 O O . LEU A 1 307 ? -39.904 -10.992 25.521 1.00 85.25 307 LEU A O 1
ATOM 2449 N N . ILE A 1 308 ? -40.887 -12.887 26.266 1.00 88.94 308 ILE A N 1
ATOM 2450 C CA . ILE A 1 308 ? -39.818 -13.820 25.875 1.00 88.94 308 ILE A CA 1
ATOM 2451 C C . ILE A 1 308 ? -39.622 -13.774 24.355 1.00 88.94 308 ILE A C 1
ATOM 2453 O O . ILE A 1 308 ? -38.521 -13.489 23.884 1.00 88.94 308 ILE A O 1
ATOM 2457 N N . ASP A 1 309 ? -40.695 -13.947 23.583 1.00 90.12 309 ASP A N 1
ATOM 2458 C CA . ASP A 1 309 ? -40.648 -13.945 22.116 1.00 90.12 309 ASP A CA 1
ATOM 2459 C C . ASP A 1 309 ? -40.120 -12.605 21.573 1.00 90.12 309 ASP A C 1
ATOM 2461 O O . ASP A 1 309 ? -39.323 -12.562 20.628 1.00 90.12 309 ASP A O 1
ATOM 2465 N N . ARG A 1 310 ? -40.497 -11.488 22.214 1.00 89.88 310 ARG A N 1
ATOM 2466 C CA . ARG A 1 310 ? -39.986 -10.150 21.886 1.00 89.88 310 ARG A CA 1
ATOM 2467 C C . ARG A 1 310 ? -38.492 -10.015 22.182 1.00 89.88 310 ARG A C 1
ATOM 2469 O O . ARG A 1 310 ? -37.777 -9.472 21.341 1.00 89.88 310 ARG A O 1
ATOM 2476 N N . GLN A 1 311 ? -38.017 -10.509 23.331 1.00 92.31 311 GLN A N 1
ATOM 2477 C CA . GLN A 1 311 ? -36.586 -10.530 23.663 1.00 92.31 311 GLN A CA 1
ATOM 2478 C C . GLN A 1 311 ? -35.794 -11.393 22.665 1.00 92.31 311 GLN A C 1
ATOM 2480 O O . GLN A 1 311 ? -34.747 -10.951 22.190 1.00 92.31 311 GLN A O 1
ATOM 2485 N N . HIS A 1 312 ? -36.302 -12.572 22.284 1.00 92.50 312 HIS A N 1
ATOM 2486 C CA . HIS A 1 312 ? -35.668 -13.435 21.278 1.00 92.50 312 HIS A CA 1
ATOM 2487 C C . HIS A 1 312 ? -35.593 -12.772 19.906 1.00 92.50 312 HIS A C 1
ATOM 2489 O O . HIS A 1 312 ? -34.534 -12.774 19.280 1.00 92.50 312 HIS A O 1
ATOM 2495 N N . THR A 1 313 ? -36.691 -12.162 19.458 1.00 93.06 313 THR A N 1
ATOM 2496 C CA . THR A 1 313 ? -36.742 -11.454 18.173 1.00 93.06 313 THR A CA 1
ATOM 2497 C C . THR A 1 313 ? -35.749 -10.291 18.155 1.00 93.06 313 THR A C 1
ATOM 2499 O O . THR A 1 313 ? -34.973 -10.147 17.211 1.00 93.06 313 THR A O 1
ATOM 2502 N N . GLN A 1 314 ? -35.718 -9.484 19.220 1.00 93.06 314 GLN A N 1
ATOM 2503 C CA . GLN A 1 314 ? -34.772 -8.375 19.349 1.00 93.06 314 GLN A CA 1
ATOM 2504 C C . GLN A 1 314 ? -33.319 -8.863 19.335 1.00 93.06 314 GLN A C 1
ATOM 2506 O O . GLN A 1 314 ? -32.494 -8.294 18.620 1.00 93.06 314 GLN A O 1
ATOM 2511 N N . LYS A 1 315 ? -33.015 -9.923 20.095 1.00 93.38 315 LYS A N 1
ATOM 2512 C CA . LYS A 1 315 ? -31.687 -10.543 20.127 1.00 93.38 315 LYS A CA 1
ATOM 2513 C C . LYS A 1 315 ? -31.273 -11.045 18.746 1.00 93.38 315 LYS A C 1
ATOM 2515 O O . LYS A 1 315 ? -30.178 -10.721 18.307 1.00 93.38 315 LYS A O 1
ATOM 2520 N N . HIS A 1 316 ? -32.151 -11.764 18.046 1.00 93.06 316 HIS A N 1
ATOM 2521 C CA . HIS A 1 316 ? -31.870 -12.299 16.715 1.00 93.06 316 HIS A CA 1
ATOM 2522 C C . HIS A 1 316 ? -31.432 -11.200 15.740 1.00 93.06 316 HIS A C 1
ATOM 2524 O O . HIS A 1 316 ? -30.356 -11.299 15.156 1.00 93.06 316 HIS A O 1
ATOM 2530 N N . TYR A 1 317 ? -32.217 -10.123 15.614 1.00 93.50 317 TYR A N 1
ATOM 2531 C CA . TYR A 1 317 ? -31.881 -9.022 14.708 1.00 93.50 317 TYR A CA 1
ATOM 2532 C C . TYR A 1 317 ? -30.642 -8.244 15.151 1.00 93.50 317 TYR A C 1
ATOM 2534 O O . TYR A 1 317 ? -29.827 -7.879 14.305 1.00 93.50 317 TYR A O 1
ATOM 2542 N N . TYR A 1 318 ? -30.474 -8.001 16.452 1.00 92.44 318 TYR A N 1
ATOM 2543 C CA . TYR A 1 318 ? -29.299 -7.301 16.967 1.00 92.44 318 TYR A CA 1
ATOM 2544 C C . TYR A 1 318 ? -28.014 -8.087 16.684 1.00 92.44 318 TYR A C 1
ATOM 2546 O O . TYR A 1 318 ? -27.037 -7.520 16.191 1.00 92.44 318 TYR A O 1
ATOM 2554 N N . ASP A 1 319 ? -28.032 -9.397 16.937 1.00 94.19 319 ASP A N 1
ATOM 2555 C CA . ASP A 1 319 ? -26.839 -10.238 16.905 1.00 94.19 319 ASP A CA 1
ATOM 2556 C C . ASP A 1 319 ? -26.269 -10.438 15.494 1.00 94.19 319 ASP A C 1
ATOM 2558 O O . ASP A 1 319 ? -25.079 -10.727 15.364 1.00 94.19 319 ASP A O 1
ATOM 2562 N N . THR A 1 320 ? -27.064 -10.189 14.445 1.00 92.25 320 THR A N 1
ATOM 2563 C CA . THR A 1 320 ? -26.646 -10.283 13.030 1.00 92.25 320 THR A CA 1
ATOM 2564 C C . THR A 1 320 ? -25.356 -9.521 12.702 1.00 92.25 320 THR A C 1
ATOM 2566 O O . THR A 1 320 ? -24.597 -9.943 11.832 1.00 92.25 320 THR A O 1
ATOM 2569 N N . HIS A 1 321 ? -25.082 -8.416 13.402 1.00 87.88 321 HIS A N 1
ATOM 2570 C CA . HIS A 1 321 ? -23.903 -7.568 13.184 1.00 87.88 321 HIS A CA 1
ATOM 2571 C C . HIS A 1 321 ? -22.946 -7.553 14.390 1.00 87.88 321 HIS A C 1
ATOM 2573 O O . HIS A 1 321 ? -22.102 -6.658 14.510 1.00 87.88 321 HIS A O 1
ATOM 2579 N N . THR A 1 322 ? -23.068 -8.526 15.296 1.00 90.94 322 THR A N 1
ATOM 2580 C CA . THR A 1 322 ? -22.263 -8.611 16.524 1.00 90.94 322 THR A CA 1
ATOM 2581 C C . THR A 1 322 ? -21.190 -9.686 16.443 1.00 90.94 322 THR A C 1
ATOM 2583 O O . THR A 1 322 ? -21.220 -10.569 15.586 1.00 90.94 322 THR A O 1
ATOM 2586 N N . LYS A 1 323 ? -20.201 -9.606 17.334 1.00 91.00 323 LYS A N 1
ATOM 2587 C CA . LYS A 1 323 ? -19.204 -10.661 17.516 1.00 91.00 323 LYS A CA 1
ATOM 2588 C C . LYS A 1 323 ? -18.786 -10.722 18.976 1.00 91.00 323 LYS A C 1
ATOM 2590 O O . LYS A 1 323 ? -18.581 -9.680 19.591 1.00 91.00 323 LYS A O 1
ATOM 2595 N N . GLU A 1 324 ? -18.644 -11.926 19.515 1.00 90.94 324 GLU A N 1
ATOM 2596 C CA . GLU A 1 324 ? -18.093 -12.104 20.857 1.00 90.94 324 GLU A CA 1
ATOM 2597 C C . GLU A 1 324 ? -16.640 -11.630 20.909 1.00 90.94 324 GLU A C 1
ATOM 2599 O O . GLU A 1 324 ? -15.840 -11.903 20.004 1.00 90.94 324 GLU A O 1
ATOM 2604 N N . LEU A 1 325 ? -16.317 -10.876 21.960 1.00 91.25 325 LEU A N 1
ATOM 2605 C CA . LEU A 1 325 ? -14.976 -10.361 22.189 1.00 91.25 325 LEU A CA 1
ATOM 2606 C C . LEU A 1 325 ? -14.238 -11.273 23.184 1.00 91.25 325 LEU A C 1
ATOM 2608 O O . LEU A 1 325 ? -14.829 -11.670 24.188 1.00 91.25 325 LEU A O 1
ATOM 2612 N N . PRO A 1 326 ? -12.947 -11.586 22.955 1.00 90.88 326 PRO A N 1
ATOM 2613 C CA . PRO A 1 326 ? -12.173 -12.423 23.869 1.00 90.88 326 PRO A CA 1
ATOM 2614 C C . PRO A 1 326 ? -12.102 -11.832 25.276 1.00 90.88 326 PRO A C 1
ATOM 2616 O O . PRO A 1 326 ? -11.950 -10.616 25.432 1.00 90.88 326 PRO A O 1
ATOM 2619 N N . VAL A 1 327 ? -12.163 -12.688 26.294 1.00 90.88 327 VAL A N 1
ATOM 2620 C CA . VAL A 1 327 ? -11.979 -12.291 27.697 1.00 90.88 327 VAL A CA 1
ATOM 2621 C C . VAL A 1 327 ? -10.562 -11.747 27.893 1.00 90.88 327 VAL A C 1
ATOM 2623 O O . VAL A 1 327 ? -9.599 -12.343 27.417 1.00 90.88 327 VAL A O 1
ATOM 2626 N N . LEU A 1 328 ? -10.443 -10.609 28.579 1.00 91.94 328 LEU A N 1
ATOM 2627 C CA . LEU A 1 328 ? -9.150 -9.986 28.875 1.00 91.94 328 LEU A CA 1
ATOM 2628 C C . LEU A 1 328 ? -8.605 -10.529 30.193 1.00 91.94 328 LEU A C 1
ATOM 2630 O O . LEU A 1 328 ? -9.356 -10.649 31.156 1.00 91.94 328 LEU A O 1
ATOM 2634 N N . GLN A 1 329 ? -7.308 -10.825 30.241 1.00 90.75 329 GLN A N 1
ATOM 2635 C CA . GLN A 1 329 ? -6.655 -11.296 31.462 1.00 90.75 329 GLN A CA 1
ATOM 2636 C C . GLN A 1 329 ? -6.328 -10.127 32.395 1.00 90.75 329 GLN A C 1
ATOM 2638 O O . GLN A 1 329 ? -6.030 -9.016 31.944 1.00 90.75 329 GLN A O 1
ATOM 2643 N N . VAL A 1 330 ? -6.344 -10.379 33.702 1.00 91.88 330 VAL A N 1
ATOM 2644 C CA . VAL A 1 330 ? -5.850 -9.419 34.697 1.00 91.88 330 VAL A CA 1
ATOM 2645 C C . VAL A 1 330 ? -4.366 -9.131 34.441 1.00 91.88 330 VAL A C 1
ATOM 2647 O O . VAL A 1 330 ? -3.616 -10.017 34.036 1.00 91.88 330 VAL A O 1
ATOM 2650 N N . ASN A 1 331 ? -3.954 -7.880 34.638 1.00 90.69 331 ASN A N 1
ATOM 2651 C CA . ASN A 1 331 ? -2.631 -7.330 34.327 1.00 90.69 331 ASN A CA 1
ATOM 2652 C C . ASN A 1 331 ? -2.279 -7.252 32.829 1.00 90.69 331 ASN A C 1
ATOM 2654 O O . ASN A 1 331 ? -1.149 -6.908 32.485 1.00 90.69 331 ASN A O 1
ATOM 2658 N N . SER A 1 332 ? -3.223 -7.522 31.919 1.00 90.31 332 SER A N 1
ATOM 2659 C CA . SER A 1 332 ? -2.989 -7.319 30.483 1.00 90.31 332 SER A CA 1
ATOM 2660 C C . SER A 1 332 ? -2.917 -5.832 30.121 1.00 90.31 332 SER A C 1
ATOM 2662 O O . SER A 1 332 ? -3.657 -4.996 30.658 1.00 90.31 332 SER A O 1
ATOM 2664 N N . ARG A 1 333 ? -2.021 -5.505 29.179 1.00 92.25 333 ARG A N 1
ATOM 2665 C CA . ARG A 1 333 ? -1.894 -4.160 28.615 1.00 92.25 333 ARG A CA 1
ATOM 2666 C C . ARG A 1 333 ? -2.950 -3.947 27.539 1.00 92.25 333 ARG A C 1
ATOM 2668 O O . ARG A 1 333 ? -3.041 -4.705 26.573 1.00 92.25 333 ARG A O 1
ATOM 2675 N N . ILE A 1 334 ? -3.725 -2.887 27.696 1.00 92.81 334 ILE A N 1
ATOM 2676 C CA . ILE A 1 334 ? -4.864 -2.589 26.837 1.00 92.81 334 ILE A CA 1
ATOM 2677 C C . ILE A 1 334 ? -4.872 -1.112 26.438 1.00 92.81 334 ILE A C 1
ATOM 2679 O O . ILE A 1 334 ? -4.074 -0.299 26.905 1.00 92.81 334 ILE A O 1
ATOM 2683 N N . THR A 1 335 ? -5.823 -0.757 25.591 1.00 92.38 335 THR A N 1
ATOM 2684 C CA . THR A 1 335 ? -6.261 0.614 25.360 1.00 92.38 335 THR A CA 1
ATOM 2685 C C . THR A 1 335 ? -7.729 0.734 25.746 1.00 92.38 335 THR A C 1
ATOM 2687 O O . THR A 1 335 ? -8.527 -0.171 25.490 1.00 92.38 335 THR A O 1
ATOM 2690 N N . VAL A 1 336 ? -8.088 1.838 26.389 1.00 93.75 336 VAL A N 1
ATOM 2691 C CA . VAL A 1 336 ? -9.445 2.179 26.802 1.00 93.75 336 VAL A CA 1
ATOM 2692 C C . VAL A 1 336 ? -9.978 3.309 25.933 1.00 93.75 336 VAL A C 1
ATOM 2694 O O . VAL A 1 336 ? -9.291 4.298 25.703 1.00 93.75 336 VAL A O 1
ATOM 2697 N N . GLN A 1 337 ? -11.203 3.159 25.440 1.00 94.62 337 GLN A N 1
ATOM 2698 C CA . GLN A 1 337 ? -11.887 4.200 24.690 1.00 94.62 337 GLN A CA 1
ATOM 2699 C C . GLN A 1 337 ? -12.608 5.152 25.647 1.00 94.62 337 GLN A C 1
ATOM 2701 O O . GLN A 1 337 ? -13.426 4.723 26.469 1.00 94.62 337 GLN A O 1
ATOM 2706 N N . ASP A 1 338 ? -12.344 6.446 25.513 1.00 91.25 338 ASP A N 1
ATOM 2707 C CA . ASP A 1 338 ? -13.172 7.492 26.095 1.00 91.25 338 ASP A CA 1
ATOM 2708 C C . ASP A 1 338 ? -14.487 7.590 25.309 1.00 91.25 338 ASP A C 1
ATOM 2710 O O . ASP A 1 338 ? -14.506 7.802 24.098 1.00 91.25 338 ASP A O 1
ATOM 2714 N N . THR A 1 339 ? -15.607 7.412 26.005 1.00 88.25 339 THR A N 1
ATOM 2715 C CA . THR A 1 339 ? -16.951 7.405 25.418 1.00 88.25 339 THR A CA 1
ATOM 2716 C C . THR A 1 339 ? -17.413 8.779 24.947 1.00 88.25 339 THR A C 1
ATOM 2718 O O . THR A 1 339 ? -18.310 8.846 24.111 1.00 88.25 339 THR A O 1
ATOM 2721 N N . THR A 1 340 ? -16.825 9.856 25.472 1.00 89.94 340 THR A N 1
ATOM 2722 C CA . THR A 1 340 ? -17.200 11.230 25.114 1.00 89.94 340 THR A CA 1
ATOM 2723 C C . THR A 1 340 ? -16.436 11.693 23.880 1.00 89.94 340 THR A C 1
ATOM 2725 O O . THR A 1 340 ? -17.030 12.202 22.934 1.00 89.94 340 THR A O 1
ATOM 2728 N N . THR A 1 341 ? -15.116 11.492 23.866 1.00 90.62 341 THR A N 1
ATOM 2729 C CA . THR A 1 341 ? -14.249 11.943 22.763 1.00 90.62 341 THR A CA 1
ATOM 2730 C C . THR A 1 341 ? -14.053 10.890 21.670 1.00 90.62 341 THR A C 1
ATOM 2732 O O . THR A 1 341 ? -13.623 11.220 20.566 1.00 90.62 341 THR A O 1
ATOM 2735 N N . GLY A 1 342 ? -14.341 9.618 21.957 1.00 90.12 342 GLY A N 1
ATOM 2736 C CA . GLY A 1 342 ? -14.100 8.485 21.061 1.00 90.12 342 GLY A CA 1
ATOM 2737 C C . GLY A 1 342 ? -12.633 8.051 20.966 1.00 90.12 342 GLY A C 1
ATOM 2738 O O . GLY A 1 342 ? -12.342 7.105 20.229 1.00 90.12 342 GLY A O 1
ATOM 2739 N N . ARG A 1 343 ? -11.722 8.710 21.692 1.00 91.50 343 ARG A N 1
ATOM 2740 C CA . ARG A 1 343 ? -10.272 8.473 21.638 1.00 91.50 343 ARG A CA 1
ATOM 2741 C C . ARG A 1 343 ? -9.851 7.271 22.472 1.00 91.50 343 ARG A C 1
ATOM 2743 O O . ARG A 1 343 ? -10.461 6.979 23.497 1.00 91.50 343 ARG A O 1
ATOM 2750 N N . TRP A 1 344 ? -8.788 6.599 22.048 1.00 92.81 344 TRP A N 1
ATOM 2751 C CA . TRP A 1 344 ? -8.187 5.471 22.757 1.00 92.81 344 TRP A CA 1
ATOM 2752 C C . TRP A 1 344 ? -6.943 5.900 23.528 1.00 92.81 344 TRP A C 1
ATOM 2754 O O . TRP A 1 344 ? -6.030 6.485 22.953 1.00 92.81 344 TRP A O 1
ATOM 2764 N N . SER A 1 345 ? -6.869 5.549 24.808 1.00 91.31 345 SER A N 1
ATOM 2765 C CA . SER A 1 345 ? -5.697 5.791 25.652 1.00 91.31 345 SER A CA 1
ATOM 2766 C C . SER A 1 345 ? -5.168 4.488 26.261 1.00 91.31 345 SER A C 1
ATOM 2768 O O . SER A 1 345 ? -5.942 3.557 26.482 1.00 91.31 345 SER A O 1
ATOM 2770 N N . PRO A 1 346 ? -3.857 4.358 26.515 1.00 92.31 346 PRO A N 1
ATOM 2771 C CA . PRO A 1 346 ? -3.303 3.161 27.142 1.00 92.31 346 PRO A CA 1
ATOM 2772 C C . PRO A 1 346 ? -3.790 2.958 28.586 1.00 92.31 346 PRO A C 1
ATOM 2774 O O . PRO A 1 346 ? -3.978 3.913 29.343 1.00 92.31 346 PRO A O 1
ATOM 2777 N N . ALA A 1 347 ? -3.993 1.697 28.965 1.00 93.12 347 ALA A N 1
ATOM 2778 C CA . ALA A 1 347 ? -4.437 1.294 30.295 1.00 93.12 347 ALA A CA 1
ATOM 2779 C C . ALA A 1 347 ? -4.005 -0.147 30.622 1.00 93.12 347 ALA A C 1
ATOM 2781 O O . ALA A 1 347 ? -3.530 -0.892 29.760 1.00 93.12 347 ALA A O 1
ATOM 2782 N N . THR A 1 348 ? -4.207 -0.561 31.869 1.00 94.69 348 THR A N 1
ATOM 2783 C CA . THR A 1 348 ? -3.948 -1.925 32.347 1.00 94.69 348 THR A CA 1
ATOM 2784 C C . THR A 1 348 ? -5.186 -2.475 33.048 1.00 94.69 348 THR A C 1
ATOM 2786 O O . THR A 1 348 ? -5.873 -1.754 33.776 1.00 94.69 348 THR A O 1
ATOM 2789 N N . VAL A 1 349 ? -5.501 -3.752 32.826 1.00 94.69 349 VAL A N 1
ATOM 2790 C CA . VAL A 1 349 ? -6.630 -4.415 33.496 1.00 94.69 349 VAL A CA 1
ATOM 2791 C C . VAL A 1 349 ? -6.254 -4.742 34.940 1.00 94.69 349 VAL A C 1
ATOM 2793 O O . VAL A 1 349 ? -5.338 -5.524 35.163 1.00 94.69 349 VAL A O 1
ATOM 2796 N N . ILE A 1 350 ? -6.978 -4.188 35.915 1.00 93.75 350 ILE A N 1
ATOM 2797 C CA . ILE A 1 350 ? -6.761 -4.473 37.343 1.00 93.75 350 ILE A CA 1
ATOM 2798 C C . ILE A 1 350 ? -7.564 -5.699 37.771 1.00 93.75 350 ILE A C 1
ATOM 2800 O O . ILE A 1 350 ? -7.054 -6.571 38.464 1.00 93.75 350 ILE A O 1
ATOM 2804 N N . ASN A 1 351 ? -8.849 -5.748 37.409 1.00 91.81 351 ASN A N 1
ATOM 2805 C CA . ASN A 1 351 ? -9.730 -6.832 37.828 1.00 91.81 351 ASN A CA 1
ATOM 2806 C C . ASN A 1 351 ? -10.971 -6.946 36.933 1.00 91.81 351 ASN A C 1
ATOM 2808 O O . ASN A 1 351 ? -11.362 -5.996 36.244 1.00 91.81 351 ASN A O 1
ATOM 2812 N N . HIS A 1 352 ? -11.633 -8.096 36.995 1.00 88.75 352 HIS A N 1
ATOM 2813 C CA . HIS A 1 352 ? -12.992 -8.260 36.498 1.00 88.75 352 HIS A CA 1
ATOM 2814 C C . HIS A 1 352 ? -13.976 -7.613 37.481 1.00 88.75 352 HIS A C 1
ATOM 2816 O O . HIS A 1 352 ? -13.822 -7.698 38.698 1.00 88.75 352 HIS A O 1
ATOM 2822 N N . SER A 1 353 ? -14.992 -6.935 36.956 1.00 85.69 353 SER A N 1
ATOM 2823 C CA . SER A 1 353 ? -16.131 -6.488 37.760 1.00 85.69 353 SER A CA 1
ATOM 2824 C C . SER A 1 353 ? -17.087 -7.668 37.985 1.00 85.69 353 SER A C 1
ATOM 2826 O O . SER A 1 353 ? -17.082 -8.614 37.203 1.00 85.69 353 SER A O 1
ATOM 2828 N N . GLY A 1 354 ? -17.936 -7.605 39.016 1.00 81.19 354 GLY A N 1
ATOM 2829 C CA . GLY A 1 354 ? -18.958 -8.634 39.263 1.00 81.19 354 GLY A CA 1
ATOM 2830 C C . GLY A 1 354 ? -20.026 -8.738 38.163 1.00 81.19 354 GLY A C 1
ATOM 2831 O O . GLY A 1 354 ? -20.704 -9.754 38.066 1.00 81.19 354 GLY A O 1
ATOM 2832 N N . ASP A 1 355 ? -20.149 -7.714 37.314 1.00 85.69 355 ASP A N 1
ATOM 2833 C CA . ASP A 1 355 ? -21.087 -7.694 36.194 1.00 85.69 355 ASP A CA 1
ATOM 2834 C C . ASP A 1 355 ? -20.456 -8.226 34.893 1.00 85.69 355 ASP A C 1
ATOM 2836 O O . ASP A 1 355 ? -19.278 -7.966 34.610 1.00 85.69 355 ASP A O 1
ATOM 2840 N N . PRO A 1 356 ? -21.234 -8.908 34.032 1.00 86.38 356 PRO A N 1
ATOM 2841 C CA . PRO A 1 356 ? -20.728 -9.473 32.789 1.00 86.38 356 PRO A CA 1
ATOM 2842 C C . PRO A 1 356 ? -20.146 -8.392 31.874 1.00 86.38 356 PRO A C 1
ATOM 2844 O O . PRO A 1 356 ? -20.690 -7.294 31.734 1.00 86.38 356 PRO A O 1
ATOM 2847 N N . ARG A 1 357 ? -19.026 -8.718 31.214 1.00 91.19 357 ARG A N 1
ATOM 2848 C CA . ARG A 1 357 ? -18.302 -7.827 30.282 1.00 91.19 357 ARG A CA 1
ATOM 2849 C C . ARG A 1 357 ? -17.848 -6.501 30.905 1.00 91.19 357 ARG A C 1
ATOM 2851 O O . ARG A 1 357 ? -17.510 -5.578 30.169 1.00 91.19 357 ARG A O 1
ATOM 2858 N N . SER A 1 358 ? -17.828 -6.376 32.228 1.00 93.19 358 SER A N 1
ATOM 2859 C CA . SER A 1 358 ? -17.394 -5.173 32.936 1.00 93.19 358 SER A CA 1
ATOM 2860 C C . SER A 1 358 ? -16.027 -5.414 33.581 1.00 93.19 358 SER A C 1
ATOM 2862 O O . SER A 1 358 ? -15.796 -6.445 34.207 1.00 93.19 358 SER A O 1
ATOM 2864 N N . TYR A 1 359 ? -15.111 -4.464 33.426 1.00 94.94 359 TYR A N 1
ATOM 2865 C CA . TYR A 1 359 ? -13.729 -4.553 33.903 1.00 94.94 359 TYR A CA 1
ATOM 2866 C C . TYR A 1 359 ? -13.349 -3.280 34.654 1.00 94.94 359 TYR A C 1
ATOM 2868 O O . TYR A 1 359 ? -13.841 -2.191 34.338 1.00 94.94 359 TYR A O 1
ATOM 2876 N N . ILE A 1 360 ? -12.460 -3.426 35.631 1.00 95.00 360 ILE A N 1
ATOM 2877 C CA . ILE A 1 360 ? -11.800 -2.324 36.327 1.00 95.00 360 ILE A CA 1
ATOM 2878 C C . ILE A 1 360 ? -10.415 -2.167 35.705 1.00 95.00 360 ILE A C 1
ATOM 2880 O O . ILE A 1 360 ? -9.627 -3.115 35.683 1.00 95.00 360 ILE A O 1
ATOM 2884 N N . VAL A 1 361 ? -10.132 -0.982 35.176 1.00 94.94 361 VAL A N 1
ATOM 2885 C CA . VAL A 1 361 ? -8.888 -0.674 34.467 1.00 94.94 361 VAL A CA 1
ATOM 2886 C C . VAL A 1 361 ? -8.228 0.557 35.070 1.00 94.94 361 VAL A C 1
ATOM 2888 O O . VAL A 1 361 ? -8.922 1.467 35.521 1.00 94.94 361 VAL A O 1
ATOM 2891 N N . GLN A 1 362 ? -6.899 0.588 35.067 1.00 95.50 362 GLN A N 1
ATOM 2892 C CA . GLN A 1 362 ? -6.108 1.750 35.463 1.00 95.50 362 GLN A CA 1
ATOM 2893 C C . GLN A 1 362 ? -5.519 2.397 34.216 1.00 95.50 362 GLN A C 1
ATOM 2895 O O . GLN A 1 362 ? -4.850 1.718 33.435 1.00 95.50 362 GLN A O 1
ATOM 2900 N N . THR A 1 363 ? -5.768 3.685 34.009 1.00 92.69 363 THR A N 1
ATOM 2901 C CA . THR A 1 363 ? -5.055 4.461 32.987 1.00 92.69 363 THR A CA 1
ATOM 2902 C C . THR A 1 363 ? -3.619 4.727 33.433 1.00 92.69 363 THR A C 1
ATOM 2904 O O . THR A 1 363 ? -3.310 4.683 34.623 1.00 92.69 363 THR A O 1
ATOM 2907 N N . ASP A 1 364 ? -2.742 5.088 32.498 1.00 88.62 364 ASP A N 1
ATOM 2908 C CA . ASP A 1 364 ? -1.361 5.480 32.833 1.00 88.62 364 ASP A CA 1
ATOM 2909 C C . ASP A 1 364 ? -1.278 6.727 33.721 1.00 88.62 364 ASP A C 1
ATOM 2911 O O . ASP A 1 364 ? -0.317 6.902 34.460 1.00 88.62 364 ASP A O 1
ATOM 2915 N N . SER A 1 365 ? -2.309 7.575 33.693 1.00 89.19 365 SER A N 1
ATOM 2916 C CA . SER A 1 365 ? -2.453 8.711 34.608 1.00 89.19 365 SER A CA 1
ATOM 2917 C C . SER A 1 365 ? -2.835 8.307 36.040 1.00 89.19 365 SER A C 1
ATOM 2919 O O . SER A 1 365 ? -2.987 9.172 36.897 1.00 89.19 365 SER A O 1
ATOM 2921 N N . GLY A 1 366 ? -3.027 7.011 36.306 1.00 88.69 366 GLY A N 1
ATOM 2922 C CA . GLY A 1 366 ? -3.397 6.472 37.614 1.00 88.69 366 GLY A CA 1
ATOM 2923 C C . GLY A 1 366 ? -4.902 6.448 37.897 1.00 88.69 366 GLY A C 1
ATOM 2924 O O . GLY A 1 366 ? -5.305 5.973 38.957 1.00 88.69 366 GLY A O 1
ATOM 2925 N N . GLN A 1 367 ? -5.750 6.906 36.969 1.00 92.75 367 GLN A N 1
ATOM 2926 C CA . GLN A 1 367 ? -7.201 6.914 37.152 1.00 92.75 367 GLN A CA 1
ATOM 2927 C C . GLN A 1 367 ? -7.773 5.498 37.036 1.00 92.75 367 GLN A C 1
ATOM 2929 O O . GLN A 1 367 ? -7.520 4.782 36.066 1.00 92.75 367 GLN A O 1
ATOM 2934 N N . ILE A 1 368 ? -8.599 5.108 38.007 1.00 94.06 368 ILE A N 1
ATOM 2935 C CA . ILE A 1 368 ? -9.306 3.828 37.992 1.00 94.06 368 ILE A CA 1
ATOM 2936 C C . ILE A 1 368 ? -10.678 4.029 37.354 1.00 94.06 368 ILE A C 1
ATOM 2938 O O . ILE A 1 368 ? -11.484 4.840 37.811 1.00 94.06 368 ILE A O 1
ATOM 2942 N N . LEU A 1 369 ? -10.951 3.275 36.294 1.00 93.25 369 LEU A N 1
ATOM 2943 C CA . LEU A 1 369 ? -12.187 3.350 35.529 1.00 93.25 369 LEU A CA 1
ATOM 2944 C C . LEU A 1 369 ? -12.868 1.988 35.478 1.00 93.25 369 LEU A C 1
ATOM 2946 O O . LEU A 1 369 ? -12.237 0.957 35.248 1.00 93.25 369 LEU A O 1
ATOM 2950 N N . ARG A 1 370 ? -14.195 1.997 35.602 1.00 93.94 370 ARG A N 1
ATOM 2951 C CA . ARG A 1 370 ? -15.034 0.845 35.274 1.00 93.94 370 ARG A CA 1
ATOM 2952 C C . ARG A 1 370 ? -15.504 0.966 33.828 1.00 93.94 370 ARG A C 1
ATOM 2954 O O . ARG A 1 370 ? -16.164 1.942 33.469 1.00 93.94 370 ARG A O 1
ATOM 2961 N N . ARG A 1 371 ? -15.182 -0.017 32.987 1.00 93.69 371 ARG A N 1
ATOM 2962 C CA . ARG A 1 371 ? -15.502 0.014 31.553 1.00 93.69 371 ARG A CA 1
ATOM 2963 C C . ARG A 1 371 ? -16.023 -1.320 31.046 1.00 93.69 371 ARG A C 1
ATOM 2965 O O . ARG A 1 371 ? -15.634 -2.388 31.507 1.00 93.69 371 ARG A O 1
ATOM 2972 N N . ASN A 1 372 ? -16.919 -1.234 30.069 1.00 93.44 372 ASN A N 1
ATOM 2973 C CA . ASN A 1 372 ? -17.405 -2.395 29.342 1.00 93.44 372 ASN A CA 1
ATOM 2974 C C . ASN A 1 372 ? -16.332 -2.897 28.358 1.00 93.44 372 ASN A C 1
ATOM 2976 O O . ASN A 1 372 ? -15.592 -2.093 27.791 1.00 93.44 372 ASN A O 1
ATOM 2980 N N . ARG A 1 373 ? -16.296 -4.207 28.110 1.00 93.06 373 ARG A N 1
ATOM 2981 C CA . ARG A 1 373 ? -15.387 -4.894 27.185 1.00 93.06 373 ARG A CA 1
ATOM 2982 C C . ARG A 1 373 ? -15.348 -4.281 25.783 1.00 93.06 373 ARG A C 1
ATOM 2984 O O . ARG A 1 373 ? -14.282 -4.274 25.164 1.00 93.06 373 ARG A O 1
ATOM 2991 N N . LEU A 1 374 ? -16.465 -3.723 25.310 1.00 92.31 374 LEU A N 1
ATOM 2992 C CA . LEU A 1 374 ? -16.564 -2.987 24.045 1.00 92.31 374 LEU A CA 1
ATOM 2993 C C . LEU A 1 374 ? -15.584 -1.804 23.962 1.00 92.31 374 LEU A C 1
ATOM 2995 O O . LEU A 1 374 ? -15.073 -1.492 22.886 1.00 92.31 374 LEU A O 1
ATOM 2999 N N . HIS A 1 375 ? -15.299 -1.159 25.091 1.00 93.31 375 HIS A N 1
ATOM 3000 C CA . HIS A 1 375 ? -14.428 0.013 25.179 1.00 93.31 375 HIS A CA 1
ATOM 3001 C C . HIS A 1 375 ? -12.982 -0.345 25.528 1.00 93.31 375 HIS A C 1
ATOM 3003 O O . HIS A 1 375 ? -12.198 0.553 25.800 1.00 93.31 375 HIS A O 1
ATOM 3009 N N . LEU A 1 376 ? -12.618 -1.630 25.553 1.00 93.38 376 LEU A N 1
ATOM 3010 C CA . LEU A 1 376 ? -11.283 -2.091 25.939 1.00 93.38 376 LEU A CA 1
ATOM 3011 C C . LEU A 1 376 ? -10.684 -2.932 24.823 1.00 93.38 376 LEU A C 1
ATOM 3013 O O . LEU A 1 376 ? -11.251 -3.963 24.472 1.00 93.38 376 LEU A O 1
ATOM 3017 N N . ARG A 1 377 ? -9.556 -2.522 24.255 1.00 91.12 377 ARG A N 1
ATOM 3018 C CA . ARG A 1 377 ? -8.872 -3.254 23.187 1.00 91.12 377 ARG A CA 1
ATOM 3019 C C . ARG A 1 377 ? -7.533 -3.752 23.697 1.00 91.12 377 ARG A C 1
ATOM 3021 O O . ARG A 1 377 ? -6.771 -2.989 24.274 1.00 91.12 377 ARG A O 1
ATOM 3028 N N . GLU A 1 378 ? -7.236 -5.016 23.442 1.00 87.12 378 GLU A N 1
ATOM 3029 C CA . GLU A 1 378 ? -5.920 -5.571 23.736 1.00 87.12 378 GLU A CA 1
ATOM 3030 C C . GLU A 1 378 ? -4.864 -4.931 22.832 1.00 87.12 378 GLU A C 1
ATOM 3032 O O . GLU A 1 378 ? -5.044 -4.833 21.612 1.00 87.12 378 GLU A O 1
ATOM 3037 N N . THR A 1 379 ? -3.781 -4.453 23.434 1.00 78.00 379 THR A N 1
ATOM 3038 C CA . THR A 1 379 ? -2.687 -3.849 22.683 1.00 78.00 379 THR A CA 1
ATOM 3039 C C . THR A 1 379 ? -1.813 -4.974 22.147 1.00 78.00 379 THR A C 1
ATOM 3041 O O . THR A 1 379 ? -1.280 -5.763 22.923 1.00 78.00 379 THR A O 1
ATOM 3044 N N . GLN A 1 380 ? -1.630 -5.052 20.827 1.00 58.12 380 GLN A N 1
ATOM 3045 C CA . GLN A 1 380 ? -0.589 -5.906 20.255 1.00 58.12 380 GLN A CA 1
ATOM 3046 C C . GLN A 1 380 ? 0.761 -5.235 20.500 1.00 58.12 380 GLN A C 1
ATOM 3048 O O . GLN A 1 380 ? 1.277 -4.521 19.646 1.00 58.12 380 GLN A O 1
ATOM 3053 N N . VAL A 1 381 ? 1.304 -5.394 21.703 1.00 47.91 381 VAL A N 1
ATOM 3054 C CA . VAL A 1 381 ? 2.695 -5.020 21.951 1.00 47.91 381 VAL A CA 1
ATOM 3055 C C . VAL A 1 381 ? 3.572 -6.068 21.256 1.00 47.91 381 VAL A C 1
ATOM 3057 O O . VAL A 1 381 ? 3.310 -7.267 21.411 1.00 47.91 381 VAL A O 1
ATOM 3060 N N . PRO A 1 382 ? 4.589 -5.663 20.474 1.00 37.09 382 PRO A N 1
ATOM 3061 C CA . PRO A 1 382 ? 5.582 -6.587 19.951 1.00 37.09 382 PRO A CA 1
ATOM 3062 C C . PRO A 1 382 ? 6.187 -7.420 21.079 1.00 37.09 382 PRO A C 1
ATOM 3064 O O . PRO A 1 382 ? 6.425 -6.943 22.187 1.00 37.09 382 PRO A O 1
ATOM 3067 N N . LYS A 1 383 ? 6.420 -8.693 20.781 1.00 29.66 383 LYS A N 1
ATOM 3068 C CA . LYS A 1 383 ? 6.891 -9.729 21.701 1.00 29.66 383 LYS A CA 1
ATOM 3069 C C . LYS A 1 383 ? 8.384 -9.559 22.033 1.00 29.66 383 LYS A C 1
ATOM 3071 O O . LYS A 1 383 ? 9.140 -10.508 21.919 1.00 29.66 383 LYS A O 1
ATOM 3076 N N . GLU A 1 384 ? 8.822 -8.365 22.412 1.00 36.97 384 GLU A N 1
ATOM 3077 C CA . GLU A 1 384 ? 10.204 -8.072 22.805 1.00 36.97 384 GLU A CA 1
ATOM 3078 C C . GLU A 1 384 ? 10.206 -7.067 23.955 1.00 36.97 384 GLU A C 1
ATOM 3080 O O . GLU A 1 384 ? 10.405 -5.880 23.749 1.00 36.97 384 GLU A O 1
ATOM 3085 N N . MET A 1 385 ? 9.925 -7.548 25.171 1.00 34.97 385 MET A N 1
ATOM 3086 C CA . MET A 1 385 ? 10.301 -6.880 26.430 1.00 34.97 385 MET A CA 1
ATOM 3087 C C . MET A 1 385 ? 10.063 -7.753 27.678 1.00 34.97 385 MET A C 1
ATOM 3089 O O . MET A 1 385 ? 9.887 -7.250 28.782 1.00 34.97 385 MET A O 1
ATOM 3093 N N . THR A 1 386 ? 10.092 -9.082 27.545 1.00 29.03 386 THR A N 1
ATOM 3094 C CA . THR A 1 386 ? 10.226 -9.979 28.702 1.00 29.03 386 THR A CA 1
ATOM 3095 C C . THR A 1 386 ? 11.671 -10.449 28.779 1.00 29.03 386 THR A C 1
ATOM 3097 O O . THR A 1 386 ? 12.029 -11.490 28.228 1.00 29.03 386 THR A O 1
ATOM 3100 N N . ALA A 1 387 ? 12.519 -9.676 29.452 1.00 31.03 387 ALA A N 1
ATOM 3101 C CA . ALA A 1 387 ? 13.744 -10.232 30.002 1.00 31.03 387 ALA A CA 1
ATOM 3102 C C . ALA A 1 387 ? 13.334 -11.198 31.126 1.00 31.03 387 ALA A C 1
ATOM 3104 O O . ALA A 1 387 ? 12.994 -10.777 32.228 1.00 31.03 387 ALA A O 1
ATOM 3105 N N . SER A 1 388 ? 13.298 -12.500 30.835 1.00 27.30 388 SER A N 1
ATOM 3106 C CA . SER A 1 388 ? 13.258 -13.515 31.889 1.00 27.30 388 SER A CA 1
ATOM 3107 C C . SER A 1 388 ? 14.557 -13.434 32.698 1.00 27.30 388 SER A C 1
ATOM 3109 O O . SER A 1 388 ? 15.632 -13.363 32.093 1.00 27.30 388 SER A O 1
ATOM 3111 N N . PRO A 1 389 ? 14.506 -13.488 34.040 1.00 31.70 389 PRO A N 1
ATOM 3112 C CA . PRO A 1 389 ? 15.716 -13.623 34.826 1.00 31.70 389 PRO A CA 1
ATOM 3113 C C . PRO A 1 389 ? 16.321 -14.995 34.526 1.00 31.70 389 PRO A C 1
ATOM 3115 O O . PRO A 1 389 ? 15.669 -16.031 34.674 1.00 31.70 389 PRO A O 1
ATOM 3118 N N . ARG A 1 390 ? 17.570 -14.994 34.052 1.00 29.73 390 ARG A N 1
ATOM 3119 C CA . ARG A 1 390 ? 18.371 -16.209 33.919 1.00 29.73 390 ARG A CA 1
ATOM 3120 C C . ARG A 1 390 ? 18.475 -16.868 35.292 1.00 29.73 390 ARG A C 1
ATOM 3122 O O . ARG A 1 390 ? 18.982 -16.275 36.236 1.00 29.73 390 ARG A O 1
ATOM 3129 N N . SER A 1 391 ? 18.019 -18.113 35.360 1.00 28.86 391 SER A N 1
ATOM 3130 C CA . SER A 1 391 ? 18.405 -19.065 36.392 1.00 28.86 391 SER A CA 1
ATOM 3131 C C . SER A 1 391 ? 19.925 -19.242 36.344 1.00 28.86 391 SER A C 1
ATOM 3133 O O . SER A 1 391 ? 20.455 -19.828 35.402 1.00 28.86 391 SER A O 1
ATOM 3135 N N . SER A 1 392 ? 20.628 -18.713 37.342 1.00 29.78 392 SER A N 1
ATOM 3136 C CA . SER A 1 392 ? 21.988 -19.126 37.679 1.00 29.78 392 SER A CA 1
ATOM 3137 C C . SER A 1 392 ? 21.915 -20.018 38.913 1.00 29.78 392 SER A C 1
ATOM 3139 O O . SER A 1 392 ? 21.590 -19.575 40.013 1.00 29.78 392 SER A O 1
ATOM 3141 N N . ARG A 1 393 ? 22.176 -21.307 38.688 1.00 27.80 393 ARG A N 1
ATOM 3142 C CA . ARG A 1 393 ? 22.506 -22.289 39.719 1.00 27.80 393 ARG A CA 1
ATOM 3143 C C . ARG A 1 393 ? 23.820 -21.893 40.397 1.00 27.80 393 ARG A C 1
ATOM 3145 O O . ARG A 1 393 ? 24.801 -21.703 39.693 1.00 27.80 393 ARG A O 1
ATOM 3152 N N . GLY A 1 394 ? 23.791 -21.898 41.729 1.00 25.02 394 GLY A N 1
ATOM 3153 C CA . GLY A 1 394 ? 24.853 -22.385 42.611 1.00 25.02 394 GLY A CA 1
ATOM 3154 C C . GLY A 1 394 ? 26.130 -21.561 42.702 1.00 25.02 394 GLY A C 1
ATOM 3155 O O . GLY A 1 394 ? 26.981 -21.672 41.837 1.00 25.02 394 GLY A O 1
ATOM 3156 N N . GLU A 1 395 ? 26.298 -20.873 43.829 1.00 26.19 395 GLU A N 1
ATOM 3157 C CA . GLU A 1 395 ? 27.532 -20.946 44.616 1.00 26.19 395 GLU A CA 1
ATOM 3158 C C . GLU A 1 395 ? 27.196 -20.585 46.071 1.00 26.19 395 GLU A C 1
ATOM 3160 O O . GLU A 1 395 ? 26.664 -19.516 46.372 1.00 26.19 395 GLU A O 1
ATOM 3165 N N . GLU A 1 396 ? 27.402 -21.559 46.955 1.00 24.72 396 GLU A N 1
ATOM 3166 C CA . GLU A 1 396 ? 27.273 -21.442 48.403 1.00 24.72 396 GLU A CA 1
ATOM 3167 C C . GLU A 1 396 ? 28.457 -20.645 48.951 1.00 24.72 396 GLU A C 1
ATOM 3169 O O . GLU A 1 396 ? 29.597 -21.001 48.676 1.00 24.72 396 GLU A O 1
ATOM 3174 N N . HIS A 1 397 ? 28.214 -19.644 49.800 1.00 27.55 397 HIS A N 1
ATOM 3175 C CA . HIS A 1 397 ? 29.187 -19.250 50.817 1.00 27.55 397 HIS A CA 1
ATOM 3176 C C . HIS A 1 397 ? 28.489 -18.814 52.114 1.00 27.55 397 HIS A C 1
ATOM 3178 O O . HIS A 1 397 ? 27.533 -18.042 52.136 1.00 27.55 397 HIS A O 1
ATOM 3184 N N . HIS A 1 398 ? 28.996 -19.412 53.185 1.00 25.73 398 HIS A N 1
ATOM 3185 C CA . HIS A 1 398 ? 28.585 -19.405 54.584 1.00 25.73 398 HIS A CA 1
ATOM 3186 C C . HIS A 1 398 ? 28.741 -18.036 55.293 1.00 25.73 398 HIS A C 1
ATOM 3188 O O . HIS A 1 398 ? 29.739 -17.358 55.085 1.00 25.73 398 HIS A O 1
ATOM 3194 N N . LEU A 1 399 ? 27.818 -17.768 56.236 1.00 25.03 399 LEU A N 1
ATOM 3195 C CA . LEU A 1 399 ? 27.940 -17.030 57.521 1.00 25.03 399 LEU A CA 1
ATOM 3196 C C . LEU A 1 399 ? 28.469 -15.577 57.542 1.00 25.03 399 LEU A C 1
ATOM 3198 O O . LEU A 1 399 ? 29.630 -15.336 57.248 1.00 25.03 399 LEU A O 1
ATOM 3202 N N . LEU A 1 400 ? 27.706 -14.651 58.149 1.00 25.55 400 LEU A N 1
ATOM 3203 C CA . LEU A 1 400 ? 27.843 -14.312 59.582 1.00 25.55 400 LEU A CA 1
ATOM 3204 C C . LEU A 1 400 ? 26.738 -13.343 60.055 1.00 25.55 400 LEU A C 1
ATOM 3206 O O . LEU A 1 400 ? 26.355 -12.404 59.364 1.00 25.55 400 LEU A O 1
ATOM 3210 N N . SER A 1 401 ? 26.253 -13.597 61.267 1.00 24.38 401 SER A N 1
ATOM 3211 C CA . SER A 1 401 ? 25.288 -12.823 62.049 1.00 24.38 401 SER A CA 1
ATOM 3212 C C . SER A 1 401 ? 25.808 -11.449 62.494 1.00 24.38 401 SER A C 1
ATOM 3214 O O . SER A 1 401 ? 26.959 -11.349 62.909 1.00 24.38 401 SER A O 1
ATOM 3216 N N . SER A 1 402 ? 24.919 -10.458 62.617 1.00 27.36 402 SER A N 1
ATOM 3217 C CA . SER A 1 402 ? 24.897 -9.557 63.784 1.00 27.36 402 SER A CA 1
ATOM 3218 C C . SER A 1 402 ? 23.576 -8.787 63.901 1.00 27.36 402 SER A C 1
ATOM 3220 O O . SER A 1 402 ? 23.050 -8.207 62.956 1.00 27.36 402 SER A O 1
ATOM 3222 N N . GLN A 1 403 ? 23.033 -8.847 65.114 1.00 24.44 403 GLN A N 1
ATOM 3223 C CA . GLN A 1 403 ? 21.921 -8.068 65.646 1.00 24.44 403 GLN A CA 1
ATOM 3224 C C . GLN A 1 403 ? 22.397 -6.640 65.939 1.00 24.44 403 GLN A C 1
ATOM 3226 O O . GLN A 1 403 ? 23.483 -6.525 66.494 1.00 24.44 403 GLN A O 1
ATOM 3231 N N . ILE A 1 404 ? 21.565 -5.610 65.732 1.00 28.45 404 ILE A N 1
ATOM 3232 C CA . ILE A 1 404 ? 21.424 -4.478 66.671 1.00 28.45 404 ILE A CA 1
ATOM 3233 C C . ILE A 1 404 ? 19.958 -4.023 66.669 1.00 28.45 404 ILE A C 1
ATOM 3235 O O . ILE A 1 404 ? 19.314 -3.920 65.627 1.00 28.45 404 ILE A O 1
ATOM 3239 N N . ALA A 1 405 ? 19.451 -3.815 67.879 1.00 25.11 405 ALA A N 1
ATOM 3240 C CA . ALA A 1 405 ? 18.088 -3.484 68.241 1.00 25.11 405 ALA A CA 1
ATOM 3241 C C . ALA A 1 405 ? 17.860 -1.967 68.416 1.00 25.11 405 ALA A C 1
ATOM 3243 O O . ALA A 1 405 ? 18.809 -1.211 68.590 1.00 25.11 405 ALA A O 1
ATOM 3244 N N . ASN A 1 406 ? 16.571 -1.617 68.503 1.00 25.94 406 ASN A N 1
ATOM 3245 C CA . ASN A 1 406 ? 15.966 -0.523 69.277 1.00 25.94 406 ASN A CA 1
ATOM 3246 C C . ASN A 1 406 ? 16.282 0.939 68.901 1.00 25.94 406 ASN A C 1
ATOM 3248 O O . ASN A 1 406 ? 17.388 1.429 69.083 1.00 25.94 406 ASN A O 1
ATOM 3252 N N . ASN A 1 407 ? 15.233 1.703 68.579 1.00 27.28 407 ASN A N 1
ATOM 3253 C CA . ASN A 1 407 ? 14.591 2.535 69.603 1.00 27.28 407 ASN A CA 1
ATOM 3254 C C . ASN A 1 407 ? 13.226 3.068 69.148 1.00 27.28 407 ASN A C 1
ATOM 3256 O O . ASN A 1 407 ? 13.013 3.412 67.987 1.00 27.28 407 ASN A O 1
ATOM 3260 N N . ALA A 1 408 ? 12.313 3.073 70.115 1.00 26.53 408 ALA A N 1
ATOM 3261 C CA . ALA A 1 408 ? 10.985 3.661 70.093 1.00 26.53 408 ALA A CA 1
ATOM 3262 C C . ALA A 1 408 ? 11.037 5.124 70.567 1.00 26.53 408 ALA A C 1
ATOM 3264 O O . ALA A 1 408 ? 11.987 5.480 71.250 1.00 26.53 408 ALA A O 1
ATOM 3265 N N . ASP A 1 409 ? 10.008 5.905 70.215 1.00 25.09 409 ASP A N 1
ATOM 3266 C CA . ASP A 1 409 ? 9.375 7.005 70.982 1.00 25.09 409 ASP A CA 1
ATOM 3267 C C . ASP A 1 409 ? 8.170 7.493 70.130 1.00 25.09 409 ASP A C 1
ATOM 3269 O O . ASP A 1 409 ? 8.341 7.880 68.978 1.00 25.09 409 ASP A O 1
ATOM 3273 N N . VAL A 1 410 ? 6.906 7.154 70.432 1.00 26.88 410 VAL A N 1
ATOM 3274 C CA . VAL A 1 410 ? 5.954 7.749 71.406 1.00 26.88 410 VAL A CA 1
ATOM 3275 C C . VAL A 1 410 ? 5.576 9.225 71.099 1.00 26.88 410 VAL A C 1
ATOM 3277 O O . VAL A 1 410 ? 6.298 10.128 71.489 1.00 26.88 410 VAL A O 1
ATOM 3280 N N . ILE A 1 411 ? 4.467 9.425 70.338 1.00 24.64 411 ILE A N 1
ATOM 3281 C CA . ILE A 1 411 ? 3.136 10.046 70.688 1.00 24.64 411 ILE A CA 1
ATOM 3282 C C . ILE A 1 411 ? 3.161 11.389 71.499 1.00 24.64 411 ILE A C 1
ATOM 3284 O O . ILE A 1 411 ? 4.014 11.445 72.376 1.00 24.64 411 ILE A O 1
ATOM 3288 N N . PRO A 1 412 ? 2.233 12.412 71.405 1.00 35.66 412 PRO A N 1
ATOM 3289 C CA . PRO A 1 412 ? 0.801 12.394 70.976 1.00 35.66 412 PRO A CA 1
ATOM 3290 C C . PRO A 1 412 ? 0.135 13.658 70.300 1.00 35.66 412 PRO A C 1
ATOM 3292 O O . PRO A 1 412 ? 0.608 14.784 70.372 1.00 35.66 412 PRO A O 1
ATOM 3295 N N . THR A 1 413 ? -1.106 13.429 69.819 1.00 25.97 413 THR A N 1
ATOM 3296 C CA . THR A 1 413 ? -2.387 14.197 69.982 1.00 25.97 413 THR A CA 1
ATOM 3297 C C . THR A 1 413 ? -2.779 15.506 69.254 1.00 25.97 413 THR A C 1
ATOM 3299 O O . THR A 1 413 ? -2.146 16.542 69.393 1.00 25.97 413 THR A O 1
ATOM 3302 N N . ASN A 1 414 ? -4.030 15.427 68.749 1.00 24.02 414 ASN A N 1
ATOM 3303 C CA . ASN A 1 414 ? -5.172 16.372 68.784 1.00 24.02 414 ASN A CA 1
ATOM 3304 C C . ASN A 1 414 ? -5.231 17.573 67.825 1.00 24.02 414 ASN A C 1
ATOM 3306 O O . ASN A 1 414 ? -4.504 18.542 67.995 1.00 24.02 414 ASN A O 1
ATOM 3310 N N . THR A 1 415 ? -6.245 17.601 66.941 1.00 27.23 415 THR A N 1
ATOM 3311 C CA . THR A 1 415 ? -7.487 18.418 67.077 1.00 27.23 415 THR A CA 1
ATOM 3312 C C . THR A 1 415 ? -8.368 18.342 65.807 1.00 27.23 415 THR A C 1
ATOM 3314 O O . THR A 1 415 ? -7.909 18.602 64.702 1.00 27.23 415 THR A O 1
ATOM 3317 N N . GLU A 1 416 ? -9.650 17.998 65.971 1.00 26.16 416 GLU A N 1
ATOM 3318 C CA . GLU A 1 416 ? -10.779 18.426 65.110 1.00 26.16 416 GLU A CA 1
ATOM 3319 C C . GLU A 1 416 ? -11.438 19.679 65.758 1.00 26.16 416 GLU A C 1
ATOM 3321 O O . GLU A 1 416 ? -10.996 20.046 66.853 1.00 26.16 416 GLU A O 1
ATOM 3326 N N . PRO A 1 417 ? -12.579 20.254 65.297 1.00 39.44 417 PRO A N 1
ATOM 3327 C CA . PRO A 1 417 ? -13.201 20.405 63.960 1.00 39.44 417 PRO A CA 1
ATOM 3328 C C . PRO A 1 417 ? -13.634 21.875 63.684 1.00 39.44 417 PRO A C 1
ATOM 3330 O O . PRO A 1 417 ? -13.703 22.669 64.604 1.00 39.44 417 PRO A O 1
ATOM 3333 N N . HIS A 1 418 ? -14.032 22.229 62.453 1.00 26.94 418 HIS A N 1
ATOM 3334 C CA . HIS A 1 418 ? -15.023 23.278 62.080 1.00 26.94 418 HIS A CA 1
ATOM 3335 C C . HIS A 1 418 ? -15.194 23.176 60.542 1.00 26.94 418 HIS A C 1
ATOM 3337 O O . HIS A 1 418 ? -14.209 22.974 59.849 1.00 26.94 418 HIS A O 1
ATOM 3343 N N . GLY A 1 419 ? -16.343 23.241 59.866 1.00 24.27 419 GLY A N 1
ATOM 3344 C CA . GLY A 1 419 ? -17.675 23.735 60.181 1.00 24.27 419 GLY A CA 1
ATOM 3345 C C . GLY A 1 419 ? -18.146 24.639 59.025 1.00 24.27 419 GLY A C 1
ATOM 3346 O O . GLY A 1 419 ? -17.525 25.664 58.776 1.00 24.27 419 GLY A O 1
ATOM 3347 N N . SER A 1 420 ? -19.280 24.290 58.397 1.00 25.55 420 SER A N 1
ATOM 3348 C CA . SER A 1 420 ? -20.211 25.146 57.617 1.00 25.55 420 SER A CA 1
ATOM 3349 C C . SER A 1 420 ? -19.864 25.645 56.196 1.00 25.55 420 SER A C 1
ATOM 3351 O O . SER A 1 420 ? -18.751 26.068 55.915 1.00 25.55 420 SER A O 1
ATOM 3353 N N . GLY A 1 421 ? -20.895 25.689 55.329 1.00 25.58 421 GLY A N 1
ATOM 3354 C CA . GLY A 1 421 ? -20.986 26.692 54.255 1.00 25.58 421 GLY A CA 1
ATOM 3355 C C . GLY A 1 421 ? -21.599 26.255 52.919 1.00 25.58 421 GLY A C 1
ATOM 3356 O O . GLY A 1 421 ? -20.876 26.061 51.953 1.00 25.58 421 GLY A O 1
ATOM 3357 N N . LEU A 1 422 ? -22.931 26.160 52.843 1.00 27.08 422 LEU A N 1
ATOM 3358 C CA . LEU A 1 422 ? -23.712 26.146 51.594 1.00 27.08 422 LEU A CA 1
ATOM 3359 C C . LEU A 1 422 ? -23.588 27.490 50.848 1.00 27.08 422 LEU A C 1
ATOM 3361 O O . LEU A 1 422 ? -23.596 28.538 51.489 1.00 27.08 422 LEU A O 1
ATOM 3365 N N . GLY A 1 423 ? -23.585 27.471 49.510 1.00 25.23 423 GLY A N 1
ATOM 3366 C CA . GLY A 1 423 ? -23.704 28.685 48.693 1.00 25.23 423 GLY A CA 1
ATOM 3367 C C . GLY A 1 423 ? -23.844 28.413 47.191 1.00 25.23 423 GLY A C 1
ATOM 3368 O O . GLY A 1 423 ? -22.851 28.234 46.494 1.00 25.23 423 GLY A O 1
ATOM 3369 N N . LEU A 1 424 ? -25.087 28.399 46.700 1.00 26.36 424 LEU A N 1
ATOM 3370 C CA . LEU A 1 424 ? -25.436 28.586 45.283 1.00 26.36 424 LEU A CA 1
ATOM 3371 C C . LEU A 1 424 ? -25.109 30.024 44.838 1.00 26.36 424 LEU A C 1
ATOM 3373 O O . LEU A 1 424 ? -25.318 30.941 45.632 1.00 26.36 424 LEU A O 1
ATOM 3377 N N . PRO A 1 425 ? -24.764 30.260 43.559 1.00 28.67 425 PRO A N 1
ATOM 3378 C CA . PRO A 1 425 ? -24.923 31.571 42.950 1.00 28.67 425 PRO A CA 1
ATOM 3379 C C . PRO A 1 425 ? -26.044 31.580 41.901 1.00 28.67 425 PRO A C 1
ATOM 3381 O O . PRO A 1 425 ? -26.019 30.856 40.907 1.00 28.67 425 PRO A O 1
ATOM 3384 N N . SER A 1 426 ? -27.012 32.461 42.138 1.00 22.94 426 SER A N 1
ATOM 3385 C CA . SER A 1 426 ? -27.928 33.040 41.157 1.00 22.94 426 SER A CA 1
ATOM 3386 C C . SER A 1 426 ? -27.249 34.204 40.430 1.00 22.94 426 SER A C 1
ATOM 3388 O O . SER A 1 426 ? -26.677 35.068 41.094 1.00 22.94 426 SER A O 1
ATOM 3390 N N . THR A 1 427 ? -27.403 34.310 39.111 1.00 30.53 427 THR A N 1
ATOM 3391 C CA . THR A 1 427 ? -27.200 35.580 38.394 1.00 30.53 427 THR A CA 1
ATOM 3392 C C . THR A 1 427 ? -28.280 35.766 37.335 1.00 30.53 427 THR A C 1
ATOM 3394 O O . THR A 1 427 ? -28.374 34.992 36.386 1.00 30.53 427 THR A O 1
ATOM 3397 N N . THR A 1 428 ? -29.084 36.804 37.542 1.00 27.78 428 THR A N 1
ATOM 3398 C CA . THR A 1 428 ? -29.987 37.463 36.596 1.00 27.78 428 THR A CA 1
ATOM 3399 C C . THR A 1 428 ? -29.199 38.245 35.540 1.00 27.78 428 THR A C 1
ATOM 3401 O O . THR A 1 428 ? -28.089 38.698 35.831 1.00 27.78 428 THR A O 1
ATOM 3404 N N . LYS A 1 429 ? -29.782 38.433 34.345 1.00 27.61 429 LYS A N 1
ATOM 3405 C CA . LYS A 1 429 ? -29.651 39.654 33.527 1.00 27.61 429 LYS A CA 1
ATOM 3406 C C . LYS A 1 429 ? -30.655 39.667 32.361 1.00 27.61 429 LYS A C 1
ATOM 3408 O O . LYS A 1 429 ? -30.606 38.799 31.492 1.00 27.61 429 LYS A O 1
ATOM 3413 N N . ASP A 1 430 ? -31.522 40.671 32.427 1.00 27.42 430 ASP A N 1
ATOM 3414 C CA . ASP A 1 430 ? -32.381 41.298 31.406 1.00 27.42 430 ASP A CA 1
ATOM 3415 C C . ASP A 1 430 ? -31.531 41.814 30.209 1.00 27.42 430 ASP A C 1
ATOM 3417 O O . ASP A 1 430 ? -30.308 41.902 30.340 1.00 27.42 430 ASP A O 1
ATOM 3421 N N . ASP A 1 431 ? -31.997 42.236 29.031 1.00 28.23 431 ASP A N 1
ATOM 3422 C CA . ASP A 1 431 ? -33.279 42.313 28.315 1.00 28.23 431 ASP A CA 1
ATOM 3423 C C . ASP A 1 431 ? -32.925 42.723 26.853 1.00 28.23 431 ASP A C 1
ATOM 3425 O O . ASP A 1 431 ? -31.791 43.123 26.571 1.00 28.23 431 ASP A O 1
ATOM 3429 N N . ASP A 1 432 ? -33.925 42.674 25.967 1.00 27.70 432 ASP A N 1
ATOM 3430 C CA . ASP A 1 432 ? -34.107 43.472 24.734 1.00 27.70 432 ASP A CA 1
ATOM 3431 C C . ASP A 1 432 ? -33.752 42.892 23.343 1.00 27.70 432 ASP A C 1
ATOM 3433 O O . ASP A 1 432 ? -32.634 42.957 22.828 1.00 27.70 432 ASP A O 1
ATOM 3437 N N . LEU A 1 433 ? -34.824 42.481 22.649 1.00 27.59 433 LEU A N 1
ATOM 3438 C CA . LEU A 1 433 ? -35.016 42.572 21.196 1.00 27.59 433 LEU A CA 1
ATOM 3439 C C . LEU A 1 433 ? -36.274 43.423 20.926 1.00 27.59 433 LEU A C 1
ATOM 3441 O O . LEU A 1 433 ? -37.284 43.217 21.603 1.00 27.59 433 LEU A O 1
ATOM 3445 N N . PRO A 1 434 ? -36.290 44.316 19.918 1.00 34.88 434 PRO A N 1
ATOM 3446 C CA . PRO A 1 434 ? -37.483 45.076 19.577 1.00 34.88 434 PRO A CA 1
ATOM 3447 C C . PRO A 1 434 ? -38.391 44.299 18.616 1.00 34.88 434 PRO A C 1
ATOM 3449 O O . PRO A 1 434 ? -37.942 43.637 17.677 1.00 34.88 434 PRO A O 1
ATOM 3452 N N . GLY A 1 435 ? -39.696 44.414 18.857 1.00 25.64 435 GLY A N 1
ATOM 3453 C CA . GLY A 1 435 ? -40.743 43.844 18.024 1.00 25.64 435 GLY A CA 1
ATOM 3454 C C . GLY A 1 435 ? -41.013 44.627 16.741 1.00 25.64 435 GLY A C 1
ATOM 3455 O O . GLY A 1 435 ? -40.693 45.806 16.610 1.00 25.64 435 GLY A O 1
ATOM 3456 N N . ASN A 1 436 ? -41.703 43.964 15.814 1.00 27.58 436 ASN A N 1
ATOM 3457 C CA . ASN A 1 436 ? -42.605 44.641 14.897 1.00 27.58 436 ASN A CA 1
ATOM 3458 C C . ASN A 1 436 ? -43.739 43.684 14.509 1.00 27.58 436 ASN A C 1
ATOM 3460 O O . ASN A 1 436 ? -43.504 42.627 13.926 1.00 27.58 436 ASN A O 1
ATOM 3464 N N . SER A 1 437 ? -44.968 44.059 14.857 1.00 26.83 437 SER A N 1
ATOM 3465 C CA . SER A 1 437 ? -46.193 43.428 14.373 1.00 26.83 437 SER A CA 1
ATOM 3466 C C . SER A 1 437 ? -47.015 44.497 13.660 1.00 26.83 437 SER A C 1
ATOM 3468 O O . SER A 1 437 ? -47.247 45.576 14.198 1.00 26.83 437 SER A O 1
ATOM 3470 N N . SER A 1 438 ? -47.426 44.202 12.431 1.00 28.77 438 SER A N 1
ATOM 3471 C CA . SER A 1 438 ? -48.513 44.893 11.740 1.00 28.77 438 SER A CA 1
ATOM 3472 C C . SER A 1 438 ? -49.468 43.807 11.255 1.00 28.77 438 SER A C 1
ATOM 3474 O O . SER A 1 438 ? -49.040 42.788 10.713 1.00 28.77 438 SER A O 1
ATOM 3476 N N . GLY A 1 439 ? -50.743 43.963 11.603 1.00 28.28 439 GLY A N 1
ATOM 3477 C CA . GLY A 1 439 ? -51.774 42.959 11.379 1.00 28.28 439 GLY A CA 1
ATOM 3478 C C . GLY A 1 439 ? -52.340 42.968 9.965 1.00 28.28 439 GLY A C 1
ATOM 3479 O O . GLY A 1 439 ? -52.108 43.889 9.190 1.00 28.28 439 GLY A O 1
ATOM 3480 N N . THR A 1 440 ? -53.138 41.948 9.666 1.00 29.22 440 THR A N 1
ATOM 3481 C CA . THR A 1 440 ? -54.353 42.031 8.839 1.00 29.22 440 THR A CA 1
ATOM 3482 C C . THR A 1 440 ? -55.155 40.741 9.025 1.00 29.22 440 THR A C 1
ATOM 3484 O O . THR A 1 440 ? -54.609 39.640 9.024 1.00 29.22 440 THR A O 1
ATOM 3487 N N . ASN A 1 441 ? -56.455 40.912 9.261 1.00 32.22 441 ASN A N 1
ATOM 3488 C CA . ASN A 1 441 ? -57.480 39.877 9.185 1.00 32.22 441 ASN A CA 1
ATOM 3489 C C . ASN A 1 441 ? -57.581 39.359 7.748 1.00 32.22 441 ASN A C 1
ATOM 3491 O O . ASN A 1 441 ? -57.685 40.188 6.854 1.00 32.22 441 ASN A O 1
ATOM 3495 N N . ASP A 1 442 ? -57.696 38.042 7.565 1.00 30.28 442 ASP A N 1
ATOM 3496 C CA . ASP A 1 442 ? -58.510 37.468 6.490 1.00 30.28 442 ASP A CA 1
ATOM 3497 C C . ASP A 1 442 ? -59.033 36.076 6.878 1.00 30.28 442 ASP A C 1
ATOM 3499 O O . ASP A 1 442 ? -58.290 35.143 7.185 1.00 30.28 442 ASP A O 1
ATOM 3503 N N . ASN A 1 443 ? -60.362 35.969 6.887 1.00 37.56 443 ASN A N 1
ATOM 3504 C CA . ASN A 1 443 ? -61.134 34.752 7.099 1.00 37.56 443 ASN A CA 1
ATOM 3505 C C . ASN A 1 443 ? -61.190 33.950 5.787 1.00 37.56 443 ASN A C 1
ATOM 3507 O O . ASN A 1 443 ? -61.938 34.302 4.878 1.00 37.56 443 ASN A O 1
ATOM 3511 N N . ALA A 1 444 ? -60.470 32.829 5.717 1.00 31.59 444 ALA A N 1
ATOM 3512 C CA . ALA A 1 444 ? -60.723 31.742 4.768 1.00 31.59 444 ALA A CA 1
ATOM 3513 C C . ALA A 1 444 ? -60.346 30.397 5.422 1.00 31.59 444 ALA A C 1
ATOM 3515 O O . ALA A 1 444 ? -59.333 30.333 6.123 1.00 31.59 444 ALA A O 1
ATOM 3516 N N . PRO A 1 445 ? -61.119 29.306 5.240 1.00 38.84 445 PRO A N 1
ATOM 3517 C CA . PRO A 1 445 ? -60.799 28.028 5.865 1.00 38.84 445 PRO A CA 1
ATOM 3518 C C . PRO A 1 445 ? -59.583 27.408 5.167 1.00 38.84 445 PRO A C 1
ATOM 3520 O O . PRO A 1 445 ? -59.690 26.851 4.075 1.00 38.84 445 PRO A O 1
ATOM 3523 N N . SER A 1 446 ? -58.408 27.500 5.792 1.00 38.81 446 SER A N 1
ATOM 3524 C CA . SER A 1 446 ? -57.191 26.855 5.302 1.00 38.81 446 SER A CA 1
ATOM 3525 C C . SER A 1 446 ? -57.332 25.332 5.397 1.00 38.81 446 SER A C 1
ATOM 3527 O O . SER A 1 446 ? -57.281 24.725 6.469 1.00 38.81 446 SER A O 1
ATOM 3529 N N . SER A 1 447 ? -57.496 24.671 4.251 1.00 48.75 447 SER A N 1
ATOM 3530 C CA . SER A 1 447 ? -57.371 23.219 4.154 1.00 48.75 447 SER A CA 1
ATOM 3531 C C . SER A 1 447 ? -55.906 22.834 4.383 1.00 48.75 447 SER A C 1
ATOM 3533 O O . SER A 1 447 ? -55.091 22.877 3.461 1.00 48.75 447 SER A O 1
ATOM 3535 N N . HIS A 1 448 ? -55.543 22.488 5.616 1.00 53.00 448 HIS A N 1
ATOM 3536 C CA . HIS A 1 448 ? -54.184 22.050 5.918 1.00 53.00 448 HIS A CA 1
ATOM 3537 C C . HIS A 1 448 ? -53.922 20.661 5.324 1.00 53.00 448 HIS A C 1
ATOM 3539 O O . HIS A 1 448 ? -54.592 19.674 5.641 1.00 53.00 448 HIS A O 1
ATOM 3545 N N . THR A 1 449 ? -52.920 20.584 4.455 1.00 55.16 449 THR A N 1
ATOM 3546 C CA . THR A 1 449 ? -52.363 19.343 3.918 1.00 55.16 449 THR A CA 1
ATOM 3547 C C . THR A 1 449 ? -51.100 18.972 4.694 1.00 55.16 449 THR A C 1
ATOM 3549 O O . THR A 1 449 ? -50.268 19.813 5.027 1.00 55.16 449 THR A O 1
ATOM 3552 N N . SER A 1 450 ? -50.956 17.691 5.036 1.00 63.66 450 SER A N 1
ATOM 3553 C CA . SER A 1 450 ? -49.725 17.175 5.652 1.00 63.66 450 SER A CA 1
ATOM 3554 C C . SER A 1 450 ? -48.540 17.235 4.673 1.00 63.66 450 SER A C 1
ATOM 3556 O O . SER A 1 450 ? -48.741 17.289 3.461 1.00 63.66 450 SER A O 1
ATOM 3558 N N . ARG A 1 451 ? -47.297 17.107 5.170 1.00 41.72 451 ARG A N 1
ATOM 3559 C CA . ARG A 1 451 ? -46.075 16.994 4.333 1.00 41.72 451 ARG A CA 1
ATOM 3560 C C . ARG A 1 451 ? -46.108 15.855 3.296 1.00 41.72 451 ARG A C 1
ATOM 3562 O O . ARG A 1 451 ? -45.268 15.833 2.408 1.00 41.72 451 ARG A O 1
ATOM 3569 N N . TYR A 1 452 ? -47.072 14.937 3.391 1.00 59.06 452 TYR A N 1
ATOM 3570 C CA . TYR A 1 452 ? -47.295 13.830 2.454 1.00 59.06 452 TYR A CA 1
ATOM 3571 C C . TYR A 1 452 ? -48.583 13.994 1.624 1.00 59.06 452 TYR A C 1
ATOM 3573 O O . TYR A 1 452 ? -49.114 13.016 1.103 1.00 59.06 452 TYR A O 1
ATOM 3581 N N . GLY A 1 453 ? -49.138 15.208 1.540 1.00 56.91 453 GLY A N 1
ATOM 3582 C CA . GLY A 1 453 ? -50.265 15.539 0.660 1.00 56.91 453 GLY A CA 1
ATOM 3583 C C . GLY A 1 453 ? -51.649 15.073 1.130 1.00 56.91 453 GLY A C 1
ATOM 3584 O O . GLY A 1 453 ? -52.627 15.270 0.418 1.00 56.91 453 GLY A O 1
ATOM 3585 N N . ARG A 1 454 ? -51.784 14.478 2.325 1.00 54.88 454 ARG A N 1
ATOM 3586 C CA . ARG A 1 454 ? -53.106 14.115 2.877 1.00 54.88 454 ARG A CA 1
ATOM 3587 C C . ARG A 1 454 ? -53.814 15.316 3.498 1.00 54.88 454 ARG A C 1
ATOM 3589 O O . ARG A 1 454 ? -53.204 16.014 4.309 1.00 54.88 454 ARG A O 1
ATOM 3596 N N . ALA A 1 455 ? -55.092 15.492 3.162 1.00 65.00 455 ALA A N 1
ATOM 3597 C CA . ALA A 1 455 ? -55.974 16.493 3.754 1.00 65.00 455 ALA A CA 1
ATOM 3598 C C . ALA A 1 455 ? -56.252 16.175 5.232 1.00 65.00 455 ALA A C 1
ATOM 3600 O O . ALA A 1 455 ? -56.639 15.054 5.576 1.00 65.00 455 ALA A O 1
ATOM 3601 N N . ILE A 1 456 ? -56.038 17.156 6.108 1.00 57.41 456 ILE A N 1
ATOM 3602 C CA . ILE A 1 456 ? -56.291 17.035 7.544 1.00 57.41 456 ILE A CA 1
ATOM 3603 C C . ILE A 1 456 ? -57.744 17.439 7.799 1.00 57.41 456 ILE A C 1
ATOM 3605 O O . ILE A 1 456 ? -58.105 18.608 7.692 1.00 57.41 456 ILE A O 1
ATOM 3609 N N . VAL A 1 457 ? -58.589 16.463 8.132 1.00 63.06 457 VAL A N 1
ATOM 3610 C CA . VAL A 1 457 ? -59.989 16.705 8.507 1.00 63.06 457 VAL A CA 1
ATOM 3611 C C . VAL A 1 457 ? -60.067 16.942 10.014 1.00 63.06 457 VAL A C 1
ATOM 3613 O O . VAL A 1 457 ? -59.536 16.155 10.801 1.00 63.06 457 VAL A O 1
ATOM 3616 N N . ARG A 1 458 ? -60.741 18.021 10.428 1.00 56.12 458 ARG A N 1
ATOM 3617 C CA . ARG A 1 458 ? -60.963 18.335 11.846 1.00 56.12 458 ARG A CA 1
ATOM 3618 C C . ARG A 1 458 ? -61.796 17.210 12.498 1.00 56.12 458 ARG A C 1
ATOM 3620 O O . ARG A 1 458 ? -62.812 16.811 11.928 1.00 56.12 458 ARG A O 1
ATOM 3627 N N . PRO A 1 459 ? -61.409 16.672 13.669 1.00 51.91 459 PRO A N 1
ATOM 3628 C CA . PRO A 1 459 ? -62.193 15.639 14.346 1.00 51.91 459 PRO A CA 1
ATOM 3629 C C . PRO A 1 459 ? -63.595 16.147 14.725 1.00 51.91 459 PRO A C 1
ATOM 3631 O O . PRO A 1 459 ? -63.710 17.214 15.324 1.00 51.91 459 PRO A O 1
ATOM 3634 N N . LYS A 1 460 ? -64.642 15.344 14.469 1.00 55.41 460 LYS A N 1
ATOM 3635 C CA . LYS A 1 460 ? -66.074 15.660 14.707 1.00 55.41 460 LYS A CA 1
ATOM 3636 C C . LYS A 1 460 ? -66.452 16.100 16.135 1.00 55.41 460 LYS A C 1
ATOM 3638 O O . LYS A 1 460 ? -67.577 16.509 16.360 1.00 55.41 460 LYS A O 1
ATOM 3643 N N . ARG A 1 461 ? -65.549 15.998 17.113 1.00 52.56 461 ARG A N 1
ATOM 3644 C CA . ARG A 1 461 ? -65.806 16.403 18.509 1.00 52.56 461 ARG A CA 1
ATOM 3645 C C . ARG A 1 461 ? -65.547 17.889 18.797 1.00 52.56 461 ARG A C 1
ATOM 3647 O O . ARG A 1 461 ? -65.692 18.306 19.934 1.00 52.56 461 ARG A O 1
ATOM 3654 N N . PHE A 1 462 ? -65.070 18.638 17.802 1.00 49.50 462 PHE A N 1
ATOM 3655 C CA . PHE A 1 462 ? -64.791 20.080 17.884 1.00 49.50 462 PHE A CA 1
ATOM 3656 C C . PHE A 1 462 ? -65.542 20.862 16.795 1.00 49.50 462 PHE A C 1
ATOM 3658 O O . PHE A 1 462 ? -65.077 21.902 16.327 1.00 49.50 462 PHE A O 1
ATOM 3665 N N . SER A 1 463 ? -66.652 20.298 16.325 1.00 52.75 463 SER A N 1
ATOM 3666 C CA . SER A 1 463 ? -67.634 20.982 15.493 1.00 52.75 463 SER A CA 1
ATOM 3667 C C . SER A 1 463 ? -68.862 21.228 16.353 1.00 52.75 463 SER A C 1
ATOM 3669 O O . SER A 1 463 ? -69.788 20.428 16.300 1.00 52.75 463 SER A O 1
ATOM 3671 N N . ASP A 1 464 ? -68.765 22.274 17.168 1.00 44.47 464 ASP A N 1
ATOM 3672 C CA . ASP A 1 464 ? -69.853 23.131 17.638 1.00 44.47 464 ASP A CA 1
ATOM 3673 C C . ASP A 1 464 ? -69.280 24.548 17.762 1.00 44.47 464 ASP A C 1
ATOM 3675 O O . ASP A 1 464 ? -68.147 24.670 18.297 1.00 44.47 464 ASP A O 1
#

Sequence (464 aa):
MNGLGAVLLQNDAPVAFASKSLTETEKRYANIERELLAVVFGCERFHTYIYGKPVIVKSDHKPLQNIHQKHIAHAPPRLQRMLLRIQPYDCTILYKPGKEMVIADYLSRANPEEGNTIALEATIYAVHATDSKIEQIKTETKKDPELGPLLEQIIHGWPDNSNQVQKGLRRYCSITDYLSVDGGLVLKGAAIVIPKTMREEILARIHDGHQGIQKSILKARDCVYWHGLQKDITEMVQSCIHCSEHSKSQRKEPLQPHEIPGRPWQKIAADLFEIDAEILFGRRIQGTLPSRIRDTNPKSADIKQRLIDRQHTQKHYYDTHTKELPVLQVNSRITVQDTTTGRWSPATVINHSGDPRSYIVQTDSGQILRRNRLHLRETQVPKEMTASPRSSRGEEHHLLSSQIANNADVIPTNTEPHGSGLGLPSTTKDDDLPGNSSGTNDNAPSSHTSRYGRAIVRPKRFSD

Foldseek 3Di:
DFKAWDFDDDPNHTDDIDIAGDDPQRLLKFPVLVQLVSVLCRCVVCVVPFQPHAEEAEGQDVLVQVCLVDDLLQAAPSVSVSSVSCVRGNYHYDYDHVVVVVRRVVRRVPHDPHDDDPPPPPPLPLAPDDPVVVVVQLVLLCVAPQNVVVSVCRSVDDDPDLVVDDPSCSVCVVQSRQWIDDPSFIDRRQETEGGPVCLVVVLCVLCVVLPDLVSSCVSRVRYHDDVCNSVSNNVCSLPDPVNQFQDAFFFAAQDDDDDDDPDPPPDDDDDDDDDCVCVVVVHDDPDPPDDPDDPDDVCPVVVVVVVVVVSVVVRVVVCPRGDDDDDDDAQAWKWFADPPVRTTAIWGFHAADPDPQWTWIAGPVRDTDIDGVSRIGGRPDPPPDDPDPDDDDDDDDDDDDDDDDDDDDDDDYDDDDDDDDDDDDDDDDDDDDDDDDDDDDDDDDDQDADPVGDTDDDPPVPPD